Protein AF-A0AAV2AKK2-F1 (afdb_monomer_lite)

Sequence (607 aa):
MAMNVEEGISTLSHSGDSRTPRALSPSVVQQQQDMVNLLSGLNMRKLTSGSSSGSSEVTPLLNGSHEGPCYAYSSRNRDDEGELVNSLSTVQSNDDAIKEKSRFLGILKHVKLVLLSAVMLFCVVSLTLIKVHDDNWNSIAVTRGKPVYINVTADMEYKKEILHLRTKGPYLPGEYYGISRNLVTFRVTRISKNGTYEDVSSEWQLLLAPETRDFEVDTKILEHDFILKPEEMSDSNTYQLTVTTNKRRDYVSMFIDVSVRPELAVGQIIMAICVLIGLYILIIFEVVHRTLAAMIGATVAISCLALVGVRPSLMEVMSWMDVETLSLLFGMMVLVSILCETGFFDYVAVLTYKLAKGQVWALITGLCLVTAVLSAFLDNVTTILLMSAVAIRLCEAMNIDPKHMLIAMVIFSNLGGAMTPIGDPPNVIIISNKRIKKAGIGFGDFTLHMLPVVVLSVAATYVLLRFMYKDVSHLRFADPPEVVELKHEIEVWRKAFNSLSGYSRDEDTVRAILHRKITVLETLLRKKLYDAKISEDDYRASLKELTNSFKLKNTSLLLKSGIIISIVIIFFFLESIPDLNLSIGSVETEPGVVHREPDPGRHQQRR

Radius of gyration: 39.26 Å; chains: 1; bounding box: 62×75×128 Å

InterPro domains:
  IPR004680 Citrate transporter-like domain [PF03600] (280-581)
  IPR051475 Diverse Ion Transporter [PTHR43568] (103-586)

Organism: NCBI:txid280406

Foldseek 3Di:
DDDDDDDDDDDDDDDDDDDDDDDDDPVVVVVVVVVVVVVVVVVVVVVPPDDDDDDDDDDDDDDDDDDDDDDDDDDDDPCVVVVVVVVVVVVVVVVVVVVVVVVVVVVVVVVLVVVLVVLLVLLVVLLVVFDAPDQPWDKDKADAPDKDKAWPQVQDDDQWKKKKKKKWFQFDPPVPPPPAPKKKKKFKWKQDPVRDIDTFWDIDITTGDDPPPVDPDDGDIDIDITTGDGDDDDPDIIIIIIMHIPDHPGITIMIMGIHIGGPDPVVLVVQLVVLVVQLCCCVVVVVDPNVSSVVSSLSSNLSSCSVVNNRHDPVVSVVPDPVVLVVLVVVLVVLLVLLLVQLPLLVQLLVQLVVCLLPPLSSLLSLLQVLLQCLLLHALVSSLVSNLVNLVVVCVLNQFDSPLSSVSNSVSSVLSLQLFLRNYSVSVVVQSDPVCVVVLCARVNSNVVSVVVSVVVSVVSSVVSCVVPVDCVVGGPDPDPVLVVLVVVLVVLVVVLVVQPPPDPVSVVVNVVSVVVSVVSVVVSVVVVVVSSQDSVSSVVSSVVSCVVRDRPDPPSNVVSVVVSVVVVVLRVQVSPPVDPPPPPVPPDDPDDDDDDDDPPPPDPDD

Structure (mmCIF, N/CA/C/O backbone):
data_AF-A0AAV2AKK2-F1
#
_entry.id   AF-A0AAV2AKK2-F1
#
loop_
_atom_site.group_PDB
_atom_site.id
_atom_site.type_symbol
_atom_site.label_atom_id
_atom_site.label_alt_id
_atom_site.label_comp_id
_atom_site.label_asym_id
_atom_site.label_entity_id
_atom_site.label_seq_id
_atom_site.pdbx_PDB_ins_code
_atom_site.Cartn_x
_atom_site.Cartn_y
_atom_site.Cartn_z
_atom_site.occupancy
_atom_site.B_iso_or_equiv
_atom_site.auth_seq_id
_atom_site.auth_comp_id
_atom_site.auth_asym_id
_atom_site.auth_atom_id
_atom_site.pdbx_PDB_model_num
ATOM 1 N N . MET A 1 1 ? -2.286 -31.560 -10.822 1.00 33.09 1 MET A N 1
ATOM 2 C CA . MET A 1 1 ? -1.968 -32.895 -10.281 1.00 33.09 1 MET A CA 1
ATOM 3 C C . MET A 1 1 ? -2.423 -32.878 -8.834 1.00 33.09 1 MET A C 1
ATOM 5 O O . MET A 1 1 ? -1.819 -32.196 -8.019 1.00 33.09 1 MET A O 1
ATOM 9 N N . ALA A 1 2 ? -3.612 -33.423 -8.602 1.00 21.80 2 ALA A N 1
ATOM 10 C CA . ALA A 1 2 ? -4.277 -33.462 -7.308 1.00 21.80 2 ALA A CA 1
ATOM 11 C C . ALA A 1 2 ? -3.834 -34.698 -6.506 1.00 21.80 2 ALA A C 1
ATOM 13 O O . ALA A 1 2 ? -3.263 -35.619 -7.086 1.00 21.80 2 ALA A O 1
ATOM 14 N N . MET A 1 3 ? -4.251 -34.710 -5.237 1.00 21.83 3 MET A N 1
ATOM 15 C CA . MET A 1 3 ? -4.493 -35.863 -4.359 1.00 21.83 3 MET A CA 1
ATOM 16 C C . MET A 1 3 ? -3.395 -36.351 -3.395 1.00 21.83 3 MET A C 1
ATOM 18 O O . MET A 1 3 ? -2.353 -36.860 -3.789 1.00 21.83 3 MET A O 1
ATOM 22 N N . ASN A 1 4 ? -3.823 -36.307 -2.124 1.00 24.06 4 ASN A N 1
ATOM 23 C CA . ASN A 1 4 ? -3.764 -37.348 -1.093 1.00 24.06 4 ASN A CA 1
ATOM 24 C C . ASN A 1 4 ? -2.446 -37.583 -0.358 1.00 24.06 4 ASN A C 1
ATOM 26 O O . ASN A 1 4 ? -1.570 -38.245 -0.893 1.00 24.06 4 ASN A O 1
ATOM 30 N N . VAL A 1 5 ? -2.426 -37.204 0.929 1.00 24.89 5 VAL A N 1
ATOM 31 C CA . VAL A 1 5 ? -2.262 -38.162 2.043 1.00 24.89 5 VAL A CA 1
ATOM 32 C C . VAL A 1 5 ? -3.052 -37.647 3.263 1.00 24.89 5 VAL A C 1
ATOM 34 O O . VAL A 1 5 ? -2.531 -36.917 4.100 1.00 24.89 5 VAL A O 1
ATOM 37 N N . GLU A 1 6 ? -4.322 -38.035 3.351 1.00 23.36 6 GLU A N 1
ATOM 38 C CA . GLU A 1 6 ? -5.036 -38.275 4.610 1.00 23.36 6 GLU A CA 1
ATOM 39 C C . GLU A 1 6 ? -5.378 -39.769 4.587 1.00 23.36 6 GLU A C 1
ATOM 41 O O . GLU A 1 6 ? -6.038 -40.200 3.648 1.00 23.36 6 GLU A O 1
ATOM 46 N N . GLU A 1 7 ? -4.869 -40.555 5.542 1.00 24.56 7 GLU A N 1
ATOM 47 C CA . GLU A 1 7 ? -5.594 -41.641 6.226 1.00 24.56 7 GLU A CA 1
ATOM 48 C C . GLU A 1 7 ? -4.669 -42.463 7.138 1.00 24.56 7 GLU A C 1
ATOM 50 O O . GLU A 1 7 ? -3.531 -42.789 6.803 1.00 24.56 7 GLU A O 1
ATOM 55 N N . GLY A 1 8 ? -5.220 -42.823 8.297 1.00 21.80 8 GLY A N 1
ATOM 56 C CA . GLY A 1 8 ? -4.634 -43.695 9.309 1.00 21.80 8 GLY A CA 1
ATOM 57 C C . GLY A 1 8 ? -4.610 -42.988 10.669 1.00 21.80 8 GLY A C 1
ATOM 58 O O . GLY A 1 8 ? -3.766 -42.140 10.906 1.00 21.80 8 GLY A O 1
ATOM 59 N N . ILE A 1 9 ? -5.478 -43.260 11.641 1.00 23.20 9 ILE A N 1
ATOM 60 C CA . ILE A 1 9 ? -6.198 -44.491 11.963 1.00 23.20 9 ILE A CA 1
ATOM 61 C C . ILE A 1 9 ? -7.422 -44.100 12.808 1.00 23.20 9 ILE A C 1
ATOM 63 O O . ILE A 1 9 ? -7.290 -43.462 13.853 1.00 23.20 9 ILE A O 1
ATOM 67 N N . SER A 1 10 ? -8.604 -44.536 12.380 1.00 19.95 10 SER A N 1
ATOM 68 C CA . SER A 1 10 ? -9.829 -44.600 13.172 1.00 19.95 10 SER A CA 1
ATOM 69 C C . SER A 1 10 ? -10.257 -46.063 13.292 1.00 19.95 10 SER A C 1
ATOM 71 O O . SER A 1 10 ? -10.871 -46.598 12.386 1.00 19.95 10 SER A O 1
ATOM 73 N N . THR A 1 11 ? -9.968 -46.712 14.421 1.00 23.25 11 THR A N 1
ATOM 74 C CA . THR A 1 11 ? -10.762 -47.844 14.940 1.00 23.25 11 THR A CA 1
ATOM 75 C C . THR A 1 11 ? -10.367 -48.109 16.389 1.00 23.25 11 THR A C 1
ATOM 77 O O . THR A 1 11 ? -9.284 -48.632 16.632 1.00 23.25 11 THR A O 1
ATOM 80 N N . LEU A 1 12 ? -11.242 -47.771 17.339 1.00 22.38 12 LEU A N 1
ATOM 81 C CA . LEU A 1 12 ? -11.727 -48.696 18.375 1.00 22.38 12 LEU A CA 1
ATOM 82 C C . LEU A 1 12 ? -12.712 -47.976 19.303 1.00 22.38 12 LEU A C 1
ATOM 84 O O . LEU A 1 12 ? -12.381 -47.051 20.041 1.00 22.38 12 LEU A O 1
ATOM 88 N N . SER A 1 13 ? -13.958 -48.421 19.204 1.00 21.33 13 SER A N 1
ATOM 89 C CA . SER A 1 13 ? -15.086 -48.101 20.065 1.00 21.33 13 SER A CA 1
ATOM 90 C C . SER A 1 13 ? -14.989 -48.792 21.431 1.00 21.33 13 SER A C 1
ATOM 92 O O . SER A 1 13 ? -14.566 -49.940 21.504 1.00 21.33 13 SER A O 1
ATOM 94 N N . HIS A 1 14 ? -15.558 -48.123 22.440 1.00 22.95 14 HIS A N 1
ATOM 95 C CA . HIS A 1 14 ? -16.090 -48.642 23.710 1.00 22.95 14 HIS A CA 1
ATOM 96 C C . HIS A 1 14 ? -15.136 -49.225 24.770 1.00 22.95 14 HIS A C 1
ATOM 98 O O . HIS A 1 14 ? -14.824 -50.406 24.757 1.00 22.95 14 HIS A O 1
ATOM 104 N N . SER A 1 15 ? -14.899 -48.439 25.827 1.00 22.56 15 SER A N 1
ATOM 105 C CA . SER A 1 15 ? -15.249 -48.785 27.221 1.00 22.56 15 SER A CA 1
ATOM 106 C C . SER A 1 15 ? -15.022 -47.559 28.116 1.00 22.56 15 SER A C 1
ATOM 108 O O . SER A 1 15 ? -14.033 -46.851 27.939 1.00 22.56 15 SER A O 1
ATOM 110 N N . GLY A 1 16 ? -15.952 -47.261 29.025 1.00 25.06 16 GLY A N 1
ATOM 111 C CA . GLY A 1 16 ? -15.847 -46.114 29.931 1.00 25.06 16 GLY A CA 1
ATOM 112 C C . GLY A 1 16 ? -14.713 -46.251 30.948 1.00 25.06 16 GLY A C 1
ATOM 113 O O . GLY A 1 16 ? -14.410 -47.365 31.348 1.00 25.06 16 GLY A O 1
ATOM 114 N N . ASP A 1 17 ? -14.115 -45.128 31.359 1.00 23.53 17 ASP A N 1
ATOM 115 C CA . ASP A 1 17 ? -13.950 -44.792 32.779 1.00 23.53 17 ASP A CA 1
ATOM 116 C C . ASP A 1 17 ? -13.357 -43.387 33.024 1.00 23.53 17 ASP A C 1
ATOM 118 O O . ASP A 1 17 ? -12.718 -42.768 32.176 1.00 23.53 17 ASP A O 1
ATOM 122 N N . SER A 1 18 ? -13.651 -42.904 34.229 1.00 25.38 18 SER A N 1
ATOM 123 C CA . SER A 1 18 ? -13.219 -41.724 34.996 1.00 25.38 18 SER A CA 1
ATOM 124 C C . SER A 1 18 ? -11.980 -40.872 34.612 1.00 25.38 18 SER A C 1
ATOM 126 O O . SER A 1 18 ? -10.860 -41.351 34.478 1.00 25.38 18 SER A O 1
ATOM 128 N N . ARG A 1 19 ? -12.202 -39.545 34.648 1.00 30.05 19 ARG A N 1
ATOM 129 C CA . ARG A 1 19 ? -11.363 -38.419 35.151 1.00 30.05 19 ARG A CA 1
ATOM 130 C C . ARG A 1 19 ? -9.861 -38.653 35.454 1.00 30.05 19 ARG A C 1
ATOM 132 O O . ARG A 1 19 ? -9.535 -39.237 36.477 1.00 30.05 19 ARG A O 1
ATOM 139 N N . THR A 1 20 ? -8.985 -37.938 34.731 1.00 26.12 20 THR A N 1
ATOM 140 C CA . THR A 1 20 ? -7.744 -37.277 35.229 1.00 26.12 20 THR A CA 1
ATOM 141 C C . THR A 1 20 ? -7.386 -36.079 34.318 1.00 26.12 20 THR A C 1
ATOM 143 O O . THR A 1 20 ? -7.598 -36.170 33.107 1.00 26.12 20 THR A O 1
ATOM 146 N N . PRO A 1 21 ? -6.877 -34.934 34.826 1.00 29.19 21 PRO A N 1
ATOM 147 C CA . PRO A 1 21 ? -6.374 -33.861 33.968 1.00 29.19 21 PRO A CA 1
ATOM 148 C C . PRO A 1 21 ? -4.956 -34.196 33.470 1.00 29.19 21 PRO A C 1
ATOM 150 O O . PRO A 1 21 ? -4.056 -34.459 34.265 1.00 29.19 21 PRO A O 1
ATOM 153 N N . ARG A 1 22 ? -4.759 -34.190 32.145 1.00 29.75 22 ARG A N 1
ATOM 154 C CA . ARG A 1 22 ? -3.449 -34.377 31.493 1.00 29.75 22 ARG A CA 1
ATOM 155 C C . ARG A 1 22 ? -2.480 -33.254 31.891 1.00 29.75 22 ARG A C 1
ATOM 157 O O . ARG A 1 22 ? -2.812 -32.080 31.751 1.00 29.75 22 ARG A O 1
ATOM 164 N N . ALA A 1 23 ? -1.280 -33.624 32.339 1.00 36.31 23 ALA A N 1
ATOM 165 C CA . ALA A 1 23 ? -0.157 -32.710 32.535 1.00 36.31 23 ALA A CA 1
ATOM 166 C C . ALA A 1 23 ? 0.292 -32.094 31.193 1.00 36.31 23 ALA A C 1
ATOM 168 O O . ALA A 1 23 ? 0.326 -32.782 30.172 1.00 36.31 23 ALA A O 1
ATOM 169 N N . LEU A 1 24 ? 0.621 -30.797 31.200 1.00 35.75 24 LEU A N 1
ATOM 170 C CA . LEU A 1 24 ? 1.185 -30.085 30.048 1.00 35.75 24 LEU A CA 1
ATOM 171 C C . LEU A 1 24 ? 2.558 -30.658 29.665 1.00 35.75 24 LEU A C 1
ATOM 173 O O . LEU A 1 24 ? 3.340 -31.049 30.530 1.00 35.75 24 LEU A O 1
ATOM 177 N N . SER A 1 25 ? 2.859 -30.687 28.364 1.00 35.94 25 SER A N 1
ATOM 178 C CA . SER A 1 25 ? 4.151 -31.151 27.858 1.00 35.94 25 SER A CA 1
ATOM 179 C C . SER A 1 25 ? 5.299 -30.230 28.317 1.00 35.94 25 SER A C 1
ATOM 181 O O . SER A 1 25 ? 5.107 -29.011 28.386 1.00 35.94 25 SER A O 1
ATOM 183 N N . PRO A 1 26 ? 6.514 -30.763 28.564 1.00 36.62 26 PRO A N 1
ATOM 184 C CA . PRO A 1 26 ? 7.674 -29.984 29.026 1.00 36.62 26 PRO A CA 1
ATOM 185 C C . PRO A 1 26 ? 8.017 -28.775 28.137 1.00 36.62 26 PRO A C 1
ATOM 187 O O . PRO A 1 26 ? 8.512 -27.762 28.619 1.00 36.62 26 PRO A O 1
ATOM 190 N N . SER A 1 27 ? 7.686 -28.849 26.844 1.00 39.22 27 SER A N 1
ATOM 191 C CA . SER A 1 27 ? 7.865 -27.769 25.868 1.00 39.22 27 SER A CA 1
ATOM 192 C C . SER A 1 27 ? 7.017 -26.522 26.146 1.00 39.22 27 SER A C 1
ATOM 194 O O . SER A 1 27 ? 7.469 -25.409 25.892 1.00 39.22 27 SER A O 1
ATOM 196 N N . VAL A 1 28 ? 5.808 -26.685 26.694 1.00 40.09 28 VAL A N 1
ATOM 197 C CA . VAL A 1 28 ? 4.895 -25.564 26.979 1.00 40.09 28 VAL A CA 1
ATOM 198 C C . VAL A 1 28 ? 5.268 -24.882 28.296 1.00 40.09 28 VAL A C 1
ATOM 200 O O . VAL A 1 28 ? 5.170 -23.662 28.407 1.00 40.09 28 VAL A O 1
ATOM 203 N N . VAL A 1 29 ? 5.775 -25.649 29.266 1.00 41.25 29 VAL A N 1
ATOM 204 C CA . VAL A 1 29 ? 6.333 -25.108 30.516 1.00 41.25 29 VAL A CA 1
ATOM 205 C C . VAL A 1 29 ? 7.582 -24.270 30.224 1.00 41.25 29 VAL A C 1
ATOM 207 O O . VAL A 1 29 ? 7.714 -23.170 30.754 1.00 41.25 29 VAL A O 1
ATOM 210 N N . GLN A 1 30 ? 8.438 -24.723 29.301 1.00 37.19 30 GLN A N 1
ATOM 211 C CA . GLN A 1 30 ? 9.608 -23.961 28.857 1.00 37.19 30 GLN A CA 1
ATOM 212 C C . GLN A 1 30 ? 9.214 -22.655 28.142 1.00 37.19 30 GLN A C 1
ATOM 214 O O . GLN A 1 30 ? 9.757 -21.598 28.449 1.00 37.19 30 GLN A O 1
ATOM 219 N N . GLN A 1 31 ? 8.207 -22.694 27.260 1.00 37.16 31 GLN A N 1
ATOM 220 C CA . GLN A 1 31 ? 7.693 -21.497 26.578 1.00 37.16 31 GLN A CA 1
ATOM 221 C C . GLN A 1 31 ? 7.070 -20.472 27.537 1.00 37.16 31 GLN A C 1
ATOM 223 O O . GLN A 1 31 ? 7.225 -19.267 27.335 1.00 37.16 31 GLN A O 1
ATOM 228 N N . GLN A 1 32 ? 6.379 -20.925 28.587 1.00 33.81 32 GLN A N 1
ATOM 229 C CA . GLN A 1 32 ? 5.843 -20.023 29.607 1.00 33.81 32 GLN A CA 1
ATOM 230 C C . GLN A 1 32 ? 6.954 -19.407 30.464 1.00 33.81 32 GLN A C 1
ATOM 232 O O . GLN A 1 32 ? 6.895 -18.211 30.753 1.00 33.81 32 GLN A O 1
ATOM 237 N N . GLN A 1 33 ? 7.995 -20.174 30.796 1.00 34.03 33 GLN A N 1
ATOM 238 C CA . GLN A 1 33 ? 9.150 -19.669 31.536 1.00 34.03 33 GLN A CA 1
ATOM 239 C C . GLN A 1 33 ? 9.938 -18.625 30.724 1.00 34.03 33 GLN A C 1
ATOM 241 O O . GLN A 1 33 ? 10.313 -17.579 31.256 1.00 34.03 33 GLN A O 1
ATOM 246 N N . ASP A 1 34 ? 10.108 -18.850 29.419 1.00 44.94 34 ASP A N 1
ATOM 247 C CA . ASP A 1 34 ? 10.768 -17.903 28.514 1.00 44.94 34 ASP A CA 1
ATOM 248 C C . ASP A 1 34 ? 9.966 -16.603 28.351 1.00 44.94 34 ASP A C 1
ATOM 250 O O . ASP A 1 34 ? 10.546 -15.517 28.317 1.00 44.94 34 ASP A O 1
ATOM 254 N N . MET A 1 35 ? 8.631 -16.679 28.331 1.00 36.56 35 MET A N 1
ATOM 255 C CA . MET A 1 35 ? 7.762 -15.500 28.247 1.00 36.56 35 MET A CA 1
ATOM 256 C C . MET A 1 35 ? 7.769 -14.671 29.544 1.00 36.56 35 MET A C 1
ATOM 258 O O . MET A 1 35 ? 7.780 -13.440 29.490 1.00 36.56 35 MET A O 1
ATOM 262 N N . VAL A 1 36 ? 7.828 -15.324 30.712 1.00 37.81 36 VAL A N 1
ATOM 263 C CA . VAL A 1 36 ? 7.964 -14.656 32.021 1.00 37.81 36 VAL A CA 1
ATOM 264 C C . VAL A 1 36 ? 9.321 -13.951 32.143 1.00 37.81 36 VAL A C 1
ATOM 266 O O . VAL A 1 36 ? 9.376 -12.804 32.590 1.00 37.81 36 VAL A O 1
ATOM 269 N N . ASN A 1 37 ? 10.396 -14.573 31.651 1.00 37.53 37 ASN A N 1
ATOM 270 C CA . ASN A 1 37 ? 11.732 -13.969 31.594 1.00 37.53 37 ASN A CA 1
ATOM 271 C C . ASN A 1 37 ? 11.814 -12.780 30.614 1.00 37.53 37 ASN A C 1
ATOM 273 O O . ASN A 1 37 ? 12.579 -11.836 30.822 1.00 37.53 37 ASN A O 1
ATOM 277 N N . LEU A 1 38 ? 11.001 -12.787 29.555 1.00 38.25 38 LEU A N 1
ATOM 278 C CA . LEU A 1 38 ? 10.908 -11.679 28.599 1.00 38.25 38 LEU A CA 1
ATOM 279 C C . LEU A 1 38 ? 10.164 -10.468 29.188 1.00 38.25 38 LEU A C 1
ATOM 281 O O . LEU A 1 38 ? 10.531 -9.320 28.927 1.00 38.25 38 LEU A O 1
ATOM 285 N N . LEU A 1 39 ? 9.147 -10.719 30.017 1.00 34.62 39 LEU A N 1
ATOM 286 C CA . LEU A 1 39 ? 8.352 -9.688 30.689 1.00 34.62 39 LEU A CA 1
ATOM 287 C C . LEU A 1 39 ? 9.088 -9.053 31.880 1.00 34.62 39 LEU A C 1
ATOM 289 O O . LEU A 1 39 ? 8.998 -7.838 32.072 1.00 34.62 39 LEU A O 1
ATOM 293 N N . SER A 1 40 ? 9.881 -9.823 32.632 1.00 33.00 40 SER A N 1
ATOM 294 C CA . SER A 1 40 ? 10.722 -9.286 33.713 1.00 33.00 40 SER A CA 1
ATOM 295 C C . SER A 1 40 ? 11.840 -8.373 33.181 1.00 33.00 40 SER A C 1
ATOM 297 O O . SER A 1 40 ? 12.098 -7.310 33.751 1.00 33.00 40 SER A O 1
ATOM 299 N N . GLY A 1 41 ? 12.420 -8.698 32.018 1.00 35.75 41 GLY A N 1
ATOM 300 C CA . GLY A 1 41 ? 13.405 -7.852 31.330 1.00 35.75 41 GLY A CA 1
ATOM 301 C C . GLY A 1 41 ? 12.851 -6.529 30.775 1.00 35.75 41 GLY A C 1
ATOM 302 O O . GLY A 1 41 ? 13.602 -5.565 30.608 1.00 35.75 41 GLY A O 1
ATOM 303 N N . LEU A 1 42 ? 11.541 -6.443 30.515 1.00 36.81 42 LEU A N 1
ATOM 304 C CA . LEU A 1 42 ? 10.878 -5.220 30.041 1.00 36.81 42 LEU A CA 1
ATOM 305 C C . LEU A 1 42 ? 10.558 -4.235 31.177 1.00 36.81 42 LEU A C 1
ATOM 307 O O . LEU A 1 42 ? 10.646 -3.025 30.962 1.00 36.81 42 LEU A O 1
ATOM 311 N N . ASN A 1 43 ? 10.271 -4.719 32.391 1.00 29.72 43 ASN A N 1
ATOM 312 C CA . ASN A 1 43 ? 10.021 -3.853 33.553 1.00 29.72 43 ASN A CA 1
ATOM 313 C C . ASN A 1 43 ? 11.294 -3.145 34.058 1.00 29.72 43 ASN A C 1
ATOM 315 O O . ASN A 1 43 ? 11.232 -1.986 34.461 1.00 29.72 43 ASN A O 1
ATOM 319 N N . MET A 1 44 ? 12.466 -3.777 33.934 1.00 33.09 44 MET A N 1
ATOM 320 C CA . MET A 1 44 ? 13.765 -3.163 34.270 1.00 33.09 44 MET A CA 1
ATOM 321 C C . MET A 1 44 ? 14.172 -2.015 33.325 1.00 33.09 44 MET A C 1
ATOM 323 O O . MET A 1 44 ? 14.890 -1.098 33.726 1.00 33.09 44 MET A O 1
ATOM 327 N N . ARG A 1 45 ? 13.678 -1.998 32.076 1.00 33.91 45 ARG A N 1
ATOM 328 C CA . ARG A 1 45 ? 13.981 -0.926 31.105 1.00 33.91 45 ARG A CA 1
ATOM 329 C C . ARG A 1 45 ? 13.204 0.371 31.333 1.00 33.91 45 ARG A C 1
ATOM 331 O O . ARG A 1 45 ? 13.602 1.394 30.789 1.00 33.91 45 ARG A O 1
ATOM 338 N N . LYS A 1 46 ? 12.133 0.362 32.134 1.00 32.81 46 LYS A N 1
ATOM 339 C CA . LYS A 1 46 ? 11.365 1.577 32.470 1.00 32.81 46 LYS A CA 1
ATOM 340 C C . LYS A 1 46 ? 11.886 2.328 33.699 1.00 32.81 46 LYS A C 1
ATOM 342 O O . LYS A 1 46 ? 11.481 3.464 33.907 1.00 32.81 46 LYS A O 1
ATOM 347 N N . LEU A 1 47 ? 12.792 1.733 34.479 1.00 29.47 47 LEU A N 1
ATOM 348 C CA . LEU A 1 47 ?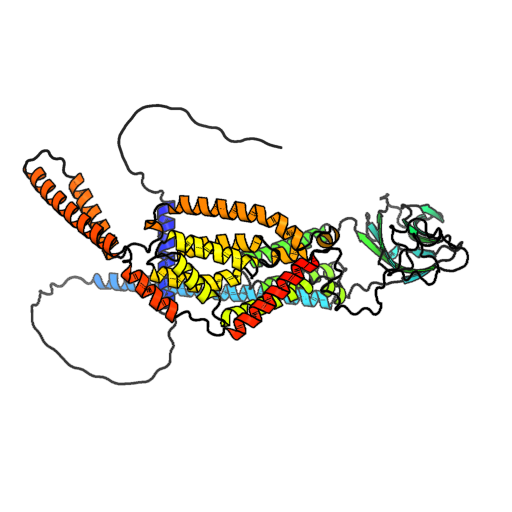 13.332 2.334 35.707 1.00 29.47 47 LEU A CA 1
ATOM 349 C C . LEU A 1 47 ? 14.715 2.987 35.531 1.00 29.47 47 LEU A C 1
ATOM 351 O O . LEU A 1 47 ? 15.181 3.660 36.441 1.00 29.47 47 LEU A O 1
ATOM 355 N N . THR A 1 48 ? 15.363 2.843 34.369 1.00 31.42 48 THR A N 1
ATOM 356 C CA . THR A 1 48 ? 16.739 3.336 34.135 1.00 31.42 48 THR A CA 1
ATOM 357 C C . THR A 1 48 ? 16.849 4.526 33.172 1.00 31.42 48 THR A C 1
ATOM 359 O O . THR A 1 48 ? 17.956 4.968 32.874 1.00 31.42 48 THR A O 1
ATOM 362 N N . SER A 1 49 ? 15.733 5.117 32.726 1.00 30.31 49 SER A N 1
ATOM 363 C CA . SER A 1 49 ? 15.731 6.353 31.924 1.00 30.31 49 SER A CA 1
ATOM 364 C C . SER A 1 49 ? 15.124 7.531 32.698 1.00 30.31 49 SER A C 1
ATOM 366 O O . SER A 1 49 ? 13.980 7.917 32.469 1.00 30.31 49 SER A O 1
ATOM 368 N N . GLY A 1 50 ? 15.903 8.091 33.625 1.00 26.72 50 GLY A N 1
ATOM 369 C CA . GLY A 1 50 ? 15.584 9.298 34.391 1.00 26.72 50 GLY A CA 1
ATOM 370 C C . GLY A 1 50 ? 16.866 10.021 34.809 1.00 26.72 50 GLY A C 1
ATOM 371 O O . GLY A 1 50 ? 17.440 9.717 35.843 1.00 26.72 50 GLY A O 1
ATOM 372 N N . SER A 1 51 ? 17.328 10.902 33.920 1.00 27.30 51 SER A N 1
ATOM 373 C CA . SER A 1 51 ? 18.312 11.994 34.047 1.00 27.30 51 SER A CA 1
ATOM 374 C C . SER A 1 51 ? 19.176 12.143 35.314 1.00 27.30 51 SER A C 1
ATOM 376 O O . SER A 1 51 ? 18.696 12.428 36.408 1.00 27.30 51 SER A O 1
ATOM 378 N N . SER A 1 52 ? 20.486 12.181 35.072 1.00 24.20 52 SER A N 1
ATOM 379 C CA . SER A 1 52 ? 21.514 12.852 35.867 1.00 24.20 52 SER A CA 1
ATOM 380 C C . SER A 1 52 ? 21.437 14.388 35.761 1.00 24.20 52 SER A C 1
ATOM 382 O O . SER A 1 52 ? 21.590 14.918 34.662 1.00 24.20 52 SER A O 1
ATOM 384 N N . SER A 1 53 ? 21.333 15.101 36.884 1.00 26.48 53 SER A N 1
ATOM 385 C CA . SER A 1 53 ? 21.976 16.414 37.111 1.00 26.48 53 SER A CA 1
ATOM 386 C C . SER A 1 53 ? 21.863 16.773 38.595 1.00 26.48 53 SER A C 1
ATOM 388 O O . SER A 1 53 ? 20.768 16.715 39.148 1.00 26.48 53 SER A O 1
ATOM 390 N N . GLY A 1 54 ? 22.991 17.058 39.247 1.00 23.66 54 GLY A N 1
ATOM 391 C CA . GLY A 1 54 ? 23.105 17.083 40.706 1.00 23.66 54 GLY A CA 1
ATOM 392 C C . GLY A 1 54 ? 22.919 18.438 41.381 1.00 23.66 54 GLY A C 1
ATOM 393 O O . GLY A 1 54 ? 22.941 19.471 40.729 1.00 23.66 54 GLY A O 1
ATOM 394 N N . SER A 1 55 ? 22.844 18.397 42.711 1.00 22.89 55 SER A N 1
ATOM 395 C CA . SER A 1 55 ? 23.413 19.384 43.636 1.00 22.89 55 SER A CA 1
ATOM 396 C C . SER A 1 55 ? 23.218 18.903 45.077 1.00 22.89 55 SER A C 1
ATOM 398 O O . SER A 1 55 ? 22.188 18.337 45.426 1.00 22.89 55 SER A O 1
ATOM 400 N N . SER A 1 56 ? 24.262 19.120 45.868 1.00 25.89 56 SER A N 1
ATOM 401 C CA . SER A 1 56 ? 24.399 19.003 47.321 1.00 25.89 56 SER A CA 1
ATOM 402 C C . SER A 1 56 ? 23.183 19.415 48.154 1.00 25.89 56 SER A C 1
ATOM 404 O O . SER A 1 56 ? 22.651 20.491 47.911 1.00 25.89 56 SER A O 1
ATOM 406 N N . GLU A 1 57 ? 22.889 18.673 49.228 1.00 23.53 57 GLU A N 1
ATOM 407 C CA . GLU A 1 57 ? 22.589 19.254 50.547 1.00 23.53 57 GLU A CA 1
ATOM 408 C C . GLU A 1 57 ? 22.606 18.201 51.672 1.00 23.53 57 GLU A C 1
ATOM 410 O O . GLU A 1 57 ? 22.553 16.995 51.445 1.00 23.53 57 GLU A O 1
ATOM 415 N N . VAL A 1 58 ? 22.807 18.711 52.882 1.00 25.73 58 VAL A N 1
ATOM 416 C CA . VAL A 1 58 ? 23.312 18.082 54.108 1.00 25.73 58 VAL A CA 1
ATOM 417 C C . VAL A 1 58 ? 22.153 17.620 55.024 1.00 25.73 58 VAL A C 1
ATOM 419 O O . VAL A 1 58 ? 21.087 18.219 55.009 1.00 25.73 58 VAL A O 1
ATOM 422 N N . THR A 1 59 ? 22.403 16.557 55.810 1.00 21.75 59 THR A N 1
ATOM 423 C CA . THR A 1 59 ? 21.802 16.047 57.090 1.00 21.75 59 THR A CA 1
ATOM 424 C C . THR A 1 59 ? 20.938 17.051 57.914 1.00 21.75 59 THR A C 1
ATOM 426 O O . THR A 1 59 ? 21.257 18.232 57.798 1.00 21.75 59 THR A O 1
ATOM 429 N N . PRO A 1 60 ? 20.010 16.693 58.872 1.00 34.72 60 PRO A N 1
ATOM 430 C CA . PRO A 1 60 ? 20.066 15.528 59.795 1.00 34.72 60 PRO A CA 1
ATOM 431 C C . PRO A 1 60 ? 18.761 14.961 60.475 1.00 34.72 60 PRO A C 1
ATOM 433 O O . PRO A 1 60 ? 17.671 15.503 60.373 1.00 34.72 60 PRO A O 1
ATOM 436 N N . LEU A 1 61 ? 18.945 13.841 61.208 1.00 25.03 61 LEU A N 1
ATOM 437 C CA . LEU A 1 61 ? 18.393 13.395 62.524 1.00 25.03 61 LEU A CA 1
ATOM 438 C C . LEU A 1 61 ? 16.997 13.835 63.048 1.00 25.03 61 LEU A C 1
ATOM 440 O O . LEU A 1 61 ? 16.753 15.024 63.203 1.00 25.03 61 LEU A O 1
ATOM 444 N N . LEU A 1 62 ? 16.213 12.855 63.552 1.00 25.39 62 LEU A N 1
ATOM 445 C CA . LEU A 1 62 ? 15.567 12.758 64.900 1.00 25.39 62 LEU A CA 1
ATOM 446 C C . LEU A 1 62 ? 14.506 11.624 64.882 1.00 25.39 62 LEU A C 1
ATOM 448 O O . LEU A 1 62 ? 13.573 11.665 64.094 1.00 25.39 62 LEU A O 1
ATOM 452 N N . ASN A 1 63 ? 14.735 10.473 65.522 1.00 24.17 63 ASN A N 1
ATOM 453 C CA . ASN A 1 63 ? 14.463 10.122 66.929 1.00 24.17 63 ASN A CA 1
ATOM 454 C C . ASN A 1 63 ? 12.960 10.026 67.280 1.00 24.17 63 ASN A C 1
ATOM 456 O O . ASN A 1 63 ? 12.246 11.023 67.272 1.00 24.17 63 ASN A O 1
ATOM 460 N N . GLY A 1 64 ? 12.505 8.817 67.626 1.00 25.81 64 GLY A N 1
ATOM 461 C CA . GLY A 1 64 ? 11.127 8.509 68.019 1.00 25.81 64 GLY A CA 1
ATOM 462 C C . GLY A 1 64 ? 11.007 7.077 68.543 1.00 25.81 64 GLY A C 1
ATOM 463 O O . GLY A 1 64 ? 10.803 6.137 67.784 1.00 25.81 64 GLY A O 1
ATOM 464 N N . SER A 1 65 ? 11.199 6.940 69.849 1.00 26.30 65 SER A N 1
ATOM 465 C CA . SER A 1 65 ? 11.077 5.748 70.693 1.00 26.30 65 SER A CA 1
ATOM 466 C C . SER A 1 65 ? 9.659 5.166 70.748 1.00 26.30 65 SER A C 1
ATOM 468 O O . SER A 1 65 ? 8.728 5.931 70.973 1.00 26.30 65 SER A O 1
ATOM 470 N N . HIS A 1 66 ? 9.511 3.835 70.683 1.00 27.03 66 HIS A N 1
ATOM 471 C CA . HIS A 1 66 ? 8.557 3.064 71.502 1.00 27.03 66 HIS A CA 1
ATOM 472 C C . HIS A 1 66 ? 8.938 1.569 71.556 1.00 27.03 66 HIS A C 1
ATOM 474 O O . HIS A 1 66 ? 9.546 1.025 70.639 1.00 27.03 66 HIS A O 1
ATOM 480 N N . GLU A 1 67 ? 8.635 0.960 72.700 1.00 28.19 67 GLU A N 1
ATOM 481 C CA . GLU A 1 67 ? 9.241 -0.232 73.300 1.00 28.19 67 GLU A CA 1
ATOM 482 C C . GLU A 1 67 ? 8.604 -1.582 72.893 1.00 28.19 67 GLU A C 1
ATOM 484 O O . GLU A 1 67 ? 7.383 -1.703 72.839 1.00 28.19 67 GLU A O 1
ATOM 489 N N . GLY A 1 68 ? 9.453 -2.621 72.782 1.00 25.11 68 GLY A N 1
ATOM 490 C CA . GLY A 1 68 ? 9.194 -4.004 73.242 1.00 25.11 68 GLY A CA 1
ATOM 491 C C . GLY A 1 68 ? 8.887 -5.101 72.191 1.00 25.11 68 GLY A C 1
ATOM 492 O O . GLY A 1 68 ? 8.234 -4.813 71.193 1.00 25.11 68 GLY A O 1
ATOM 493 N N . PRO A 1 69 ? 9.229 -6.395 72.432 1.00 29.00 69 PRO A N 1
ATOM 494 C CA . PRO A 1 69 ? 10.274 -6.962 73.289 1.00 29.00 69 PRO A CA 1
ATOM 495 C C . PRO A 1 69 ? 11.362 -7.735 72.505 1.00 29.00 69 PRO A C 1
ATOM 497 O O . PRO A 1 69 ? 11.146 -8.271 71.419 1.00 29.00 69 PRO A O 1
ATOM 500 N N . CYS A 1 70 ? 12.541 -7.829 73.122 1.00 24.67 70 CYS A N 1
ATOM 501 C CA . CYS A 1 70 ? 13.657 -8.675 72.711 1.00 24.67 70 CYS A CA 1
ATOM 502 C C . CYS A 1 70 ? 13.250 -10.152 72.590 1.00 24.67 70 CYS A C 1
ATOM 504 O O . CYS A 1 70 ? 12.853 -10.765 73.581 1.00 24.67 70 CYS A O 1
ATOM 506 N N . TYR A 1 71 ? 13.478 -10.745 71.417 1.00 26.47 71 TYR A N 1
ATOM 507 C CA . TYR A 1 71 ? 13.721 -12.180 71.300 1.00 26.47 71 TYR A CA 1
ATOM 508 C C . TYR A 1 71 ? 15.227 -12.427 71.225 1.00 26.47 71 TYR A C 1
ATOM 510 O O . TYR A 1 71 ? 15.971 -11.712 70.556 1.00 26.47 71 TYR A O 1
ATOM 518 N N . ALA A 1 72 ? 15.661 -13.414 71.999 1.00 25.61 72 ALA A N 1
ATOM 519 C CA . ALA A 1 72 ? 17.044 -13.775 72.238 1.00 25.61 72 ALA A CA 1
ATOM 520 C C . ALA A 1 72 ? 17.812 -14.089 70.943 1.00 25.61 72 ALA A C 1
ATOM 522 O O . ALA A 1 72 ? 17.415 -14.960 70.169 1.00 25.61 72 ALA A O 1
ATOM 523 N N . TYR A 1 73 ? 18.965 -13.441 70.761 1.00 24.02 73 TYR A N 1
ATOM 524 C CA . TYR A 1 73 ? 19.989 -13.894 69.824 1.00 24.02 73 TYR A CA 1
ATOM 525 C C . TYR A 1 73 ? 20.619 -15.184 70.367 1.00 24.02 73 TYR A C 1
ATOM 527 O O . TYR A 1 73 ? 21.504 -15.165 71.220 1.00 24.02 73 TYR A O 1
ATOM 535 N N . SER A 1 74 ? 20.145 -16.320 69.861 1.00 26.66 74 SER A N 1
ATOM 536 C CA . SER A 1 74 ? 20.934 -17.545 69.804 1.00 26.66 74 SER A CA 1
ATOM 537 C C . SER A 1 74 ? 21.922 -17.383 68.654 1.00 26.66 74 SER A C 1
ATOM 539 O O . SER A 1 74 ? 21.536 -17.134 67.515 1.00 26.66 74 SER A O 1
ATOM 541 N N . SER A 1 75 ? 23.208 -17.515 68.968 1.00 37.97 75 SER A N 1
ATOM 542 C CA . SER A 1 75 ? 24.290 -17.634 67.997 1.00 37.97 75 SER A CA 1
ATOM 543 C C . SER A 1 75 ? 23.951 -18.710 66.965 1.00 37.97 75 SER A C 1
ATOM 545 O O . SER A 1 75 ? 23.925 -19.898 67.303 1.00 37.97 75 SER A O 1
ATOM 547 N N . ARG A 1 76 ? 23.698 -18.304 65.721 1.00 30.22 76 ARG A N 1
ATOM 548 C CA . ARG A 1 76 ? 23.538 -19.220 64.597 1.00 30.22 76 ARG A CA 1
ATOM 549 C C . ARG A 1 76 ? 24.407 -18.747 63.435 1.00 30.22 76 ARG A C 1
ATOM 551 O O . ARG A 1 76 ? 24.153 -17.718 62.836 1.00 30.22 76 ARG A O 1
ATOM 558 N N . ASN A 1 77 ? 25.479 -19.516 63.277 1.00 32.22 77 ASN A N 1
ATOM 559 C CA . ASN A 1 77 ? 26.274 -19.855 62.104 1.00 32.22 77 ASN A CA 1
ATOM 560 C C . ASN A 1 77 ? 26.716 -18.802 61.076 1.00 32.22 77 ASN A C 1
ATOM 562 O O . ASN A 1 77 ? 25.945 -18.063 60.486 1.00 32.22 77 ASN A O 1
ATOM 566 N N . ARG A 1 78 ? 28.006 -18.932 60.742 1.00 34.94 78 ARG A N 1
ATOM 567 C CA . ARG A 1 78 ? 28.748 -18.380 59.595 1.00 34.94 78 ARG A CA 1
ATOM 568 C C . ARG A 1 78 ? 28.250 -18.867 58.216 1.00 34.94 78 ARG A C 1
ATOM 570 O O . ARG A 1 78 ? 29.007 -18.802 57.254 1.00 34.94 78 ARG A O 1
ATOM 577 N N . ASP A 1 79 ? 27.018 -19.357 58.114 1.00 39.91 79 ASP A N 1
ATOM 578 C CA . ASP A 1 79 ? 26.484 -19.958 56.884 1.00 39.91 79 ASP A CA 1
ATOM 579 C C . ASP A 1 79 ? 25.672 -18.940 56.046 1.00 39.91 79 ASP A C 1
ATOM 581 O O . ASP A 1 79 ? 25.561 -19.100 54.832 1.00 39.91 79 ASP A O 1
ATOM 585 N N . ASP A 1 80 ? 25.219 -17.828 56.645 1.00 38.03 80 ASP A N 1
ATOM 586 C CA . ASP A 1 80 ? 24.418 -16.791 55.963 1.00 38.03 80 ASP A CA 1
ATOM 587 C C . ASP A 1 80 ? 25.259 -15.806 55.119 1.00 38.03 80 ASP A C 1
ATOM 589 O O . ASP A 1 80 ? 24.752 -15.192 54.177 1.00 38.03 80 ASP A O 1
ATOM 593 N N . GLU A 1 81 ? 26.570 -15.681 55.376 1.00 37.78 81 GLU A N 1
ATOM 594 C CA . GLU A 1 81 ? 27.467 -14.917 54.487 1.00 37.78 81 GLU A CA 1
ATOM 595 C C . GLU A 1 81 ? 27.646 -15.619 53.131 1.00 37.78 81 GLU A C 1
ATOM 597 O O . GLU A 1 81 ? 27.812 -14.956 52.109 1.00 37.78 81 GLU A O 1
ATOM 602 N N . GLY A 1 82 ? 27.538 -16.952 53.086 1.00 40.81 82 GLY A N 1
ATOM 603 C CA . GLY A 1 82 ? 27.622 -17.730 51.848 1.00 40.81 82 GLY A CA 1
ATOM 604 C C . GLY A 1 82 ? 26.405 -17.550 50.936 1.00 40.81 82 GLY A C 1
ATOM 605 O O . GLY A 1 82 ? 26.565 -17.461 49.720 1.00 40.81 82 GLY A O 1
ATOM 606 N N . GLU A 1 83 ? 25.196 -17.434 51.495 1.00 39.53 83 GLU A N 1
ATOM 607 C CA . GLU A 1 83 ? 23.974 -17.163 50.721 1.00 39.53 83 GLU A CA 1
ATOM 608 C C . GLU A 1 83 ? 23.886 -15.704 50.254 1.00 39.53 83 GLU A C 1
ATOM 610 O O . GLU A 1 83 ? 23.459 -15.441 49.124 1.00 39.53 83 GLU A O 1
ATOM 615 N N . LEU A 1 84 ? 24.364 -14.745 51.054 1.00 33.88 84 LEU A N 1
ATOM 616 C CA . LEU A 1 84 ? 24.438 -13.346 50.631 1.00 33.88 84 LEU A CA 1
ATOM 617 C C . LEU A 1 84 ? 25.493 -13.140 49.528 1.00 33.88 84 LEU A C 1
ATOM 619 O O . LEU A 1 84 ? 25.245 -12.425 48.562 1.00 33.88 84 LEU A O 1
ATOM 623 N N . VAL A 1 85 ? 26.644 -13.816 49.617 1.00 47.53 85 VAL A N 1
ATOM 624 C CA . VAL A 1 85 ? 27.684 -13.798 48.573 1.00 47.53 85 VAL A CA 1
ATOM 625 C C . VAL A 1 85 ? 27.231 -14.552 47.319 1.00 47.53 85 VAL A C 1
ATOM 627 O O . VAL A 1 85 ? 27.457 -14.070 46.209 1.00 47.53 85 VAL A O 1
ATOM 630 N N . ASN A 1 86 ? 26.516 -15.674 47.453 1.00 41.84 86 ASN A N 1
ATOM 631 C CA . ASN A 1 86 ? 25.960 -16.390 46.302 1.00 41.84 86 ASN A CA 1
ATOM 632 C C . ASN A 1 86 ? 24.861 -15.586 45.599 1.00 41.84 86 ASN A C 1
ATOM 634 O O . ASN A 1 86 ? 24.861 -15.527 44.369 1.00 41.84 86 ASN A O 1
ATOM 638 N N . SER A 1 87 ? 23.980 -14.912 46.340 1.00 43.06 87 SER A N 1
ATOM 639 C CA . SER A 1 87 ? 22.956 -14.025 45.771 1.00 43.06 87 SER A CA 1
ATOM 640 C C . SER A 1 87 ? 23.558 -12.758 45.141 1.00 43.06 87 SER A C 1
ATOM 642 O O . SER A 1 87 ? 23.150 -12.379 44.045 1.00 43.06 87 SER A O 1
ATOM 644 N N . LEU A 1 88 ? 24.604 -12.159 45.732 1.00 44.00 88 LEU A N 1
ATOM 645 C CA . LEU A 1 88 ? 25.352 -11.061 45.100 1.00 44.00 88 LEU A CA 1
ATOM 646 C C . LEU A 1 88 ? 26.083 -11.512 43.828 1.00 44.00 88 LEU A C 1
ATOM 648 O O . LEU A 1 88 ? 26.065 -10.797 42.830 1.00 44.00 88 LEU A O 1
ATOM 652 N N . SER A 1 89 ? 26.700 -12.696 43.846 1.00 50.16 89 SER A N 1
ATOM 653 C CA . SER A 1 89 ? 27.430 -13.240 42.694 1.00 50.16 89 SER A CA 1
ATOM 654 C C . SER A 1 89 ? 26.499 -13.638 41.545 1.00 50.16 89 SER A C 1
ATOM 656 O O . SER A 1 89 ? 26.855 -13.448 40.386 1.00 50.16 89 SER A O 1
ATOM 658 N N . THR A 1 90 ? 25.278 -14.107 41.836 1.00 51.09 90 THR A N 1
ATOM 659 C CA . THR A 1 90 ? 24.247 -14.367 40.813 1.00 51.09 90 THR A CA 1
ATOM 660 C C . THR A 1 90 ? 23.653 -13.076 40.254 1.00 51.09 90 THR A C 1
ATOM 662 O O . THR A 1 90 ? 23.381 -13.008 39.056 1.00 51.09 90 THR A O 1
ATOM 665 N N . VAL A 1 91 ? 23.512 -12.023 41.066 1.00 53.59 91 VAL A N 1
ATOM 666 C CA . VAL A 1 91 ? 23.115 -10.686 40.587 1.00 53.59 91 VAL A CA 1
ATOM 667 C C . VAL A 1 91 ? 24.216 -10.055 39.722 1.00 53.59 91 VAL A C 1
ATOM 669 O O . VAL A 1 91 ? 23.918 -9.584 38.627 1.00 53.59 91 VAL A O 1
ATOM 672 N N . GLN A 1 92 ? 25.489 -10.128 40.131 1.00 51.22 92 GLN A N 1
ATOM 673 C CA . GLN A 1 92 ? 26.633 -9.665 39.326 1.00 51.22 92 GLN A CA 1
ATOM 674 C C . GLN A 1 92 ? 26.808 -10.474 38.034 1.00 51.22 92 GLN A C 1
ATOM 676 O O . GLN A 1 92 ? 27.015 -9.891 36.976 1.00 51.22 92 GLN A O 1
ATOM 681 N N . SER A 1 93 ? 26.648 -11.799 38.090 1.00 54.50 93 SER A N 1
ATOM 682 C CA . SER A 1 93 ? 26.665 -12.684 36.918 1.00 54.50 93 SER A CA 1
ATOM 683 C C . SER A 1 93 ? 25.576 -12.323 35.902 1.00 54.50 93 SER A C 1
ATOM 685 O O . SER A 1 93 ? 25.848 -12.289 34.699 1.00 54.50 93 SER A O 1
ATOM 687 N N . ASN A 1 94 ? 24.360 -12.015 36.364 1.00 59.38 94 ASN A N 1
ATOM 688 C CA . ASN A 1 94 ? 23.279 -11.564 35.489 1.00 59.38 94 ASN A CA 1
ATOM 689 C C . ASN A 1 94 ? 23.551 -10.168 34.909 1.00 59.38 94 ASN A C 1
ATOM 691 O O . ASN A 1 94 ? 23.292 -9.949 33.725 1.00 59.38 94 ASN A O 1
ATOM 695 N N . ASP A 1 95 ? 24.112 -9.241 35.687 1.00 63.28 95 ASP A N 1
ATOM 696 C CA . ASP A 1 95 ? 24.486 -7.906 35.204 1.00 63.28 95 ASP A CA 1
ATOM 697 C C . ASP A 1 95 ? 25.632 -7.944 34.182 1.00 63.28 95 ASP A C 1
ATOM 699 O O . ASP A 1 95 ? 25.609 -7.202 33.192 1.00 63.28 95 ASP A O 1
ATOM 703 N N . ASP A 1 96 ? 26.605 -8.835 34.368 1.00 67.69 96 ASP A N 1
ATOM 704 C CA . ASP A 1 96 ? 27.702 -9.048 33.427 1.00 67.69 96 ASP A CA 1
ATOM 705 C C . ASP A 1 96 ? 27.210 -9.717 32.138 1.00 67.69 96 ASP A C 1
ATOM 707 O O . ASP A 1 96 ? 27.558 -9.255 31.051 1.00 67.69 96 ASP A O 1
ATOM 711 N N . ALA A 1 97 ? 26.298 -10.692 32.223 1.00 67.19 97 ALA A N 1
ATOM 712 C CA . ALA A 1 97 ? 25.642 -11.280 31.053 1.00 67.19 97 ALA A CA 1
ATOM 713 C C . ALA A 1 97 ? 24.777 -10.256 30.287 1.00 67.19 97 ALA A C 1
ATOM 715 O O . ALA A 1 97 ? 24.752 -10.240 29.052 1.00 67.19 97 ALA A O 1
ATOM 716 N N . ILE A 1 98 ? 24.090 -9.348 30.992 1.00 70.00 98 ILE A N 1
ATOM 717 C CA . ILE A 1 98 ? 23.327 -8.249 30.382 1.00 70.00 98 ILE A CA 1
ATOM 718 C C . ILE A 1 98 ? 24.270 -7.234 29.717 1.00 70.00 98 ILE A C 1
ATOM 720 O O . ILE A 1 98 ? 23.992 -6.787 28.597 1.00 70.00 98 ILE A O 1
ATOM 724 N N . LYS A 1 99 ? 25.400 -6.887 30.349 1.00 69.88 99 LYS A N 1
ATOM 725 C CA . LYS A 1 99 ? 26.441 -6.023 29.764 1.00 69.88 99 LYS A CA 1
ATOM 726 C C . LYS A 1 99 ? 27.105 -6.660 28.550 1.00 69.88 99 LYS A C 1
ATOM 728 O O . LYS A 1 99 ? 27.332 -5.959 27.565 1.00 69.88 99 LYS A O 1
ATOM 733 N N . GLU A 1 100 ? 27.391 -7.954 28.588 1.00 73.19 100 GLU A N 1
ATOM 734 C CA . GLU A 1 100 ? 27.988 -8.697 27.480 1.00 73.19 100 GLU A CA 1
ATOM 735 C C . GLU A 1 100 ? 27.020 -8.780 26.297 1.00 73.19 100 GLU A C 1
ATOM 737 O O . GLU A 1 100 ? 27.383 -8.416 25.179 1.00 73.19 100 GLU A O 1
ATOM 742 N N . LYS A 1 101 ? 25.744 -9.102 26.549 1.00 71.88 101 LYS A N 1
ATOM 743 C CA . LYS A 1 101 ? 24.681 -9.054 25.535 1.00 71.88 101 LYS A CA 1
ATOM 744 C C . LYS A 1 101 ? 24.517 -7.642 24.963 1.00 71.88 101 LYS A C 1
ATOM 746 O O . LYS A 1 101 ? 24.402 -7.481 23.752 1.00 71.88 101 LYS A O 1
ATOM 751 N N . SER A 1 102 ? 24.562 -6.605 25.799 1.00 75.69 102 SER A N 1
ATOM 752 C CA . SER A 1 102 ? 24.503 -5.200 25.368 1.00 75.69 102 SER A CA 1
ATOM 753 C C . SER A 1 102 ? 25.697 -4.803 24.486 1.00 75.69 102 SER A C 1
ATOM 755 O O . SER A 1 102 ? 25.506 -4.213 23.419 1.00 75.69 102 SER A O 1
ATOM 757 N N . ARG A 1 103 ? 26.924 -5.192 24.866 1.00 77.06 103 ARG A N 1
ATOM 758 C CA . ARG A 1 103 ? 28.137 -4.990 24.055 1.00 77.06 103 ARG A CA 1
ATOM 759 C C . ARG A 1 103 ? 28.066 -5.751 22.736 1.00 77.06 103 ARG A C 1
ATOM 761 O O . ARG A 1 103 ? 28.362 -5.168 21.698 1.00 77.06 103 ARG A O 1
ATOM 768 N N . PHE A 1 104 ? 27.620 -7.005 22.756 1.00 77.56 104 PHE A N 1
ATOM 769 C CA . PHE A 1 104 ? 27.442 -7.826 21.561 1.00 77.56 104 PHE A CA 1
ATOM 770 C C . PHE A 1 104 ? 26.428 -7.204 20.590 1.00 77.56 104 PHE A C 1
ATOM 772 O O . PHE A 1 104 ? 26.717 -7.065 19.402 1.00 77.56 104 PHE A O 1
ATOM 779 N N . LEU A 1 105 ? 25.281 -6.725 21.089 1.00 77.06 105 LEU A N 1
ATOM 780 C CA . LEU A 1 105 ? 24.316 -5.974 20.277 1.00 77.06 105 LEU A CA 1
ATOM 781 C C . LEU A 1 105 ? 24.915 -4.669 19.723 1.00 77.06 105 LEU A C 1
ATOM 783 O O . LEU A 1 105 ? 24.599 -4.285 18.596 1.00 77.06 105 LEU A O 1
ATOM 787 N N . GLY A 1 106 ? 25.765 -3.983 20.491 1.00 76.81 106 GLY A N 1
ATOM 788 C CA . GLY A 1 106 ? 26.494 -2.796 20.036 1.00 76.81 106 GLY A CA 1
ATOM 789 C C . GLY A 1 106 ? 27.453 -3.103 18.883 1.00 76.81 106 GLY A C 1
ATOM 790 O O . GLY A 1 106 ? 27.412 -2.436 17.850 1.00 76.81 106 GLY A O 1
ATOM 791 N N . ILE A 1 107 ? 28.253 -4.161 19.012 1.00 80.75 107 ILE A N 1
ATOM 792 C CA . ILE A 1 107 ? 29.182 -4.624 17.971 1.00 80.75 107 ILE A CA 1
ATOM 793 C C . ILE A 1 107 ? 28.413 -5.022 16.708 1.00 80.75 107 ILE A C 1
ATOM 795 O O . ILE A 1 107 ? 28.764 -4.587 15.613 1.00 80.75 107 ILE A O 1
ATOM 799 N N . LEU A 1 108 ? 27.314 -5.768 16.851 1.00 82.31 108 LEU A N 1
ATOM 800 C CA . LEU A 1 108 ? 26.483 -6.192 15.725 1.00 82.31 108 LEU A CA 1
ATOM 801 C C . LEU A 1 108 ? 25.910 -4.996 14.945 1.00 82.31 108 LEU A C 1
ATOM 803 O O . LEU A 1 108 ? 25.861 -5.023 13.715 1.00 82.31 108 LEU A O 1
ATOM 807 N N . LYS A 1 109 ? 25.527 -3.912 15.638 1.00 81.25 109 LYS A N 1
ATOM 808 C CA . LYS A 1 109 ? 25.091 -2.662 14.993 1.00 81.25 109 LYS A CA 1
ATOM 809 C C . LYS A 1 109 ? 26.206 -2.023 14.166 1.00 81.25 109 LYS A C 1
ATOM 811 O O . LYS A 1 109 ? 25.939 -1.598 13.044 1.00 81.25 109 LYS A O 1
ATOM 816 N N . HIS A 1 110 ? 27.429 -1.968 14.692 1.00 82.00 110 HIS A N 1
ATOM 817 C CA . HIS A 1 110 ? 28.572 -1.412 13.964 1.00 82.00 110 HIS A CA 1
ATOM 818 C C . HIS A 1 110 ? 28.958 -2.273 12.759 1.00 82.00 110 HIS A C 1
ATOM 820 O O . HIS A 1 110 ? 29.131 -1.731 11.673 1.00 82.00 110 HIS A O 1
ATOM 826 N N . VAL A 1 111 ? 29.005 -3.600 12.911 1.00 85.62 111 VAL A N 1
ATOM 827 C CA . VAL A 1 111 ? 29.273 -4.535 11.803 1.00 85.62 111 VAL A CA 1
ATOM 828 C C . VAL A 1 111 ? 28.246 -4.365 10.688 1.00 85.62 111 VAL A C 1
ATOM 830 O O . VAL A 1 111 ? 28.606 -4.228 9.524 1.00 85.62 111 VAL A O 1
ATOM 833 N N . LYS A 1 112 ? 26.962 -4.297 11.044 1.00 84.88 112 LYS A N 1
ATOM 834 C CA . LYS A 1 112 ? 25.879 -4.044 10.093 1.00 84.88 112 LYS A CA 1
ATOM 835 C C . LYS A 1 112 ? 26.038 -2.704 9.372 1.00 84.88 112 LYS A C 1
ATOM 837 O O . LYS A 1 112 ? 25.853 -2.648 8.161 1.00 84.88 112 LYS A O 1
ATOM 842 N N . LEU A 1 113 ? 26.361 -1.633 10.098 1.00 85.06 113 LEU A N 1
ATOM 843 C CA . LEU A 1 113 ? 26.565 -0.312 9.502 1.00 85.06 113 LEU A CA 1
ATOM 844 C C . LEU A 1 113 ? 27.735 -0.324 8.510 1.00 85.06 113 LEU A C 1
ATOM 846 O O . LEU A 1 113 ? 27.597 0.216 7.418 1.00 85.06 113 LEU A O 1
ATOM 850 N N . VAL A 1 114 ? 28.844 -0.972 8.876 1.00 88.38 114 VAL A N 1
ATOM 851 C CA . VAL A 1 114 ? 30.033 -1.124 8.022 1.00 88.38 114 VAL A CA 1
ATOM 852 C C . VAL A 1 114 ? 29.723 -1.958 6.781 1.00 88.38 114 VAL A C 1
ATOM 854 O O . VAL A 1 114 ? 30.140 -1.600 5.686 1.00 88.38 114 VAL A O 1
ATOM 857 N N . LEU A 1 115 ? 28.959 -3.043 6.920 1.00 88.12 115 LEU A N 1
ATOM 858 C CA . LEU A 1 115 ? 28.555 -3.869 5.783 1.00 88.12 115 LEU A CA 1
ATOM 859 C C . LEU A 1 115 ? 27.692 -3.071 4.796 1.00 88.12 115 LEU A C 1
ATOM 861 O O . LEU A 1 115 ? 27.953 -3.078 3.596 1.00 88.12 115 LEU A O 1
ATOM 865 N N . LEU A 1 116 ? 26.683 -2.356 5.300 1.00 87.06 116 LEU A N 1
ATOM 866 C CA . LEU A 1 116 ? 25.786 -1.553 4.466 1.00 87.06 116 LEU A CA 1
ATOM 867 C C . LEU A 1 116 ? 26.524 -0.395 3.785 1.00 87.06 116 LEU A C 1
ATOM 869 O O . LEU A 1 116 ? 26.286 -0.130 2.608 1.00 87.06 116 LEU A O 1
ATOM 873 N N . SER A 1 117 ? 27.435 0.278 4.494 1.00 86.31 117 SER A N 1
ATOM 874 C CA . SER A 1 117 ? 28.236 1.350 3.904 1.00 86.31 117 SER A CA 1
ATOM 875 C C . SER A 1 117 ? 29.227 0.823 2.865 1.00 86.31 117 SER A C 1
ATOM 877 O O . SER A 1 117 ? 29.406 1.468 1.836 1.00 86.31 117 SER A O 1
ATOM 879 N N . ALA A 1 118 ? 29.811 -0.361 3.075 1.00 88.31 118 ALA A N 1
ATOM 880 C CA . ALA A 1 118 ? 30.687 -1.009 2.103 1.00 88.31 118 ALA A CA 1
ATOM 881 C C . ALA A 1 118 ? 29.943 -1.389 0.814 1.00 88.31 118 ALA A C 1
ATOM 883 O O . ALA A 1 118 ? 30.450 -1.129 -0.275 1.00 88.31 118 ALA A O 1
ATOM 884 N N . VAL A 1 119 ? 28.726 -1.938 0.922 1.00 89.62 119 VAL A N 1
ATOM 885 C CA . VAL A 1 119 ? 27.872 -2.230 -0.244 1.00 89.62 119 VAL A CA 1
ATOM 886 C C . VAL A 1 119 ? 27.552 -0.950 -1.014 1.00 89.62 119 VAL A C 1
ATOM 888 O O . VAL A 1 119 ? 27.713 -0.908 -2.230 1.00 89.62 119 VAL A O 1
ATOM 891 N N . MET A 1 120 ? 27.167 0.121 -0.317 1.00 89.62 120 MET A N 1
ATOM 892 C CA . MET A 1 120 ? 26.886 1.403 -0.967 1.00 89.62 120 MET A CA 1
ATOM 893 C C . MET A 1 120 ? 28.123 1.998 -1.639 1.00 89.62 120 MET A C 1
ATOM 895 O O . MET A 1 120 ? 28.030 2.482 -2.764 1.00 89.62 120 MET A O 1
ATOM 899 N N . LEU A 1 121 ? 29.286 1.930 -0.985 1.00 89.94 121 LEU A N 1
ATOM 900 C CA . LEU A 1 121 ? 30.545 2.392 -1.561 1.00 89.94 121 LEU A CA 1
ATOM 901 C C . LEU A 1 121 ? 30.884 1.609 -2.833 1.00 89.94 121 LEU A C 1
ATOM 903 O O . LEU A 1 121 ? 31.233 2.218 -3.841 1.00 89.94 121 LEU A O 1
ATOM 907 N N . PHE A 1 122 ? 30.731 0.282 -2.805 1.00 89.75 122 PHE A N 1
ATOM 908 C CA . PHE A 1 122 ? 30.922 -0.564 -3.979 1.00 89.75 122 PHE A CA 1
ATOM 909 C C . PHE A 1 122 ? 30.004 -0.135 -5.126 1.00 89.75 122 PHE A C 1
ATOM 911 O O . PHE A 1 122 ? 30.493 0.125 -6.221 1.00 89.75 122 PHE A O 1
ATOM 918 N N . CYS A 1 123 ? 28.704 0.036 -4.869 1.00 88.88 123 CYS A N 1
ATOM 919 C CA . CYS A 1 123 ? 27.762 0.460 -5.902 1.00 88.88 123 CYS A CA 1
ATOM 920 C C . CYS A 1 123 ? 28.112 1.829 -6.492 1.00 88.88 123 CYS A C 1
ATOM 922 O O . CYS A 1 123 ? 28.076 1.997 -7.708 1.00 88.88 123 CYS A O 1
ATOM 924 N N . VAL A 1 124 ? 28.489 2.801 -5.655 1.00 87.25 124 VAL A N 1
ATOM 925 C CA . VAL A 1 124 ? 28.906 4.132 -6.120 1.00 87.25 124 VAL A CA 1
ATOM 926 C C . VAL A 1 124 ? 30.148 4.034 -7.002 1.00 87.25 124 VAL A C 1
ATOM 928 O O . VAL A 1 124 ? 30.173 4.631 -8.074 1.00 87.25 124 VAL A O 1
ATOM 931 N N . VAL A 1 125 ? 31.150 3.250 -6.598 1.00 87.81 125 VAL A N 1
ATOM 932 C CA . VAL A 1 125 ? 32.368 3.033 -7.393 1.00 87.81 125 VAL A CA 1
ATOM 933 C C . VAL A 1 125 ? 32.047 2.341 -8.720 1.00 87.81 125 VAL A C 1
ATOM 935 O O . VAL A 1 125 ? 32.533 2.763 -9.765 1.00 87.81 125 VAL A O 1
ATOM 938 N N . SER A 1 126 ? 31.187 1.320 -8.728 1.00 84.06 126 SER A N 1
ATOM 939 C CA . SER A 1 126 ? 30.760 0.674 -9.974 1.00 84.06 126 SER A CA 1
ATOM 940 C C . SER A 1 126 ? 30.046 1.650 -10.914 1.00 84.06 126 SER A C 1
ATOM 942 O O . SER A 1 126 ? 30.290 1.637 -12.117 1.00 84.06 126 SER A O 1
ATOM 944 N N . LEU A 1 127 ? 29.197 2.531 -10.379 1.00 86.06 127 LEU A N 1
ATOM 945 C CA . LEU A 1 127 ? 28.452 3.510 -11.173 1.00 86.06 127 LEU A CA 1
ATOM 946 C C . LEU A 1 127 ? 29.326 4.638 -11.730 1.00 86.06 127 LEU A C 1
ATOM 948 O O . LEU A 1 127 ? 29.003 5.177 -12.787 1.00 86.06 127 LEU A O 1
ATOM 952 N N . THR A 1 128 ? 30.411 5.017 -11.049 1.00 83.50 128 THR A N 1
ATOM 953 C CA . THR A 1 128 ? 31.332 6.054 -11.545 1.00 83.50 128 THR A CA 1
ATOM 954 C C . THR A 1 128 ? 32.296 5.526 -12.600 1.00 83.50 128 THR A C 1
ATOM 956 O O . THR A 1 128 ? 32.648 6.266 -13.515 1.00 83.50 128 THR A O 1
ATOM 959 N N . LEU A 1 129 ? 32.709 4.260 -12.498 1.00 84.12 129 LEU A N 1
ATOM 960 C CA . LEU A 1 129 ? 33.649 3.648 -13.439 1.00 84.12 129 LEU A CA 1
ATOM 961 C C . LEU A 1 129 ? 33.006 3.284 -14.784 1.00 84.12 129 LEU A C 1
ATOM 963 O O . LEU A 1 129 ? 33.692 3.261 -15.805 1.00 84.12 129 LEU A O 1
ATOM 967 N N . ILE A 1 130 ? 31.701 3.007 -14.799 1.00 81.25 130 ILE A N 1
ATOM 968 C CA . ILE A 1 130 ? 30.991 2.524 -15.987 1.00 81.25 130 ILE A CA 1
ATOM 969 C C . ILE A 1 130 ? 30.280 3.690 -16.672 1.00 81.25 130 ILE A C 1
ATOM 971 O O . ILE A 1 130 ? 29.491 4.401 -16.048 1.00 81.25 130 ILE A O 1
ATOM 975 N N . LYS A 1 131 ? 30.545 3.898 -17.966 1.00 75.69 131 LYS A N 1
ATOM 976 C CA . LYS A 1 131 ? 29.873 4.939 -18.761 1.00 75.69 131 LYS A CA 1
ATOM 977 C C . LYS A 1 131 ? 28.377 4.643 -18.899 1.00 75.69 131 LYS A C 1
ATOM 979 O O . LYS A 1 131 ? 27.960 3.490 -18.854 1.00 75.69 131 LYS A O 1
ATOM 984 N N . VAL A 1 132 ? 27.575 5.700 -19.009 1.00 74.25 132 VAL A N 1
ATOM 985 C CA . VAL A 1 132 ? 26.138 5.582 -19.297 1.00 74.25 132 VAL A CA 1
ATOM 986 C C . VAL A 1 132 ? 25.972 4.913 -20.661 1.00 74.25 132 VAL A C 1
ATOM 988 O O . VAL A 1 132 ? 26.779 5.154 -21.558 1.00 74.25 132 VAL A O 1
ATOM 991 N N . HIS A 1 133 ? 24.968 4.047 -20.790 1.00 67.75 133 HIS A N 1
ATOM 992 C CA . HIS A 1 133 ? 24.565 3.525 -22.086 1.00 67.75 133 HIS A CA 1
ATOM 993 C C . HIS A 1 133 ? 23.939 4.683 -22.870 1.00 67.75 133 HIS A C 1
ATOM 995 O O . HIS A 1 133 ? 22.810 5.086 -22.592 1.00 67.75 133 HIS A O 1
ATOM 1001 N N . ASP A 1 134 ? 24.712 5.287 -23.771 1.00 60.97 134 ASP A N 1
ATOM 1002 C CA . ASP A 1 134 ? 24.191 6.305 -24.676 1.00 60.97 134 ASP A CA 1
ATOM 1003 C C . ASP A 1 134 ? 23.412 5.598 -25.787 1.00 60.97 134 ASP A C 1
ATOM 1005 O O . ASP A 1 134 ? 23.966 4.772 -26.516 1.00 60.97 134 ASP A O 1
ATOM 1009 N N . ASP A 1 135 ? 22.125 5.929 -25.914 1.00 64.19 135 ASP A N 1
ATOM 1010 C CA . ASP A 1 135 ? 21.320 5.554 -27.072 1.00 64.19 135 ASP A CA 1
ATOM 1011 C C . ASP A 1 135 ? 21.946 6.201 -28.322 1.00 64.19 135 ASP A C 1
ATOM 1013 O O . ASP A 1 135 ? 21.674 7.362 -28.649 1.00 64.19 135 ASP A O 1
ATOM 1017 N N . ASN A 1 136 ? 22.810 5.467 -29.023 1.00 64.81 136 ASN A N 1
ATOM 1018 C CA . ASN A 1 136 ? 23.453 5.928 -30.250 1.00 64.81 136 ASN A CA 1
ATOM 1019 C C . ASN A 1 136 ? 22.458 5.868 -31.414 1.00 64.81 136 ASN A C 1
ATOM 1021 O O . ASN A 1 136 ? 22.504 4.992 -32.277 1.00 64.81 136 ASN A O 1
ATOM 1025 N N . TRP A 1 137 ? 21.544 6.836 -31.445 1.00 77.50 137 TRP A N 1
ATOM 1026 C CA . TRP A 1 137 ? 20.616 7.016 -32.551 1.00 77.50 137 TRP A CA 1
ATOM 1027 C C . TRP A 1 137 ? 21.373 7.402 -33.822 1.00 77.50 137 TRP A C 1
ATOM 1029 O O . TRP A 1 137 ? 21.800 8.543 -34.001 1.00 77.50 137 TRP A O 1
ATOM 1039 N N . ASN A 1 138 ? 21.473 6.462 -34.753 1.00 82.38 138 ASN A N 1
ATOM 1040 C CA . ASN A 1 138 ? 21.997 6.715 -36.082 1.00 82.38 138 ASN A CA 1
ATOM 1041 C C . ASN A 1 138 ? 20.878 7.257 -36.969 1.00 82.38 138 ASN A C 1
ATOM 1043 O O . ASN A 1 138 ? 19.888 6.576 -37.242 1.00 82.38 138 ASN A O 1
ATOM 1047 N N . SER A 1 139 ? 21.029 8.490 -37.448 1.00 85.69 139 SER A N 1
ATOM 1048 C CA . SER A 1 139 ? 20.136 9.041 -38.466 1.00 85.69 139 SER A CA 1
ATOM 1049 C C . SER A 1 139 ? 20.488 8.454 -39.832 1.00 85.69 139 SER A C 1
ATOM 1051 O O . SER A 1 139 ? 21.612 8.627 -40.309 1.00 85.69 139 SER A O 1
ATOM 1053 N N . ILE A 1 140 ? 19.531 7.807 -40.489 1.00 88.44 140 ILE A N 1
ATOM 1054 C CA . ILE A 1 140 ? 19.696 7.279 -41.842 1.00 88.44 140 ILE A CA 1
ATOM 1055 C C . ILE A 1 140 ? 18.627 7.841 -42.778 1.00 88.44 140 ILE A C 1
ATOM 1057 O O . ILE A 1 140 ? 17.510 8.151 -42.363 1.00 88.44 140 ILE A O 1
ATOM 1061 N N . ALA A 1 141 ? 18.962 7.948 -44.062 1.00 88.50 141 ALA A N 1
ATOM 1062 C CA . ALA A 1 141 ? 18.031 8.342 -45.112 1.00 88.50 141 ALA A CA 1
ATOM 1063 C C . ALA A 1 141 ? 17.981 7.255 -46.189 1.00 88.50 141 ALA A C 1
ATOM 1065 O O . ALA A 1 141 ? 18.992 6.954 -46.823 1.00 88.50 141 ALA A O 1
ATOM 1066 N N . VAL A 1 142 ? 16.806 6.662 -46.406 1.00 89.50 142 VAL A N 1
ATOM 1067 C CA . VAL A 1 142 ? 16.624 5.548 -47.353 1.00 89.50 142 VAL A CA 1
ATOM 1068 C C . VAL A 1 142 ? 15.828 6.022 -48.563 1.00 89.50 142 VAL A C 1
ATOM 1070 O O . VAL A 1 142 ? 14.805 6.688 -48.420 1.00 89.50 142 VAL A O 1
ATOM 1073 N N . THR A 1 143 ? 16.290 5.675 -49.767 1.00 90.00 143 THR A N 1
ATOM 1074 C CA . THR A 1 143 ? 15.634 6.015 -51.042 1.00 90.00 143 THR A CA 1
ATOM 1075 C C . THR A 1 143 ? 15.320 4.742 -51.820 1.00 90.00 143 THR A C 1
ATOM 1077 O O . THR A 1 143 ? 16.068 3.764 -51.765 1.00 90.00 143 THR A O 1
ATOM 1080 N N . ARG A 1 144 ? 14.224 4.728 -52.584 1.00 88.38 144 ARG A N 1
ATOM 1081 C CA . ARG A 1 144 ? 13.854 3.563 -53.397 1.00 88.38 144 ARG A CA 1
ATOM 1082 C C . ARG A 1 144 ? 14.968 3.171 -54.370 1.00 88.38 144 ARG A C 1
ATOM 1084 O O . ARG A 1 144 ? 15.495 4.003 -55.102 1.00 88.38 144 ARG A O 1
ATOM 1091 N N . GLY A 1 145 ? 15.294 1.878 -54.384 1.00 84.75 145 GLY A N 1
ATOM 1092 C CA . GLY A 1 145 ? 16.359 1.304 -55.215 1.00 84.75 145 GLY A CA 1
ATOM 1093 C C . GLY A 1 145 ? 17.778 1.475 -54.658 1.00 84.75 145 GLY A C 1
ATOM 1094 O O . GLY A 1 145 ? 18.706 0.920 -55.234 1.00 84.75 145 GLY A O 1
ATOM 1095 N N . LYS A 1 146 ? 17.956 2.195 -53.540 1.00 88.56 146 LYS A N 1
ATOM 1096 C CA . LYS A 1 146 ? 19.233 2.340 -52.828 1.00 88.56 146 LYS A CA 1
ATOM 1097 C C . LYS A 1 146 ? 19.076 1.841 -51.380 1.00 88.56 146 LYS A C 1
ATOM 1099 O O . LYS A 1 146 ? 18.747 2.647 -50.509 1.00 88.56 146 LYS A O 1
ATOM 1104 N N . PRO A 1 147 ? 19.231 0.526 -51.128 1.00 86.38 147 PRO A N 1
ATOM 1105 C CA . PRO A 1 147 ? 19.214 -0.025 -49.772 1.00 86.38 147 PRO A CA 1
ATOM 1106 C C . PRO A 1 147 ? 20.330 0.575 -48.912 1.00 86.38 147 PRO A C 1
ATOM 1108 O O . PRO A 1 147 ? 21.429 0.829 -49.406 1.00 86.38 147 PRO A O 1
ATOM 1111 N N . VAL A 1 148 ? 20.047 0.765 -47.624 1.00 88.31 148 VAL A N 1
ATOM 1112 C CA . VAL A 1 148 ? 21.056 1.105 -46.612 1.00 88.31 148 VAL A CA 1
ATOM 1113 C C . VAL A 1 148 ? 21.441 -0.169 -45.871 1.00 88.31 148 VAL A C 1
ATOM 1115 O O . VAL A 1 148 ? 20.564 -0.932 -45.463 1.00 88.31 148 VAL A O 1
ATOM 1118 N N . TYR A 1 149 ? 22.744 -0.386 -45.711 1.00 87.38 149 TYR A N 1
ATOM 1119 C CA . TYR A 1 149 ? 23.315 -1.537 -45.018 1.00 87.38 149 TYR A CA 1
ATOM 1120 C C . TYR A 1 149 ? 24.033 -1.064 -43.756 1.00 87.38 149 TYR A C 1
ATOM 1122 O O . TYR A 1 149 ? 24.872 -0.165 -43.824 1.00 87.38 149 TYR A O 1
ATOM 1130 N N . ILE A 1 150 ? 23.700 -1.660 -42.615 1.00 85.31 150 ILE A N 1
ATOM 1131 C CA . ILE A 1 150 ? 24.325 -1.384 -41.320 1.00 85.31 150 ILE A CA 1
ATOM 1132 C C . ILE A 1 150 ? 24.981 -2.680 -40.853 1.00 85.31 150 ILE A C 1
ATOM 1134 O O . ILE A 1 150 ? 24.291 -3.671 -40.626 1.00 85.31 150 ILE A O 1
ATOM 1138 N N . ASN A 1 151 ? 26.307 -2.688 -40.735 1.00 83.50 151 ASN A N 1
ATOM 1139 C CA . ASN A 1 151 ? 27.043 -3.851 -40.243 1.00 83.50 151 ASN A CA 1
ATOM 1140 C C . ASN A 1 151 ? 26.811 -4.004 -38.739 1.00 83.50 151 ASN A C 1
ATOM 1142 O O . ASN A 1 151 ? 27.052 -3.058 -37.998 1.00 83.50 151 ASN A O 1
ATOM 1146 N N . VAL A 1 152 ? 26.402 -5.194 -38.295 1.00 76.12 152 VAL A N 1
ATOM 1147 C CA . VAL A 1 152 ? 26.121 -5.477 -36.873 1.00 76.12 152 VAL A CA 1
ATOM 1148 C C . VAL A 1 152 ? 27.064 -6.539 -36.295 1.00 76.12 152 VAL A C 1
ATOM 1150 O O . VAL A 1 152 ? 26.914 -6.996 -35.176 1.00 76.12 152 VAL A O 1
ATOM 1153 N N . THR A 1 153 ? 28.064 -6.974 -37.062 1.00 67.19 153 THR A N 1
ATOM 1154 C CA . THR A 1 153 ? 28.915 -8.122 -36.683 1.00 67.19 153 THR A CA 1
ATOM 1155 C C . THR A 1 153 ? 29.905 -7.802 -35.566 1.00 67.19 153 THR A C 1
ATOM 1157 O O . THR A 1 153 ? 30.314 -8.709 -34.855 1.00 67.19 153 THR A O 1
ATOM 1160 N N . ALA A 1 154 ? 30.300 -6.535 -35.411 1.00 56.38 154 ALA A N 1
ATOM 1161 C CA . ALA A 1 154 ? 31.264 -6.126 -34.388 1.00 56.38 154 ALA A CA 1
ATOM 1162 C C . ALA A 1 154 ? 30.706 -6.232 -32.957 1.00 56.38 154 ALA A C 1
ATOM 1164 O O . ALA A 1 154 ? 31.490 -6.352 -32.023 1.00 56.38 154 ALA A O 1
ATOM 1165 N N . ASP A 1 155 ? 29.379 -6.231 -32.812 1.00 55.06 155 ASP A N 1
ATOM 1166 C CA . ASP A 1 155 ? 28.684 -6.234 -31.521 1.00 55.06 155 ASP A CA 1
ATOM 1167 C C . ASP A 1 155 ? 28.156 -7.629 -31.127 1.00 55.06 155 ASP A C 1
ATOM 1169 O O . ASP A 1 155 ? 27.464 -7.765 -30.122 1.00 55.06 155 ASP A O 1
ATOM 1173 N N . MET A 1 156 ? 28.458 -8.660 -31.927 1.00 57.19 156 MET A N 1
ATOM 1174 C CA . MET A 1 156 ? 27.962 -10.029 -31.754 1.00 57.19 156 MET A CA 1
ATOM 1175 C C . MET A 1 156 ? 29.075 -10.909 -31.164 1.00 57.19 156 MET A C 1
ATOM 1177 O O . MET A 1 156 ? 29.994 -11.313 -31.881 1.00 57.19 156 MET A O 1
ATOM 1181 N N . GLU A 1 157 ? 29.025 -11.197 -29.862 1.00 54.97 157 GLU A N 1
ATOM 1182 C CA . GLU A 1 157 ? 30.039 -12.007 -29.158 1.00 54.97 157 GLU A CA 1
ATOM 1183 C C . GLU A 1 157 ? 29.571 -13.452 -28.886 1.00 54.97 157 GLU A C 1
ATOM 1185 O O . GLU A 1 157 ? 30.401 -14.329 -28.630 1.00 54.97 157 GLU A O 1
ATOM 1190 N N . TYR A 1 158 ? 28.264 -13.747 -28.957 1.00 50.16 158 TYR A N 1
ATOM 1191 C CA . TYR A 1 158 ? 27.685 -14.999 -28.455 1.00 50.16 158 TYR A CA 1
ATOM 1192 C C . TYR A 1 158 ? 26.737 -15.741 -29.413 1.00 50.16 158 TYR A C 1
ATOM 1194 O O . TYR A 1 158 ? 26.089 -15.212 -30.306 1.00 50.16 158 TYR A O 1
ATOM 1202 N N . LYS A 1 159 ? 26.625 -17.055 -29.163 1.00 53.16 159 LYS A N 1
ATOM 1203 C CA . LYS A 1 159 ? 25.993 -18.082 -30.018 1.00 53.16 159 LYS A CA 1
ATOM 1204 C C . LYS A 1 159 ? 24.459 -17.999 -30.168 1.00 53.16 159 LYS A C 1
ATOM 1206 O O . LYS A 1 159 ? 23.900 -18.837 -30.872 1.00 53.16 159 LYS A O 1
ATOM 1211 N N . LYS A 1 160 ? 23.786 -17.056 -29.497 1.00 54.09 160 LYS A N 1
ATOM 1212 C CA . LYS A 1 160 ? 22.321 -16.871 -29.469 1.00 54.09 160 LYS A CA 1
ATOM 1213 C C . LYS A 1 160 ? 21.981 -15.433 -29.082 1.00 54.09 160 LYS A C 1
ATOM 1215 O O . LYS A 1 160 ? 21.827 -15.100 -27.904 1.00 54.09 160 LYS A O 1
ATOM 1220 N N . GLU A 1 161 ? 21.916 -14.581 -30.088 1.00 65.62 161 GLU A N 1
ATOM 1221 C CA . GLU A 1 161 ? 21.713 -13.151 -29.917 1.00 65.62 161 GLU A CA 1
ATOM 1222 C C . GLU A 1 161 ? 20.452 -12.711 -30.656 1.00 65.62 161 GLU A C 1
ATOM 1224 O O . GLU A 1 161 ? 20.182 -13.114 -31.790 1.00 65.62 161 GLU A O 1
ATOM 1229 N N . ILE A 1 162 ? 19.661 -11.902 -29.961 1.00 72.25 162 ILE A N 1
ATOM 1230 C CA . ILE A 1 162 ? 18.523 -11.182 -30.504 1.00 72.25 162 ILE A CA 1
ATOM 1231 C C . ILE A 1 162 ? 19.048 -9.831 -30.965 1.00 72.25 162 ILE A C 1
ATOM 1233 O O . ILE A 1 162 ? 19.651 -9.084 -30.191 1.00 72.25 162 ILE A O 1
ATOM 1237 N N . LEU A 1 163 ? 18.788 -9.498 -32.223 1.00 78.62 163 LEU A N 1
ATOM 1238 C CA . LEU A 1 163 ? 19.029 -8.155 -32.718 1.00 78.62 163 LEU A CA 1
ATOM 1239 C C . LEU A 1 163 ? 17.824 -7.282 -32.360 1.00 78.62 163 LEU A C 1
ATOM 1241 O O . LEU A 1 163 ? 16.776 -7.390 -32.998 1.00 78.62 163 LEU A O 1
ATOM 1245 N N . HIS A 1 164 ? 17.975 -6.434 -31.349 1.00 81.56 164 HIS A N 1
ATOM 1246 C CA . HIS A 1 164 ? 16.947 -5.492 -30.929 1.00 81.56 164 HIS A CA 1
ATOM 1247 C C . HIS A 1 164 ? 17.094 -4.187 -31.713 1.00 81.56 164 HIS A C 1
ATOM 1249 O O . HIS A 1 164 ? 18.072 -3.449 -31.562 1.00 81.56 164 HIS A O 1
ATOM 1255 N N . LEU A 1 165 ? 16.114 -3.911 -32.566 1.00 86.00 165 LEU A N 1
ATOM 1256 C CA . LEU A 1 165 ? 16.037 -2.721 -33.398 1.00 86.00 165 LEU A CA 1
ATOM 1257 C C . LEU A 1 165 ? 15.032 -1.740 -32.798 1.00 86.00 165 LEU A C 1
ATOM 1259 O O . LEU A 1 165 ? 13.843 -2.044 -32.733 1.00 86.00 165 LEU A O 1
ATOM 1263 N N . ARG A 1 166 ? 15.485 -0.534 -32.451 1.00 86.12 166 ARG A N 1
ATOM 1264 C CA . ARG A 1 166 ? 14.615 0.601 -32.124 1.00 86.12 166 ARG A CA 1
ATOM 1265 C C . ARG A 1 166 ? 14.654 1.607 -33.260 1.00 86.12 166 ARG A C 1
ATOM 1267 O O . ARG A 1 166 ? 15.720 1.950 -33.766 1.00 86.12 166 ARG A O 1
ATOM 1274 N N . THR A 1 167 ? 13.500 2.114 -33.676 1.00 87.88 167 THR A N 1
ATOM 1275 C CA . THR A 1 167 ? 13.440 3.132 -34.724 1.00 87.88 167 THR A CA 1
ATOM 1276 C C . THR A 1 167 ? 12.430 4.233 -34.429 1.00 87.88 167 THR A C 1
ATOM 1278 O O . THR A 1 167 ? 11.350 3.985 -33.893 1.00 87.88 167 THR A O 1
ATOM 1281 N N . LYS A 1 168 ? 12.793 5.466 -34.801 1.00 86.06 168 LYS A N 1
ATOM 1282 C CA . LYS A 1 168 ? 11.913 6.638 -34.813 1.00 86.06 168 LYS A CA 1
ATOM 1283 C C . LYS A 1 168 ? 11.856 7.206 -36.220 1.00 86.06 168 LYS A C 1
ATOM 1285 O O . LYS A 1 168 ? 12.882 7.371 -36.876 1.00 86.06 168 LYS A O 1
ATOM 1290 N N . GLY A 1 169 ? 10.664 7.530 -36.684 1.00 84.06 169 GLY A N 1
ATOM 1291 C CA . GLY A 1 169 ? 10.456 8.026 -38.034 1.00 84.06 169 GLY A CA 1
ATOM 1292 C C . GLY A 1 169 ? 8.983 8.308 -38.292 1.00 84.06 169 GLY A C 1
ATOM 1293 O O . GLY A 1 169 ? 8.161 8.148 -37.389 1.00 84.06 169 GLY A O 1
ATOM 1294 N N . PRO A 1 170 ? 8.638 8.720 -39.519 1.00 82.12 170 PRO A N 1
ATOM 1295 C CA . PRO A 1 170 ? 7.266 9.035 -39.902 1.00 82.12 170 PRO A CA 1
ATOM 1296 C C . PRO A 1 170 ? 6.456 7.746 -40.134 1.00 82.12 170 PRO A C 1
ATOM 1298 O O . PRO A 1 170 ? 6.079 7.434 -41.264 1.00 82.12 170 PRO A O 1
ATOM 1301 N N . TYR A 1 171 ? 6.235 6.965 -39.073 1.00 84.12 171 TYR A N 1
ATOM 1302 C CA . TYR A 1 171 ? 5.560 5.667 -39.117 1.00 84.12 171 TYR A CA 1
ATOM 1303 C C . TYR A 1 171 ? 4.084 5.775 -38.759 1.00 84.12 171 TYR A C 1
ATOM 1305 O O . TYR A 1 171 ? 3.720 6.368 -37.753 1.00 84.12 171 TYR A O 1
ATOM 1313 N N . LEU A 1 172 ? 3.225 5.143 -39.549 1.00 77.44 172 LEU A N 1
ATOM 1314 C CA . LEU A 1 172 ? 1.790 5.122 -39.309 1.00 77.44 172 LEU A CA 1
ATOM 1315 C C . LEU A 1 172 ? 1.438 4.070 -38.232 1.00 77.44 172 LEU A C 1
ATOM 1317 O O . LEU A 1 172 ? 1.867 2.919 -38.360 1.00 77.44 172 LEU A O 1
ATOM 1321 N N . PRO A 1 173 ? 0.630 4.402 -37.205 1.00 69.88 173 PRO A N 1
ATOM 1322 C CA . PRO A 1 173 ? 0.110 3.409 -36.266 1.00 69.88 173 PRO A CA 1
ATOM 1323 C C . PRO A 1 173 ? -0.735 2.347 -36.984 1.00 69.88 173 PRO A C 1
ATOM 1325 O O . PRO A 1 173 ? -1.433 2.653 -37.953 1.00 69.88 173 PRO A O 1
ATOM 1328 N N . GLY A 1 174 ? -0.719 1.105 -36.485 1.00 62.97 174 GLY A N 1
ATOM 1329 C CA . GLY A 1 174 ? -1.398 -0.038 -37.119 1.00 62.97 174 GLY A CA 1
ATOM 1330 C C . GLY A 1 174 ? -2.913 0.125 -37.317 1.00 62.97 174 GLY A C 1
ATOM 1331 O O . GLY A 1 174 ? -3.492 -0.554 -38.159 1.00 62.97 174 GLY A O 1
ATOM 1332 N N . GLU A 1 175 ? -3.541 1.056 -36.597 1.00 63.28 175 GLU A N 1
ATOM 1333 C CA . GLU A 1 175 ? -4.969 1.395 -36.689 1.00 63.28 175 GLU A CA 1
ATOM 1334 C C . GLU A 1 175 ? -5.350 2.099 -38.004 1.00 63.28 175 GLU A C 1
ATOM 1336 O O . GLU A 1 175 ? -6.509 2.073 -38.404 1.00 63.28 175 GLU A O 1
ATOM 1341 N N . TYR A 1 176 ? -4.380 2.674 -38.721 1.00 63.50 176 TYR A N 1
ATOM 1342 C CA . TYR A 1 176 ? -4.598 3.442 -39.954 1.00 63.50 176 TYR A CA 1
ATOM 1343 C C . TYR A 1 176 ? -4.254 2.649 -41.227 1.00 63.50 176 TYR A C 1
ATOM 1345 O O . TYR A 1 176 ? -3.845 3.202 -42.257 1.00 63.50 176 TYR A O 1
ATOM 1353 N N . TYR A 1 177 ? -4.390 1.324 -41.161 1.00 60.00 177 TYR A N 1
ATOM 1354 C CA . TYR A 1 177 ? -4.084 0.429 -42.272 1.00 60.00 177 TYR A CA 1
ATOM 1355 C C . TYR A 1 177 ? -4.919 0.799 -43.514 1.00 60.00 177 TYR A C 1
ATOM 1357 O O . TYR A 1 177 ? -6.146 0.776 -43.482 1.00 60.00 177 TYR A O 1
ATOM 1365 N N . GLY A 1 178 ? -4.255 1.156 -44.620 1.00 65.88 178 GLY A N 1
ATOM 1366 C CA . GLY A 1 178 ? -4.904 1.500 -45.897 1.00 65.88 178 GLY A CA 1
ATOM 1367 C C . GLY A 1 178 ? -4.779 2.961 -46.348 1.00 65.88 178 GLY A C 1
ATOM 1368 O O . GLY A 1 178 ? -5.015 3.233 -47.525 1.00 65.88 178 GLY A O 1
ATOM 1369 N N . ILE A 1 179 ? -4.345 3.882 -45.478 1.00 71.56 179 ILE A N 1
ATOM 1370 C CA . ILE A 1 179 ? -4.154 5.305 -45.832 1.00 71.56 179 ILE A CA 1
ATOM 1371 C C . ILE A 1 179 ? -2.907 5.514 -46.706 1.00 71.56 179 ILE A C 1
ATOM 1373 O O . ILE A 1 179 ? -2.902 6.323 -47.633 1.00 71.56 179 ILE A O 1
ATOM 1377 N N . SER A 1 180 ? -1.845 4.752 -46.444 1.00 74.19 180 SER A N 1
ATOM 1378 C CA . SER A 1 180 ? -0.586 4.813 -47.187 1.00 74.19 180 SER A CA 1
ATOM 1379 C C . SER A 1 180 ? -0.186 3.429 -47.684 1.00 74.19 180 SER A C 1
ATOM 1381 O O . SER A 1 180 ? -0.409 2.420 -47.020 1.00 74.19 180 SER A O 1
ATOM 1383 N N . ARG A 1 181 ? 0.420 3.385 -48.875 1.00 80.94 181 ARG A N 1
ATOM 1384 C CA . ARG A 1 181 ? 1.051 2.180 -49.448 1.00 80.94 181 ARG A CA 1
ATOM 1385 C C . ARG A 1 181 ? 2.577 2.237 -49.380 1.00 80.94 181 ARG A C 1
ATOM 1387 O O . ARG A 1 181 ? 3.251 1.317 -49.846 1.00 80.94 181 ARG A O 1
ATOM 1394 N N . ASN A 1 182 ? 3.116 3.340 -48.862 1.00 86.56 182 ASN A N 1
ATOM 1395 C CA . ASN A 1 182 ? 4.547 3.507 -48.696 1.00 86.56 182 ASN A CA 1
ATOM 1396 C C . ASN A 1 182 ? 4.980 2.765 -47.430 1.00 86.56 182 ASN A C 1
ATOM 1398 O O . ASN A 1 182 ? 4.360 2.917 -46.381 1.00 86.56 182 ASN A O 1
ATOM 1402 N N . LEU A 1 183 ? 6.036 1.972 -47.539 1.00 88.31 183 LEU A N 1
ATOM 1403 C CA . LEU A 1 183 ? 6.550 1.123 -46.478 1.00 88.31 183 LEU A CA 1
ATOM 1404 C C . LEU A 1 183 ? 8.076 1.155 -46.441 1.00 88.31 183 LEU A C 1
ATOM 1406 O O . LEU A 1 183 ? 8.752 1.354 -47.460 1.00 88.31 183 LEU A O 1
ATOM 1410 N N . VAL A 1 184 ? 8.597 0.978 -45.234 1.00 89.00 184 VAL A N 1
ATOM 1411 C CA . VAL A 1 184 ? 10.001 0.688 -44.954 1.00 89.00 184 VAL A CA 1
ATOM 1412 C C . VAL A 1 184 ? 10.080 -0.761 -44.521 1.00 89.00 184 VAL A C 1
ATOM 1414 O O . VAL A 1 184 ? 9.278 -1.212 -43.710 1.00 89.00 184 VAL A O 1
ATOM 1417 N N . THR A 1 185 ? 11.014 -1.501 -45.100 1.00 89.62 185 THR A N 1
ATOM 1418 C CA . THR A 1 185 ? 11.247 -2.907 -44.779 1.00 89.62 185 THR A CA 1
ATOM 1419 C C . THR A 1 185 ? 12.631 -3.059 -44.178 1.00 89.62 185 THR A C 1
ATOM 1421 O 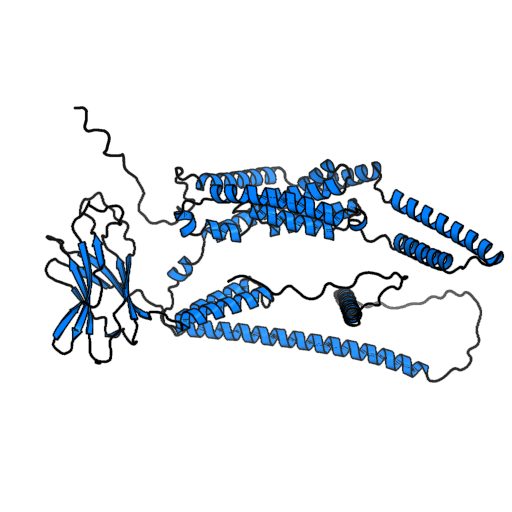O . THR A 1 185 ? 13.623 -2.642 -44.783 1.00 89.62 185 THR A O 1
ATOM 1424 N N . PHE A 1 186 ? 12.673 -3.666 -43.000 1.00 90.12 186 PHE A N 1
ATOM 1425 C CA . PHE A 1 186 ? 13.872 -4.040 -42.272 1.00 90.12 186 PHE A CA 1
ATOM 1426 C C . PHE A 1 186 ? 14.075 -5.544 -42.390 1.00 90.12 186 PHE A C 1
ATOM 1428 O O . PHE A 1 186 ? 13.136 -6.329 -42.242 1.00 90.12 186 PHE A O 1
ATOM 1435 N N . ARG A 1 187 ? 15.312 -5.941 -42.667 1.00 88.94 187 ARG A N 1
ATOM 1436 C CA . ARG A 1 187 ? 15.697 -7.336 -42.850 1.00 88.94 187 ARG A CA 1
ATOM 1437 C C . ARG A 1 187 ? 17.139 -7.520 -42.423 1.00 88.94 187 ARG A C 1
ATOM 1439 O O . ARG A 1 187 ? 17.996 -6.743 -42.827 1.00 88.94 187 ARG A O 1
ATOM 1446 N N . VAL A 1 188 ? 17.431 -8.585 -41.695 1.00 86.50 188 VAL A N 1
ATOM 1447 C CA . VAL A 1 188 ? 18.811 -8.995 -41.419 1.00 86.50 188 VAL A CA 1
ATOM 1448 C C . VAL A 1 188 ? 19.274 -9.972 -42.491 1.00 86.50 188 VAL A C 1
ATOM 1450 O O . VAL A 1 188 ? 18.640 -11.011 -42.707 1.00 86.50 188 VAL A O 1
ATOM 1453 N N . THR A 1 189 ? 20.374 -9.628 -43.158 1.00 83.75 189 THR A N 1
ATOM 1454 C CA . THR A 1 189 ? 21.035 -10.481 -44.146 1.00 83.75 189 THR A CA 1
ATOM 1455 C C . THR A 1 189 ? 22.413 -10.899 -43.650 1.00 83.75 189 THR A C 1
ATOM 1457 O O . THR A 1 189 ? 23.102 -10.168 -42.936 1.00 83.75 189 THR A O 1
ATOM 1460 N N . ARG A 1 190 ? 22.796 -12.120 -44.007 1.00 81.62 190 ARG A N 1
ATOM 1461 C CA . ARG A 1 190 ? 24.084 -12.732 -43.710 1.00 81.62 190 ARG A CA 1
ATOM 1462 C C . ARG A 1 190 ? 24.930 -12.715 -44.974 1.00 81.62 190 ARG A C 1
ATOM 1464 O O . ARG A 1 190 ? 24.469 -13.147 -46.028 1.00 81.62 190 ARG A O 1
ATOM 1471 N N . ILE A 1 191 ? 26.169 -12.256 -44.849 1.00 81.06 191 ILE A N 1
ATOM 1472 C CA . ILE A 1 191 ? 27.189 -12.331 -45.892 1.00 81.06 191 ILE A CA 1
ATOM 1473 C C . ILE A 1 191 ? 28.118 -13.492 -45.542 1.00 81.06 191 ILE A C 1
ATOM 1475 O O . ILE A 1 191 ? 28.815 -13.456 -44.525 1.00 81.06 191 ILE A O 1
ATOM 1479 N N . SER A 1 192 ? 28.113 -14.533 -46.374 1.00 75.69 192 SER A N 1
ATOM 1480 C CA . SER A 1 192 ? 29.076 -15.636 -46.264 1.00 75.69 192 SER A CA 1
ATOM 1481 C C . SER A 1 192 ? 30.444 -15.232 -46.831 1.00 75.69 192 SER A C 1
ATOM 1483 O O . SER A 1 192 ? 30.525 -14.333 -47.669 1.00 75.69 192 SER A O 1
ATOM 1485 N N . LYS A 1 193 ? 31.523 -15.949 -46.469 1.00 70.12 193 LYS A N 1
ATOM 1486 C CA . LYS A 1 193 ? 32.881 -15.775 -47.046 1.00 70.12 193 LYS A CA 1
ATOM 1487 C C . LYS A 1 193 ? 32.895 -15.771 -48.578 1.00 70.12 193 LYS A C 1
ATOM 1489 O O . LYS A 1 193 ? 33.732 -15.110 -49.182 1.00 70.12 193 LYS A O 1
ATOM 1494 N N . ASN A 1 194 ? 31.954 -16.483 -49.196 1.00 70.31 194 ASN A N 1
ATOM 1495 C CA . ASN A 1 194 ? 31.824 -16.589 -50.649 1.00 70.31 194 ASN A CA 1
ATOM 1496 C C . ASN A 1 194 ? 31.101 -15.386 -51.291 1.00 70.31 194 ASN A C 1
ATOM 1498 O O . ASN A 1 194 ? 30.816 -15.417 -52.485 1.00 70.31 194 ASN A O 1
ATOM 1502 N N . GLY A 1 195 ? 30.767 -14.346 -50.517 1.00 70.50 195 GLY A N 1
ATOM 1503 C CA . GLY A 1 195 ? 30.050 -13.158 -50.990 1.00 70.50 195 GLY A CA 1
ATOM 1504 C C . GLY A 1 195 ? 28.561 -13.389 -51.262 1.00 70.50 195 GLY A C 1
ATOM 1505 O O . GLY A 1 195 ? 27.906 -12.538 -51.859 1.00 70.50 195 GLY A O 1
ATOM 1506 N N . THR A 1 196 ? 28.011 -14.535 -50.851 1.00 75.56 196 THR A N 1
ATOM 1507 C CA . THR A 1 196 ? 26.584 -14.835 -50.995 1.00 75.56 196 THR A CA 1
ATOM 1508 C C . THR A 1 196 ? 25.786 -14.163 -49.883 1.00 75.56 196 THR A C 1
ATOM 1510 O O . THR A 1 196 ? 26.135 -14.279 -48.705 1.00 75.56 196 THR A O 1
ATOM 1513 N N . TYR A 1 197 ? 24.709 -13.482 -50.275 1.00 77.69 197 TYR A N 1
ATOM 1514 C CA . TYR A 1 197 ? 23.759 -12.837 -49.375 1.00 77.69 197 TYR A CA 1
ATOM 1515 C C . TYR A 1 197 ? 22.599 -13.789 -49.097 1.00 77.69 197 TYR A C 1
ATOM 1517 O O . TYR A 1 197 ? 21.954 -14.261 -50.032 1.00 77.69 197 TYR A O 1
ATOM 1525 N N . GLU A 1 198 ? 22.330 -14.057 -47.824 1.00 80.38 198 GLU A N 1
ATOM 1526 C CA . GLU A 1 198 ? 21.223 -14.910 -47.397 1.00 80.38 198 GLU A CA 1
ATOM 1527 C C . GLU A 1 198 ? 20.378 -14.214 -46.332 1.00 80.38 198 GLU A C 1
ATOM 1529 O O . GLU A 1 198 ? 20.901 -13.600 -45.401 1.00 80.38 198 GLU A O 1
ATOM 1534 N N . ASP A 1 199 ? 19.059 -14.319 -46.455 1.00 77.25 199 ASP A N 1
ATOM 1535 C C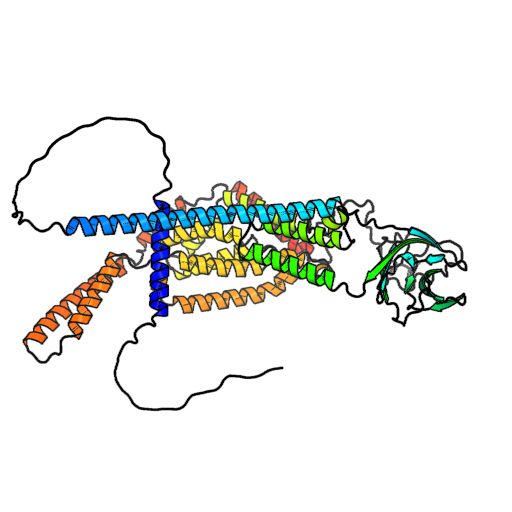A . ASP A 1 199 ? 18.129 -13.738 -45.495 1.00 77.25 199 ASP A CA 1
ATOM 1536 C C . ASP A 1 199 ? 17.995 -14.655 -44.277 1.00 77.25 199 ASP A C 1
ATOM 1538 O O . ASP A 1 199 ? 17.506 -15.781 -44.369 1.00 77.25 199 ASP A O 1
ATOM 1542 N N . VAL A 1 200 ? 18.414 -14.164 -43.112 1.00 75.38 200 VAL A N 1
ATOM 1543 C CA . VAL A 1 200 ? 18.441 -14.943 -41.860 1.00 75.38 200 VAL A CA 1
ATOM 1544 C C . VAL A 1 200 ? 17.286 -14.610 -40.914 1.00 75.38 200 VAL A C 1
ATOM 1546 O O . VAL A 1 200 ? 17.117 -15.283 -39.899 1.00 75.38 200 VAL A O 1
ATOM 1549 N N . SER A 1 201 ? 16.460 -13.618 -41.254 1.00 77.12 201 SER A N 1
ATOM 1550 C CA . SER A 1 201 ? 15.350 -13.129 -40.424 1.00 77.12 201 SER A CA 1
ATOM 1551 C C . SER A 1 201 ? 14.080 -12.869 -41.239 1.00 77.12 201 SER A C 1
ATOM 1553 O O . SER A 1 201 ? 14.133 -12.713 -42.461 1.00 77.12 201 SER A O 1
ATOM 1555 N N . SER A 1 202 ? 12.933 -12.818 -40.556 1.00 80.50 202 SER A N 1
ATOM 1556 C CA . SER A 1 202 ? 11.674 -12.349 -41.139 1.00 80.50 202 SER A CA 1
ATOM 1557 C C . SER A 1 202 ? 11.733 -10.855 -41.445 1.00 80.50 202 SER A C 1
ATOM 1559 O O . SER A 1 202 ? 12.338 -10.085 -40.704 1.00 80.50 202 SER A O 1
ATOM 1561 N N . GLU A 1 203 ? 11.058 -10.4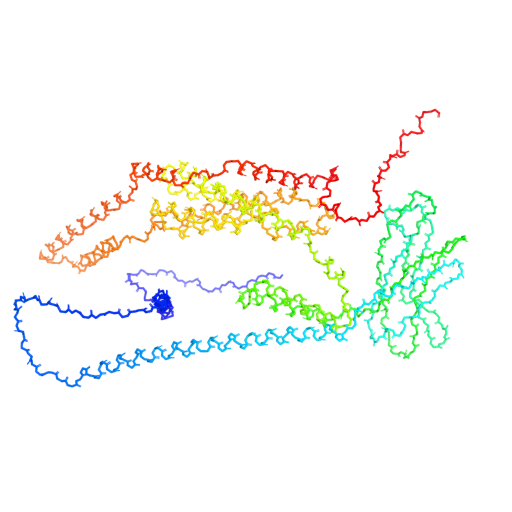35 -42.511 1.00 86.00 203 GLU A N 1
ATOM 1562 C CA . GLU A 1 203 ? 10.913 -9.016 -42.823 1.00 86.00 203 GLU A CA 1
ATOM 1563 C C . GLU A 1 203 ? 10.028 -8.313 -41.795 1.00 86.00 203 GLU A C 1
ATOM 1565 O O . GLU A 1 203 ? 8.906 -8.748 -41.528 1.00 86.00 203 GLU A O 1
ATOM 1570 N N . TRP A 1 204 ? 10.501 -7.180 -41.285 1.00 88.00 204 TRP A N 1
ATOM 1571 C CA . TRP A 1 204 ? 9.677 -6.262 -40.514 1.00 88.00 204 TRP A CA 1
ATOM 1572 C C . TRP A 1 204 ? 9.310 -5.062 -41.380 1.00 88.00 204 TRP A C 1
ATOM 1574 O O . TRP A 1 204 ? 10.182 -4.339 -41.863 1.00 88.00 204 TRP A O 1
ATOM 1584 N N . GLN A 1 205 ? 8.014 -4.871 -41.618 1.00 88.19 205 GLN A N 1
ATOM 1585 C CA . GLN A 1 205 ? 7.500 -3.833 -42.505 1.00 88.19 205 GLN A CA 1
ATOM 1586 C C . GLN A 1 205 ? 6.740 -2.780 -41.699 1.00 88.19 205 GLN A C 1
ATOM 1588 O O . GLN A 1 205 ? 5.788 -3.099 -40.988 1.00 88.19 205 GLN A O 1
ATOM 1593 N N . LEU A 1 206 ? 7.141 -1.519 -41.846 1.00 86.81 206 LEU A N 1
ATOM 1594 C CA . LEU A 1 206 ? 6.490 -0.367 -41.231 1.00 86.81 206 LEU A CA 1
ATOM 1595 C C . LEU A 1 206 ? 5.854 0.518 -42.299 1.00 86.81 206 LEU A C 1
ATOM 1597 O O . LEU A 1 206 ? 6.499 0.880 -43.284 1.00 86.81 206 LEU A O 1
ATOM 1601 N N . LEU A 1 207 ? 4.588 0.881 -42.093 1.00 86.62 207 LEU A N 1
ATOM 1602 C CA . LEU A 1 207 ? 3.867 1.813 -42.958 1.00 86.62 207 LEU A CA 1
ATOM 1603 C C . LEU A 1 207 ? 4.329 3.245 -42.693 1.00 86.62 207 LEU A C 1
ATOM 1605 O O . LEU A 1 207 ? 4.519 3.639 -41.547 1.00 86.62 207 LEU A O 1
ATOM 1609 N N . LEU A 1 208 ? 4.484 4.029 -43.756 1.00 84.44 208 LEU A N 1
ATOM 1610 C CA . LEU A 1 208 ? 4.892 5.428 -43.677 1.00 84.44 208 LEU A CA 1
ATOM 1611 C C . LEU A 1 208 ? 3.695 6.368 -43.728 1.00 84.44 208 LEU A C 1
ATOM 1613 O O . LEU A 1 208 ? 2.775 6.161 -44.524 1.00 84.44 208 LEU A O 1
ATOM 1617 N N . ALA A 1 209 ? 3.763 7.439 -42.944 1.00 78.62 209 ALA A N 1
ATOM 1618 C CA . ALA A 1 209 ? 2.795 8.522 -42.972 1.00 78.62 209 ALA A CA 1
ATOM 1619 C C . ALA A 1 209 ? 2.713 9.178 -44.368 1.00 78.62 209 ALA A C 1
ATOM 1621 O O . ALA A 1 209 ? 3.749 9.373 -45.018 1.00 78.62 209 ALA A O 1
ATOM 1622 N N . PRO A 1 210 ? 1.506 9.492 -44.872 1.00 74.12 210 PRO A N 1
ATOM 1623 C CA . PRO A 1 210 ? 1.353 10.306 -46.075 1.00 74.12 210 PRO A CA 1
ATOM 1624 C C . PRO A 1 210 ? 1.837 11.744 -45.819 1.00 74.12 210 PRO A C 1
ATOM 1626 O O . PRO A 1 210 ? 1.712 12.262 -44.718 1.00 74.12 210 PRO A O 1
ATOM 1629 N N . GLU A 1 211 ? 2.350 12.420 -46.850 1.00 67.12 211 GLU A N 1
ATOM 1630 C CA . GLU A 1 211 ? 2.882 13.799 -46.765 1.00 67.12 211 GLU A CA 1
ATOM 1631 C C . GLU A 1 211 ? 1.799 14.891 -46.677 1.00 67.12 211 GLU A C 1
ATOM 1633 O O . GLU A 1 211 ? 2.062 16.076 -46.886 1.00 67.12 211 GLU A O 1
ATOM 1638 N N . THR A 1 212 ? 0.550 14.511 -46.423 1.00 63.34 212 THR A N 1
ATOM 1639 C CA . THR A 1 212 ? -0.553 15.460 -46.270 1.00 63.34 212 THR A CA 1
ATOM 1640 C C . THR A 1 212 ? -0.347 16.287 -45.003 1.00 63.34 212 THR A C 1
ATOM 1642 O O . THR A 1 212 ? -0.099 15.721 -43.942 1.00 63.34 212 THR A O 1
ATOM 1645 N N . ARG A 1 213 ? -0.476 17.617 -45.116 1.00 53.28 213 ARG A N 1
ATOM 1646 C CA . ARG A 1 213 ? -0.194 18.602 -44.050 1.00 53.28 213 ARG A CA 1
ATOM 1647 C C . ARG A 1 213 ? -0.962 18.392 -42.737 1.00 53.28 213 ARG A C 1
ATOM 1649 O O . ARG A 1 213 ? -0.567 18.979 -41.741 1.00 53.28 213 ARG A O 1
ATOM 1656 N N . ASP A 1 214 ? -1.998 17.559 -42.738 1.00 55.56 214 ASP A N 1
ATOM 1657 C CA . ASP A 1 214 ? -2.878 17.335 -41.587 1.00 55.56 214 ASP A CA 1
ATOM 1658 C C . ASP A 1 214 ? -2.452 16.141 -40.706 1.00 55.56 214 ASP A C 1
ATOM 1660 O O . ASP A 1 214 ? -3.055 15.902 -39.666 1.00 55.56 214 ASP A O 1
ATOM 1664 N N . PHE A 1 215 ? -1.419 15.379 -41.097 1.00 57.53 215 PHE A N 1
ATOM 1665 C CA . PHE A 1 215 ? -0.920 14.234 -40.323 1.00 57.53 215 PHE A CA 1
ATOM 1666 C C . PHE A 1 215 ? 0.330 14.609 -39.518 1.00 57.53 215 PHE A C 1
ATOM 1668 O O . PHE A 1 215 ? 1.465 14.362 -39.929 1.00 57.53 215 PHE A O 1
ATOM 1675 N N . GLU A 1 216 ? 0.117 15.184 -38.338 1.00 54.41 216 GLU A N 1
ATOM 1676 C CA . GLU A 1 216 ? 1.153 15.291 -37.312 1.00 54.41 216 GLU A CA 1
ATOM 1677 C C . GLU A 1 216 ? 1.243 13.936 -36.594 1.00 54.41 216 GLU A C 1
ATOM 1679 O O . GLU A 1 216 ? 0.466 13.609 -35.698 1.00 54.41 216 GLU A O 1
ATOM 1684 N N . VAL A 1 217 ? 2.119 13.063 -37.095 1.00 57.38 217 VAL A N 1
ATOM 1685 C CA . VAL A 1 217 ? 2.302 11.731 -36.516 1.00 57.38 217 VAL A CA 1
ATOM 1686 C C . VAL A 1 217 ? 3.265 11.829 -35.349 1.00 57.38 217 VAL A C 1
ATOM 1688 O O . VAL A 1 217 ? 4.459 12.052 -35.538 1.00 57.38 217 VAL A O 1
ATOM 1691 N N . ASP A 1 218 ? 2.728 11.610 -34.154 1.00 54.88 218 ASP A N 1
ATOM 1692 C CA . ASP A 1 218 ? 3.502 11.438 -32.933 1.00 54.88 218 ASP A CA 1
ATOM 1693 C C . ASP A 1 218 ? 4.554 10.331 -33.136 1.00 54.88 218 ASP A C 1
ATOM 1695 O O . ASP A 1 218 ? 4.224 9.176 -33.441 1.00 54.88 218 ASP A O 1
ATOM 1699 N N . THR A 1 219 ? 5.839 10.689 -33.054 1.00 61.16 219 THR A N 1
ATOM 1700 C CA . THR A 1 219 ? 6.953 9.793 -33.389 1.00 61.16 219 THR A CA 1
ATOM 1701 C C . THR A 1 219 ? 7.184 8.790 -32.266 1.00 61.16 219 THR A C 1
ATOM 1703 O O . THR A 1 219 ? 8.140 8.892 -31.494 1.00 61.16 219 THR A O 1
ATOM 1706 N N . LYS A 1 220 ? 6.306 7.792 -32.166 1.00 69.94 220 LYS A N 1
ATOM 1707 C CA . LYS A 1 220 ? 6.490 6.680 -31.234 1.00 69.94 220 LYS A CA 1
ATOM 1708 C C . LYS A 1 220 ? 7.741 5.889 -31.598 1.00 69.94 220 LYS A C 1
ATOM 1710 O O . LYS A 1 220 ? 8.009 5.609 -32.766 1.00 69.94 220 LYS A O 1
ATOM 1715 N N . ILE A 1 221 ? 8.484 5.501 -30.567 1.00 80.75 221 ILE A N 1
ATOM 1716 C CA . ILE A 1 221 ? 9.586 4.552 -30.698 1.00 80.75 221 ILE A CA 1
ATOM 1717 C C . ILE A 1 221 ? 8.973 3.189 -31.001 1.00 80.75 221 ILE A C 1
ATOM 1719 O O . ILE A 1 221 ? 8.152 2.692 -30.229 1.00 80.75 221 ILE A O 1
ATOM 1723 N N . LEU A 1 222 ? 9.342 2.613 -32.139 1.00 82.69 222 LEU A N 1
ATOM 1724 C CA . LEU A 1 222 ? 8.953 1.260 -32.505 1.00 82.69 222 LEU A CA 1
ATOM 1725 C C . LEU A 1 222 ? 10.139 0.333 -32.284 1.00 82.69 222 LEU A C 1
ATOM 1727 O O . LEU A 1 222 ? 11.256 0.644 -32.697 1.00 82.69 222 LEU A O 1
ATOM 1731 N N . GLU A 1 223 ? 9.875 -0.797 -31.641 1.00 84.31 223 GLU A N 1
ATOM 1732 C CA . GLU A 1 223 ? 10.885 -1.786 -31.279 1.00 84.31 223 GLU A CA 1
ATOM 1733 C C . GLU A 1 223 ? 10.566 -3.123 -31.948 1.00 84.31 223 GLU A C 1
ATOM 1735 O O . GLU A 1 223 ? 9.399 -3.523 -32.033 1.00 84.31 223 GLU A O 1
ATOM 1740 N N . HIS A 1 224 ? 11.595 -3.811 -32.435 1.00 83.69 224 HIS A N 1
ATOM 1741 C CA . HIS A 1 224 ? 11.463 -5.136 -33.024 1.00 83.69 224 HIS A C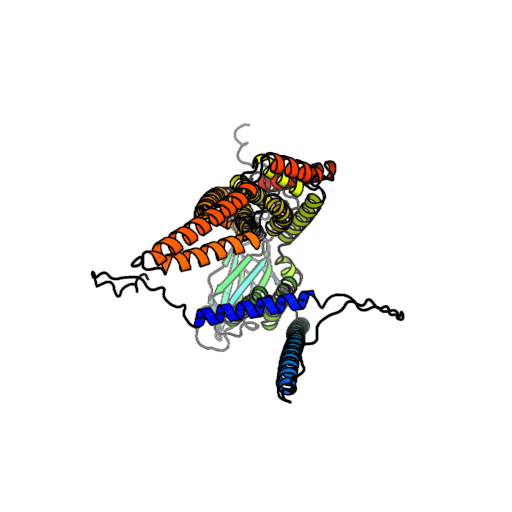A 1
ATOM 1742 C C . HIS A 1 224 ? 12.692 -5.998 -32.753 1.00 83.69 224 HIS A C 1
ATOM 1744 O O . HIS A 1 224 ? 13.824 -5.547 -32.916 1.00 83.69 224 HIS A O 1
ATOM 1750 N N . ASP A 1 225 ? 12.445 -7.255 -32.398 1.00 83.06 225 ASP A N 1
ATOM 1751 C CA . ASP A 1 225 ? 13.466 -8.246 -32.081 1.00 83.06 225 ASP A CA 1
ATOM 1752 C C . ASP A 1 225 ? 13.613 -9.237 -33.238 1.00 83.06 225 ASP A C 1
ATOM 1754 O O . ASP A 1 225 ? 12.702 -10.022 -33.514 1.00 83.06 225 ASP A O 1
ATOM 1758 N N . PHE A 1 226 ? 14.771 -9.245 -33.902 1.00 80.44 226 PHE A N 1
ATOM 1759 C CA . PHE A 1 226 ? 15.092 -10.286 -34.876 1.00 80.44 226 PHE A CA 1
ATOM 1760 C C . PHE A 1 226 ? 15.817 -11.438 -34.183 1.00 80.44 226 PHE A C 1
ATOM 1762 O O . PHE A 1 226 ? 16.956 -11.302 -33.734 1.00 80.44 226 PHE A O 1
ATOM 1769 N N . ILE A 1 227 ? 15.159 -12.595 -34.135 1.00 75.06 227 ILE A N 1
ATOM 1770 C CA . ILE A 1 227 ? 15.748 -13.838 -33.634 1.00 75.06 227 ILE A CA 1
ATOM 1771 C C . ILE A 1 227 ? 16.569 -14.460 -34.762 1.00 75.06 227 ILE A C 1
ATOM 1773 O O . ILE A 1 227 ? 16.026 -14.867 -35.794 1.00 75.06 227 ILE A O 1
ATOM 1777 N N . LEU A 1 228 ? 17.884 -14.524 -34.576 1.00 73.25 228 LEU A N 1
ATOM 1778 C CA . LEU A 1 228 ? 18.789 -15.115 -35.553 1.00 73.25 228 LEU A CA 1
ATOM 1779 C C . LEU A 1 228 ? 18.795 -16.637 -35.401 1.00 73.25 228 LEU A C 1
ATOM 1781 O O . LEU A 1 228 ? 18.903 -17.170 -34.296 1.00 73.25 228 LEU A O 1
ATOM 1785 N N . LYS A 1 229 ? 18.667 -17.357 -36.520 1.00 63.47 229 LYS A N 1
ATOM 1786 C CA . LYS A 1 229 ? 18.712 -18.825 -36.514 1.00 63.47 229 LYS A CA 1
ATOM 1787 C C . LYS A 1 229 ? 20.116 -19.298 -36.091 1.00 63.47 229 LYS A C 1
ATOM 1789 O O . LYS A 1 229 ? 21.088 -18.876 -36.717 1.00 63.47 229 LYS A O 1
ATOM 1794 N N . PRO A 1 230 ? 20.244 -20.166 -35.072 1.00 54.62 230 PRO A N 1
ATOM 1795 C CA . PRO A 1 230 ? 21.541 -20.674 -34.640 1.00 54.62 230 PRO A CA 1
ATOM 1796 C C . PRO A 1 230 ? 22.077 -21.693 -35.653 1.00 54.62 230 PRO A C 1
ATOM 1798 O O . PRO A 1 230 ? 21.377 -22.644 -35.993 1.00 54.62 230 PRO A O 1
ATOM 1801 N N . GLU A 1 231 ? 23.322 -21.531 -36.103 1.00 53.66 231 GLU A N 1
ATOM 1802 C CA . GLU A 1 231 ? 24.009 -22.532 -36.929 1.00 53.66 231 GLU A CA 1
ATOM 1803 C C . GLU A 1 231 ? 25.516 -22.585 -36.617 1.00 53.66 231 GLU A C 1
ATOM 1805 O O . GLU A 1 231 ? 26.089 -21.627 -36.092 1.00 53.66 231 GLU A O 1
ATOM 1810 N N . GLU A 1 232 ? 26.127 -23.749 -36.855 1.00 42.25 232 GLU A N 1
ATOM 1811 C CA . GLU A 1 232 ? 27.480 -24.115 -36.420 1.00 42.25 232 GLU A CA 1
ATOM 1812 C C . GLU A 1 232 ? 28.596 -23.259 -37.044 1.00 42.25 232 GLU A C 1
ATOM 1814 O O . GLU A 1 232 ? 28.473 -22.714 -38.139 1.00 42.25 232 GLU A O 1
ATOM 1819 N N . MET A 1 233 ? 29.698 -23.149 -36.293 1.00 44.38 233 MET A N 1
ATOM 1820 C CA . MET A 1 233 ? 30.887 -22.337 -36.568 1.00 44.38 233 MET A CA 1
ATOM 1821 C C . MET A 1 233 ? 31.306 -22.319 -38.045 1.00 44.38 233 MET A C 1
ATOM 1823 O O . MET A 1 233 ? 31.828 -23.294 -38.580 1.00 44.38 233 MET A O 1
ATOM 1827 N N . SER A 1 234 ? 31.224 -21.135 -38.646 1.00 43.97 234 SER A N 1
ATOM 1828 C CA . SER A 1 234 ? 32.227 -20.677 -39.601 1.00 43.97 234 SER A CA 1
ATOM 1829 C C . SER A 1 234 ? 32.539 -19.223 -39.259 1.00 43.97 234 SER A C 1
ATOM 1831 O O . SER A 1 234 ? 31.717 -18.333 -39.479 1.00 43.97 234 SER A O 1
ATOM 1833 N N . ASP A 1 235 ? 33.716 -19.017 -38.668 1.00 52.75 235 ASP A N 1
ATOM 1834 C CA . ASP A 1 235 ? 34.195 -17.818 -37.958 1.00 52.75 235 ASP A CA 1
ATOM 1835 C C . ASP A 1 235 ? 34.355 -16.534 -38.809 1.00 52.75 235 ASP A C 1
ATOM 1837 O O . ASP A 1 235 ? 35.300 -15.774 -38.620 1.00 52.75 235 ASP A O 1
ATOM 1841 N N . SER A 1 236 ? 33.486 -16.248 -39.785 1.00 58.12 236 SER A N 1
ATOM 1842 C CA . SER A 1 236 ? 33.502 -14.922 -40.433 1.00 58.12 236 SER A CA 1
ATOM 1843 C C . SER A 1 236 ? 32.205 -14.493 -41.130 1.00 58.12 236 SER A C 1
ATOM 1845 O O . SER A 1 236 ? 32.248 -13.708 -42.082 1.00 58.12 236 SER A O 1
ATOM 1847 N N . ASN A 1 237 ? 31.051 -15.023 -40.739 1.00 69.12 237 ASN A N 1
ATOM 1848 C CA . ASN A 1 237 ? 29.806 -14.540 -41.329 1.00 69.12 237 ASN A CA 1
ATOM 1849 C C . ASN A 1 237 ? 29.526 -13.115 -40.829 1.00 69.12 237 ASN A C 1
ATOM 1851 O O . ASN A 1 237 ? 29.456 -12.885 -39.624 1.00 69.12 237 ASN A O 1
ATOM 1855 N N . THR A 1 238 ? 29.375 -12.162 -41.751 1.00 74.44 238 THR A N 1
ATOM 1856 C CA . THR A 1 238 ? 29.014 -10.779 -41.416 1.00 74.44 238 THR A CA 1
ATOM 1857 C C . THR A 1 238 ? 27.497 -10.641 -41.455 1.00 74.44 238 THR A C 1
ATOM 1859 O O . THR A 1 238 ? 26.872 -10.892 -42.486 1.00 74.44 238 THR A O 1
ATOM 1862 N N . TYR A 1 239 ? 26.895 -10.255 -40.337 1.00 81.12 239 TYR A N 1
ATOM 1863 C CA . TYR A 1 239 ? 25.489 -9.873 -40.251 1.00 81.12 239 TYR A CA 1
ATOM 1864 C C . TYR A 1 239 ? 25.334 -8.381 -40.537 1.00 81.12 239 TYR A C 1
ATOM 1866 O O . TYR A 1 239 ? 26.027 -7.549 -39.940 1.00 81.12 239 TYR A O 1
ATOM 1874 N N . GLN A 1 240 ? 24.405 -8.048 -41.431 1.00 86.38 240 GLN A N 1
ATOM 1875 C CA . GLN A 1 240 ? 24.050 -6.674 -41.764 1.00 86.38 240 GLN A CA 1
ATOM 1876 C C . GLN A 1 240 ? 22.530 -6.471 -41.699 1.00 86.38 240 GLN A C 1
ATOM 1878 O O . GLN A 1 240 ? 21.742 -7.274 -42.209 1.00 86.38 240 GLN A O 1
ATOM 1883 N N . LEU A 1 241 ? 22.103 -5.362 -41.104 1.00 87.00 241 LEU A N 1
ATOM 1884 C CA . LEU A 1 241 ? 20.730 -4.890 -41.191 1.00 87.00 241 LEU A CA 1
ATOM 1885 C C . LEU A 1 241 ? 20.559 -4.141 -42.517 1.00 87.00 241 LEU A C 1
ATOM 1887 O O . LEU A 1 241 ? 21.256 -3.170 -42.800 1.00 87.00 241 LEU A O 1
ATOM 1891 N N . THR A 1 242 ? 19.633 -4.615 -43.339 1.00 88.50 242 THR A N 1
ATOM 1892 C CA . THR A 1 242 ? 19.275 -4.049 -44.639 1.00 88.50 242 THR A CA 1
ATOM 1893 C C . THR A 1 242 ? 17.951 -3.311 -44.516 1.00 88.50 242 THR A C 1
ATOM 1895 O O . THR A 1 242 ? 16.936 -3.900 -44.139 1.00 88.50 242 THR A O 1
ATOM 1898 N N . VAL A 1 243 ? 17.955 -2.024 -44.859 1.00 90.50 243 VAL A N 1
ATOM 1899 C CA . VAL A 1 243 ? 16.768 -1.164 -44.822 1.00 90.50 243 VAL A CA 1
ATOM 1900 C C . VAL A 1 243 ? 16.411 -0.726 -46.237 1.00 90.50 243 VAL A C 1
ATOM 1902 O O . VAL A 1 243 ? 17.235 -0.162 -46.960 1.00 90.50 243 VAL A O 1
ATOM 1905 N N . THR A 1 244 ? 15.170 -0.985 -46.648 1.00 90.50 244 THR A N 1
ATOM 1906 C CA . THR A 1 244 ? 14.653 -0.651 -47.985 1.00 90.50 244 THR A CA 1
ATOM 1907 C C . THR A 1 244 ? 13.334 0.106 -47.902 1.00 90.50 244 THR A C 1
ATOM 1909 O O . THR A 1 244 ? 12.599 -0.006 -46.926 1.00 90.50 244 THR A O 1
ATOM 1912 N N . THR A 1 245 ? 13.011 0.886 -48.936 1.00 90.88 245 THR A N 1
ATOM 1913 C CA . THR A 1 245 ? 11.708 1.554 -49.054 1.00 90.88 245 THR A CA 1
ATOM 1914 C C . THR A 1 245 ? 11.151 1.461 -50.468 1.00 90.88 245 THR A C 1
ATOM 1916 O O . THR A 1 245 ? 11.896 1.439 -51.454 1.00 90.88 245 THR A O 1
ATOM 1919 N N . ASN A 1 246 ? 9.823 1.447 -50.577 1.00 89.75 246 ASN A N 1
ATOM 1920 C CA . ASN A 1 246 ? 9.108 1.540 -51.848 1.00 89.75 246 ASN A CA 1
ATOM 1921 C C . ASN A 1 246 ? 8.664 2.983 -52.200 1.00 89.75 246 ASN A C 1
ATOM 1923 O O . ASN A 1 246 ? 8.060 3.176 -53.263 1.00 89.75 246 ASN A O 1
ATOM 1927 N N . LYS A 1 247 ? 8.983 3.990 -51.367 1.00 85.50 247 LYS A N 1
ATOM 1928 C CA . LYS A 1 247 ? 8.615 5.404 -51.582 1.00 85.50 247 LYS A CA 1
ATOM 1929 C C . LYS A 1 247 ? 9.268 5.965 -52.854 1.00 85.50 247 LYS A C 1
ATOM 1931 O O . LYS A 1 247 ? 10.479 5.902 -53.024 1.00 85.50 247 LYS A O 1
ATOM 1936 N N . ARG A 1 248 ? 8.467 6.488 -53.794 1.00 78.75 248 ARG A N 1
ATOM 1937 C CA . ARG A 1 248 ? 8.930 6.761 -55.174 1.00 78.75 248 ARG A CA 1
ATOM 1938 C C . ARG A 1 248 ? 9.691 8.070 -55.397 1.00 78.75 248 ARG A C 1
ATOM 1940 O O . ARG A 1 248 ? 10.495 8.088 -56.325 1.00 78.75 248 ARG A O 1
ATOM 1947 N N . ARG A 1 249 ? 9.380 9.151 -54.675 1.00 71.06 249 ARG A N 1
ATOM 1948 C CA . ARG A 1 249 ? 9.837 10.509 -55.037 1.00 71.06 249 ARG A CA 1
ATOM 1949 C C . ARG A 1 249 ? 10.738 11.194 -54.011 1.00 71.06 249 ARG A C 1
ATOM 1951 O O . ARG A 1 249 ? 11.431 12.121 -54.402 1.00 71.06 249 ARG A O 1
ATOM 1958 N N . ASP A 1 250 ? 10.842 10.659 -52.797 1.00 79.25 250 ASP A N 1
ATOM 1959 C CA . ASP A 1 250 ? 11.603 11.280 -51.711 1.00 79.25 250 ASP A CA 1
ATOM 1960 C C . ASP A 1 250 ? 12.345 10.235 -50.885 1.00 79.25 250 ASP A C 1
ATOM 1962 O O . ASP A 1 250 ? 12.001 9.046 -50.889 1.00 79.25 250 ASP A O 1
ATOM 1966 N N . TYR A 1 251 ? 13.353 10.700 -50.152 1.00 82.81 251 TYR A N 1
ATOM 1967 C CA . TYR A 1 251 ? 14.016 9.904 -49.134 1.00 82.81 251 TYR A CA 1
ATOM 1968 C C . TYR A 1 251 ? 13.163 9.845 -47.862 1.00 82.81 251 TYR A C 1
ATOM 1970 O O . TYR A 1 251 ? 12.325 10.706 -47.590 1.00 82.81 251 TYR A O 1
ATOM 1978 N N . VAL A 1 252 ? 13.371 8.792 -47.082 1.00 85.62 252 VAL A N 1
ATOM 1979 C CA . VAL A 1 252 ? 12.762 8.613 -45.766 1.00 85.62 252 VAL A CA 1
ATOM 1980 C C . VAL A 1 252 ? 13.873 8.740 -44.744 1.00 85.62 252 VAL A C 1
ATOM 1982 O O . VAL A 1 252 ? 14.744 7.873 -44.680 1.00 85.62 252 VAL A O 1
ATOM 1985 N N . SER A 1 253 ? 13.863 9.835 -43.989 1.00 85.94 253 SER A N 1
ATOM 1986 C CA . SER A 1 253 ? 14.745 10.016 -42.840 1.00 85.94 253 SER A CA 1
ATOM 1987 C C . SER A 1 253 ? 14.163 9.307 -41.622 1.00 85.94 253 SER A C 1
ATOM 1989 O O . SER A 1 253 ? 13.000 9.525 -41.277 1.00 85.94 253 SER A O 1
ATOM 1991 N N . MET A 1 254 ? 14.973 8.488 -40.964 1.00 87.31 254 MET A N 1
ATOM 1992 C CA . MET A 1 254 ? 14.620 7.805 -39.723 1.00 87.31 254 MET A CA 1
ATOM 1993 C C . MET A 1 254 ? 15.840 7.719 -38.812 1.00 87.31 254 MET A C 1
ATOM 1995 O O . MET A 1 254 ? 16.978 7.701 -39.280 1.00 87.31 254 MET A O 1
ATOM 1999 N N . PHE A 1 255 ? 15.595 7.644 -37.514 1.00 87.50 255 PHE A N 1
ATOM 2000 C CA . PHE A 1 255 ? 16.603 7.311 -36.522 1.00 87.50 255 PHE A CA 1
ATOM 2001 C C . PHE A 1 255 ? 16.505 5.827 -36.210 1.00 87.50 255 PHE A C 1
ATOM 2003 O O . PHE A 1 255 ? 15.405 5.286 -36.062 1.00 87.50 255 PHE A O 1
ATOM 2010 N N . ILE A 1 256 ? 17.652 5.171 -36.133 1.00 87.38 256 ILE A N 1
ATOM 2011 C CA . ILE A 1 256 ? 17.761 3.758 -35.815 1.00 87.38 256 ILE A CA 1
ATOM 2012 C C . ILE A 1 256 ? 18.799 3.583 -34.722 1.00 87.38 256 ILE A C 1
ATOM 2014 O O . ILE A 1 256 ? 19.895 4.127 -34.807 1.00 87.38 256 ILE A O 1
ATOM 2018 N N . ASP A 1 257 ? 18.451 2.770 -33.744 1.00 84.44 257 ASP A N 1
ATOM 2019 C CA . ASP A 1 257 ? 19.370 2.194 -32.784 1.00 84.44 257 ASP A CA 1
ATOM 2020 C C . ASP A 1 257 ? 19.302 0.668 -32.922 1.00 84.44 257 ASP A C 1
ATOM 2022 O O . ASP A 1 257 ? 18.217 0.080 -32.946 1.00 84.44 257 ASP A O 1
ATOM 2026 N N . VAL A 1 258 ? 20.461 0.036 -33.092 1.00 80.69 258 VAL A N 1
ATOM 2027 C CA . VAL A 1 258 ? 20.578 -1.417 -33.231 1.00 80.69 258 VAL A CA 1
ATOM 2028 C C . VAL A 1 258 ? 21.435 -1.902 -32.082 1.00 80.69 258 VAL A C 1
ATOM 2030 O O . VAL A 1 258 ? 22.608 -1.556 -32.003 1.00 80.69 258 VAL A O 1
ATOM 2033 N N . SER A 1 259 ? 20.847 -2.712 -31.209 1.00 75.62 259 SER A N 1
ATOM 2034 C CA . SER A 1 259 ? 21.543 -3.292 -30.065 1.00 75.62 259 SER A CA 1
ATOM 2035 C C . SER A 1 259 ? 21.471 -4.809 -30.128 1.00 75.62 259 SER A C 1
ATOM 2037 O O . SER A 1 259 ? 20.427 -5.395 -30.422 1.00 75.62 259 SER A O 1
ATOM 2039 N N . VAL A 1 260 ? 22.597 -5.458 -29.860 1.00 71.81 260 VAL A N 1
ATOM 2040 C CA . VAL A 1 260 ? 22.665 -6.911 -29.745 1.00 71.81 260 VAL A CA 1
ATOM 2041 C C . VAL A 1 260 ? 22.353 -7.276 -28.300 1.00 71.81 260 VAL A C 1
ATOM 2043 O O . VAL A 1 260 ? 23.024 -6.820 -27.373 1.00 71.81 260 VAL A O 1
ATOM 2046 N N . ARG A 1 261 ? 21.294 -8.062 -28.088 1.00 67.62 261 ARG A N 1
ATOM 2047 C CA . ARG A 1 261 ? 20.876 -8.518 -26.759 1.00 67.62 261 ARG A CA 1
ATOM 2048 C C . ARG A 1 261 ? 20.991 -10.039 -26.683 1.00 67.62 261 ARG A C 1
ATOM 2050 O O . ARG A 1 261 ? 20.485 -10.728 -27.567 1.00 67.62 261 ARG A O 1
ATOM 2057 N N . PRO A 1 262 ? 21.607 -10.608 -25.638 1.00 63.03 262 PRO A N 1
ATOM 2058 C CA . PRO A 1 262 ? 21.595 -12.056 -25.450 1.00 63.03 262 PRO A CA 1
ATOM 2059 C C . PRO A 1 262 ? 20.153 -12.561 -25.268 1.00 63.03 262 PRO A C 1
ATOM 2061 O O . PRO A 1 262 ? 19.391 -11.985 -24.492 1.00 63.03 262 PRO A O 1
ATOM 2064 N N . GLU A 1 263 ? 19.796 -13.659 -25.951 1.00 56.22 263 GLU A N 1
ATOM 2065 C CA . GLU A 1 263 ? 18.425 -14.213 -26.022 1.00 56.22 263 GLU A CA 1
ATOM 2066 C C . GLU A 1 263 ? 17.825 -14.537 -24.642 1.00 56.22 263 GLU A C 1
ATOM 2068 O O . GLU A 1 263 ? 16.611 -14.509 -24.448 1.00 56.22 263 GLU A O 1
ATOM 2073 N N . LEU A 1 264 ? 18.682 -14.798 -23.652 1.00 56.31 264 LEU A N 1
ATOM 2074 C CA . LEU A 1 264 ? 18.299 -14.912 -22.253 1.00 56.31 264 LEU A CA 1
ATOM 2075 C C . LEU A 1 264 ? 19.534 -14.649 -21.385 1.00 56.31 264 LEU A C 1
ATOM 2077 O O . LEU A 1 264 ? 20.346 -15.546 -21.153 1.00 56.31 264 LEU A O 1
ATOM 2081 N N . ALA A 1 265 ? 19.705 -13.428 -20.878 1.00 64.31 265 ALA A N 1
ATOM 2082 C CA . ALA A 1 265 ? 20.717 -13.173 -19.857 1.00 64.31 265 ALA A CA 1
ATOM 2083 C C . ALA A 1 265 ? 20.253 -13.778 -18.522 1.00 64.31 265 ALA A C 1
ATOM 2085 O O . ALA A 1 265 ? 19.829 -13.071 -17.611 1.00 64.31 265 ALA A O 1
ATOM 2086 N N . VAL A 1 266 ? 20.327 -15.107 -18.392 1.00 72.31 266 VAL A N 1
ATOM 2087 C CA . VAL A 1 266 ? 20.004 -15.849 -17.160 1.00 72.31 266 VAL A CA 1
ATOM 2088 C C . VAL A 1 266 ? 20.700 -15.215 -15.949 1.00 72.31 266 VAL A C 1
ATOM 2090 O O . VAL A 1 266 ? 20.105 -15.102 -14.881 1.00 72.31 266 VAL A O 1
ATOM 2093 N N . GLY A 1 267 ? 21.917 -14.692 -16.143 1.00 77.31 267 GLY A N 1
ATOM 2094 C CA . GLY A 1 267 ? 22.638 -13.911 -15.139 1.00 77.31 267 GLY A CA 1
ATOM 2095 C C . GLY A 1 267 ? 21.902 -12.645 -14.677 1.00 77.31 267 GLY A C 1
ATOM 2096 O O . GLY A 1 267 ? 21.803 -12.426 -13.475 1.00 77.31 267 GLY A O 1
ATOM 2097 N N . GLN A 1 268 ? 21.324 -11.844 -15.580 1.00 81.00 268 GLN A N 1
ATOM 2098 C CA . GLN A 1 268 ? 20.558 -10.640 -15.214 1.00 81.00 268 GLN A CA 1
ATOM 2099 C C . GLN A 1 268 ? 19.316 -10.994 -14.388 1.00 81.00 268 GLN A C 1
ATOM 2101 O O . GLN A 1 268 ? 19.035 -10.338 -13.386 1.00 81.00 268 GLN A O 1
ATOM 2106 N N . ILE A 1 269 ? 18.608 -12.063 -14.767 1.00 85.00 269 ILE A N 1
ATOM 2107 C CA . ILE A 1 269 ? 17.418 -12.534 -14.045 1.00 85.00 269 ILE A CA 1
ATOM 2108 C C . ILE A 1 269 ? 17.801 -12.998 -12.635 1.00 85.00 269 ILE A C 1
ATOM 2110 O O . ILE A 1 269 ? 17.155 -12.606 -11.665 1.00 85.00 269 ILE A O 1
ATOM 2114 N N . ILE A 1 270 ? 18.874 -13.785 -12.503 1.00 87.94 270 ILE A N 1
ATOM 2115 C CA . ILE A 1 270 ? 19.373 -14.239 -11.197 1.00 87.94 270 ILE A CA 1
ATOM 2116 C C . ILE A 1 270 ? 19.763 -13.040 -10.328 1.00 87.94 270 ILE A C 1
ATOM 2118 O O . ILE A 1 270 ? 19.368 -12.981 -9.166 1.00 87.94 270 ILE A O 1
ATOM 2122 N N . MET A 1 271 ? 20.478 -12.058 -10.885 1.00 88.38 271 MET A N 1
ATOM 2123 C CA . MET A 1 271 ? 20.851 -10.844 -10.154 1.00 88.38 271 MET A CA 1
ATOM 2124 C C . MET A 1 271 ? 19.616 -10.063 -9.692 1.00 88.38 271 MET A C 1
ATOM 2126 O O . MET A 1 271 ? 19.544 -9.689 -8.523 1.00 88.38 271 MET A O 1
ATOM 2130 N N . ALA A 1 272 ? 18.615 -9.878 -10.556 1.00 89.81 272 ALA A N 1
ATOM 2131 C CA . ALA A 1 272 ? 17.368 -9.205 -10.196 1.00 89.81 272 ALA A CA 1
ATOM 2132 C C . ALA A 1 272 ? 16.619 -9.934 -9.065 1.00 89.81 272 ALA A C 1
ATOM 2134 O O . ALA A 1 272 ? 16.181 -9.296 -8.107 1.00 89.81 272 ALA A O 1
ATOM 2135 N N . ILE A 1 273 ? 16.530 -11.268 -9.128 1.00 92.69 273 ILE A N 1
ATOM 2136 C CA . ILE A 1 273 ? 15.922 -12.092 -8.072 1.00 92.69 273 ILE A CA 1
ATOM 2137 C C . ILE A 1 273 ? 16.698 -11.947 -6.757 1.00 92.69 273 ILE A C 1
ATOM 2139 O O . ILE A 1 273 ? 16.087 -11.749 -5.709 1.00 92.69 273 ILE A O 1
ATOM 2143 N N . CYS A 1 274 ? 18.031 -11.995 -6.795 1.00 93.12 274 CYS A N 1
ATOM 2144 C CA . CYS A 1 274 ? 18.873 -11.814 -5.612 1.00 93.12 274 CYS A CA 1
ATOM 2145 C C . CYS A 1 274 ? 18.673 -10.436 -4.968 1.00 93.12 274 CYS A C 1
ATOM 2147 O O . CYS A 1 274 ? 18.533 -10.350 -3.747 1.00 93.12 274 CYS A O 1
ATOM 2149 N N . VAL A 1 275 ? 18.614 -9.367 -5.769 1.00 93.75 275 VAL A N 1
ATOM 2150 C CA . VAL A 1 275 ? 18.352 -8.007 -5.274 1.00 93.75 275 VAL A CA 1
ATOM 2151 C C . VAL A 1 275 ? 16.960 -7.914 -4.651 1.00 93.75 275 VAL A C 1
ATOM 2153 O O . VAL A 1 275 ? 16.820 -7.371 -3.556 1.00 93.75 275 VAL A O 1
ATOM 2156 N N . LEU A 1 276 ? 15.943 -8.492 -5.294 1.00 94.75 276 LEU A N 1
ATOM 2157 C CA . LEU A 1 276 ? 14.569 -8.489 -4.792 1.00 94.75 276 LEU A CA 1
ATOM 2158 C C . LEU A 1 276 ? 14.435 -9.259 -3.469 1.00 94.75 276 LEU A C 1
ATOM 2160 O O . LEU A 1 276 ? 13.849 -8.751 -2.514 1.00 94.75 276 LEU A O 1
ATOM 2164 N N . ILE A 1 277 ? 15.013 -10.461 -3.382 1.00 95.62 277 ILE A N 1
ATOM 2165 C CA . ILE A 1 277 ? 15.034 -11.258 -2.148 1.00 95.62 277 ILE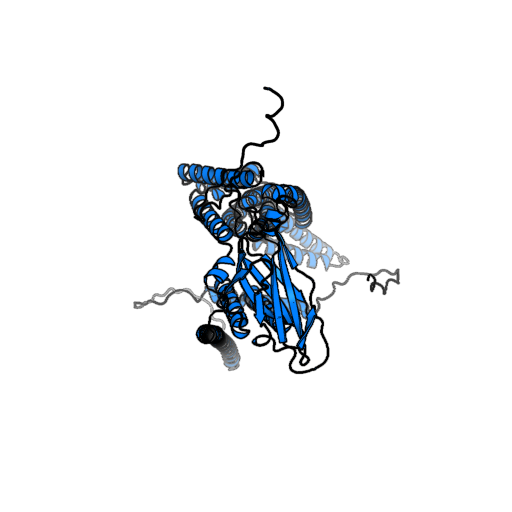 A CA 1
ATOM 2166 C C . ILE A 1 277 ? 15.790 -10.505 -1.048 1.00 95.62 277 ILE A C 1
ATOM 2168 O O . ILE A 1 277 ? 15.302 -10.416 0.077 1.00 95.62 277 ILE A O 1
ATOM 2172 N N . GLY A 1 278 ? 16.948 -9.922 -1.367 1.00 93.56 278 GLY A N 1
ATOM 2173 C CA . GLY A 1 278 ? 17.731 -9.124 -0.424 1.00 93.56 278 GLY A CA 1
ATOM 2174 C C . GLY A 1 278 ? 16.950 -7.927 0.123 1.00 93.56 278 GLY A C 1
ATOM 2175 O O . GLY A 1 278 ? 16.949 -7.697 1.333 1.00 93.56 278 GLY A O 1
ATOM 2176 N N . LEU A 1 279 ? 16.226 -7.211 -0.742 1.00 94.69 279 LEU A N 1
ATOM 2177 C CA . LEU A 1 279 ? 15.341 -6.113 -0.354 1.00 94.69 279 LEU A CA 1
ATOM 2178 C C . LEU A 1 279 ? 14.228 -6.595 0.585 1.00 94.69 279 LEU A C 1
ATOM 2180 O O . LEU A 1 279 ? 14.015 -5.992 1.638 1.00 94.69 279 LEU A O 1
ATOM 2184 N N . TYR A 1 280 ? 13.551 -7.697 0.248 1.00 93.31 280 TYR A N 1
ATOM 2185 C CA . TYR A 1 280 ? 12.503 -8.257 1.102 1.00 93.31 280 TYR A CA 1
ATOM 2186 C C . TYR A 1 280 ? 13.037 -8.714 2.458 1.00 93.31 280 TYR A C 1
ATOM 2188 O O . TYR A 1 280 ? 12.403 -8.432 3.468 1.00 93.31 280 TYR A O 1
ATOM 2196 N N . ILE A 1 281 ? 14.211 -9.347 2.516 1.00 93.31 281 ILE A N 1
ATOM 2197 C CA . ILE A 1 281 ? 14.867 -9.704 3.783 1.00 93.31 281 ILE A CA 1
ATOM 2198 C C . ILE A 1 281 ? 15.136 -8.438 4.611 1.00 93.31 281 ILE A C 1
ATOM 2200 O O . ILE A 1 281 ? 14.811 -8.402 5.797 1.00 93.31 281 ILE A O 1
ATOM 2204 N N . LEU A 1 282 ? 15.669 -7.374 3.999 1.00 91.56 282 LEU A N 1
ATOM 2205 C CA . LEU A 1 282 ? 15.926 -6.105 4.690 1.00 91.56 282 LEU A CA 1
ATOM 2206 C C . LEU A 1 282 ? 14.654 -5.485 5.284 1.00 91.56 282 LEU A C 1
ATOM 2208 O O . LEU A 1 282 ? 14.711 -4.946 6.390 1.00 91.56 282 LEU A O 1
ATOM 2212 N N . ILE A 1 283 ? 13.535 -5.560 4.557 1.00 92.50 283 ILE A N 1
ATOM 2213 C CA . ILE A 1 283 ? 12.244 -4.997 4.968 1.00 92.50 283 ILE A CA 1
ATOM 2214 C C . ILE A 1 283 ? 11.560 -5.876 6.023 1.00 92.50 283 ILE A C 1
ATOM 2216 O O . ILE A 1 283 ? 11.154 -5.358 7.057 1.00 92.50 283 ILE A O 1
ATOM 2220 N N . ILE A 1 284 ? 11.441 -7.187 5.791 1.00 93.31 284 ILE A N 1
ATOM 2221 C CA . ILE A 1 284 ? 10.698 -8.123 6.657 1.00 93.31 284 ILE A CA 1
ATOM 2222 C C . ILE A 1 284 ? 11.360 -8.251 8.026 1.00 93.31 284 ILE A C 1
ATOM 2224 O O . ILE A 1 284 ? 10.680 -8.204 9.047 1.00 93.31 284 ILE A O 1
ATOM 2228 N N . PHE A 1 285 ? 12.687 -8.389 8.060 1.00 91.81 285 PHE A N 1
ATOM 2229 C CA . PHE A 1 285 ? 13.431 -8.460 9.319 1.00 91.81 285 PHE A CA 1
ATOM 2230 C C . PHE A 1 285 ? 13.703 -7.075 9.926 1.00 91.81 285 PHE A C 1
ATOM 2232 O O . PHE A 1 285 ? 14.435 -6.987 10.911 1.00 91.81 285 PHE A O 1
ATOM 2239 N N . GLU A 1 286 ? 13.164 -6.004 9.321 1.00 88.81 286 GLU A N 1
ATOM 2240 C CA . GLU A 1 286 ? 13.395 -4.597 9.674 1.00 88.81 286 GLU A CA 1
ATOM 2241 C C . GLU A 1 286 ? 14.868 -4.321 10.012 1.00 88.81 286 GLU A C 1
ATOM 2243 O O . GLU A 1 286 ? 15.213 -3.625 10.972 1.00 88.81 286 GLU A O 1
ATOM 2248 N N . VAL A 1 287 ? 15.770 -4.897 9.202 1.00 86.50 287 VAL A N 1
ATOM 2249 C CA . VAL A 1 287 ? 17.211 -4.742 9.398 1.00 86.50 287 VAL A CA 1
ATOM 2250 C C . VAL A 1 287 ? 17.533 -3.263 9.293 1.00 86.50 287 VAL A C 1
ATOM 2252 O O . VAL A 1 287 ? 18.231 -2.737 10.140 1.00 86.50 287 VAL A O 1
ATOM 2255 N N . VAL A 1 288 ? 16.993 -2.539 8.322 1.00 88.62 288 VAL A N 1
ATOM 2256 C CA . VAL A 1 288 ? 17.112 -1.077 8.245 1.00 88.62 288 VAL A CA 1
ATOM 2257 C C . VAL A 1 288 ? 15.737 -0.445 8.099 1.00 88.62 288 VAL A C 1
ATOM 2259 O O . VAL A 1 288 ? 14.764 -1.124 7.781 1.00 88.62 288 VAL A O 1
ATOM 2262 N N . HIS A 1 289 ? 15.656 0.870 8.306 1.00 90.12 289 HIS A N 1
ATOM 2263 C CA . HIS A 1 289 ? 14.430 1.607 8.023 1.00 90.12 289 HIS A CA 1
ATOM 2264 C C . HIS A 1 289 ? 14.007 1.384 6.563 1.00 90.12 289 HIS A C 1
ATOM 2266 O O . HIS A 1 289 ? 14.852 1.400 5.666 1.00 90.12 289 HIS A O 1
ATOM 2272 N N . ARG A 1 290 ? 12.705 1.205 6.318 1.00 89.56 290 ARG A N 1
ATOM 2273 C CA . ARG A 1 290 ? 12.161 0.805 5.005 1.00 89.56 290 ARG A CA 1
ATOM 2274 C C . ARG A 1 290 ? 12.594 1.741 3.870 1.00 89.56 290 ARG A C 1
ATOM 2276 O O . ARG A 1 290 ? 12.888 1.278 2.775 1.00 89.56 290 ARG A O 1
ATOM 2283 N N . THR A 1 291 ? 12.723 3.040 4.153 1.00 91.00 291 THR A N 1
ATOM 2284 C CA . THR A 1 291 ? 13.233 4.033 3.188 1.00 91.00 291 THR A CA 1
ATOM 2285 C C . THR A 1 291 ? 14.692 3.784 2.802 1.00 91.00 291 THR A C 1
ATOM 2287 O O . THR A 1 291 ? 15.029 3.827 1.624 1.00 91.00 291 THR A O 1
ATOM 2290 N N . LEU A 1 292 ? 15.558 3.467 3.770 1.00 89.94 292 LEU A N 1
ATOM 2291 C CA . LEU A 1 292 ? 16.955 3.124 3.505 1.00 89.94 292 LEU A CA 1
ATOM 2292 C C . LEU A 1 292 ? 17.059 1.796 2.753 1.00 89.94 292 LEU A C 1
ATOM 2294 O O . LEU A 1 292 ? 17.864 1.694 1.835 1.00 89.94 292 LEU A O 1
ATOM 2298 N N . ALA A 1 293 ? 16.228 0.805 3.094 1.00 91.56 293 ALA A N 1
ATOM 2299 C CA . ALA A 1 293 ? 16.175 -0.458 2.358 1.00 91.56 293 ALA A CA 1
ATOM 2300 C C . ALA A 1 293 ? 15.831 -0.231 0.880 1.00 91.56 293 ALA A C 1
ATOM 2302 O O . ALA A 1 293 ? 16.538 -0.738 0.013 1.00 91.56 293 ALA A O 1
ATOM 2303 N N . ALA A 1 294 ? 14.804 0.578 0.596 1.00 91.38 294 ALA A N 1
ATOM 2304 C CA . ALA A 1 294 ? 14.406 0.921 -0.766 1.00 91.38 294 ALA A CA 1
ATOM 2305 C C . ALA A 1 294 ? 15.522 1.652 -1.533 1.00 91.38 294 ALA A C 1
ATOM 2307 O O . ALA A 1 294 ? 15.833 1.274 -2.660 1.00 91.38 294 ALA A O 1
ATOM 2308 N N . MET A 1 295 ? 16.183 2.636 -0.908 1.00 90.69 295 MET A N 1
ATOM 2309 C CA . MET A 1 295 ? 17.306 3.364 -1.517 1.00 90.69 295 MET A CA 1
ATOM 2310 C C . MET A 1 295 ? 18.494 2.448 -1.837 1.00 90.69 295 MET A C 1
ATOM 2312 O O . MET A 1 295 ? 19.070 2.540 -2.923 1.00 90.69 295 MET A O 1
ATOM 2316 N N . ILE A 1 296 ? 18.851 1.546 -0.918 1.00 91.62 296 ILE A N 1
ATOM 2317 C CA . ILE A 1 296 ? 19.927 0.568 -1.129 1.00 91.62 296 ILE A CA 1
ATOM 2318 C C . ILE A 1 296 ? 19.532 -0.397 -2.247 1.00 91.62 296 ILE A C 1
ATOM 2320 O O . ILE A 1 296 ? 20.316 -0.606 -3.165 1.00 91.62 296 ILE A O 1
ATOM 2324 N N . GLY A 1 297 ? 18.312 -0.939 -2.212 1.00 92.25 297 GLY A N 1
ATOM 2325 C CA . GLY A 1 297 ? 17.806 -1.855 -3.234 1.00 92.25 297 GLY A CA 1
ATOM 2326 C C . GLY A 1 297 ? 17.828 -1.240 -4.635 1.00 92.25 297 GLY A C 1
ATOM 2327 O O . GLY A 1 297 ? 18.343 -1.860 -5.562 1.00 92.25 297 GLY A O 1
ATOM 2328 N N . ALA A 1 298 ? 17.360 0.005 -4.776 1.00 91.38 298 ALA A N 1
ATOM 2329 C CA . ALA A 1 298 ? 17.413 0.747 -6.035 1.00 91.38 298 ALA A CA 1
ATOM 2330 C C . ALA A 1 298 ? 18.859 0.988 -6.504 1.00 91.38 298 ALA A C 1
ATOM 2332 O O . ALA A 1 298 ? 19.188 0.735 -7.661 1.00 91.38 298 ALA A O 1
ATOM 2333 N N . THR A 1 299 ? 19.749 1.412 -5.602 1.00 91.06 299 THR A N 1
ATOM 2334 C CA . THR A 1 299 ? 21.160 1.676 -5.935 1.00 91.06 299 THR A CA 1
ATOM 2335 C C . THR A 1 299 ? 21.888 0.401 -6.365 1.00 91.06 299 THR A C 1
ATOM 2337 O O . THR A 1 299 ? 22.628 0.413 -7.349 1.00 91.06 299 THR A O 1
ATOM 2340 N N . VAL A 1 300 ? 21.649 -0.716 -5.672 1.00 92.50 300 VAL A N 1
ATOM 2341 C CA . VAL A 1 300 ? 22.206 -2.027 -6.024 1.00 92.50 300 VAL A CA 1
ATOM 2342 C C . VAL A 1 300 ? 21.652 -2.494 -7.369 1.00 92.50 300 VAL A C 1
ATOM 2344 O O . VAL A 1 300 ? 22.432 -2.937 -8.204 1.00 92.50 300 VAL A O 1
ATOM 2347 N N . ALA A 1 301 ? 20.351 -2.335 -7.631 1.00 91.44 301 ALA A N 1
ATOM 2348 C CA . ALA A 1 301 ? 19.754 -2.698 -8.918 1.00 91.44 301 ALA A CA 1
ATOM 2349 C C . ALA A 1 301 ? 20.397 -1.937 -10.092 1.00 91.44 301 ALA A C 1
ATOM 2351 O O . ALA A 1 301 ? 20.822 -2.558 -11.067 1.00 91.44 301 ALA A O 1
ATOM 2352 N N . ILE A 1 302 ? 20.546 -0.611 -9.977 1.00 90.19 302 ILE A N 1
ATOM 2353 C CA . ILE A 1 302 ? 21.199 0.221 -11.005 1.00 90.19 302 ILE A CA 1
ATOM 2354 C C . ILE A 1 302 ? 22.683 -0.153 -11.135 1.00 90.19 302 ILE A C 1
ATOM 2356 O O . ILE A 1 302 ? 23.214 -0.216 -12.242 1.00 90.19 302 ILE A O 1
ATOM 2360 N N . SER A 1 303 ? 23.362 -0.449 -10.024 1.00 88.56 303 SER A N 1
ATOM 2361 C CA . SER A 1 303 ? 24.752 -0.912 -10.039 1.00 88.56 303 SER A CA 1
ATOM 2362 C C . SER A 1 303 ? 24.902 -2.264 -10.745 1.00 88.56 303 SER A C 1
ATOM 2364 O O . SER A 1 303 ? 25.824 -2.416 -11.542 1.00 88.56 303 SER A O 1
ATOM 2366 N N . CYS A 1 304 ? 23.991 -3.217 -10.533 1.00 88.19 304 CYS A N 1
ATOM 2367 C CA . CYS A 1 304 ? 23.978 -4.489 -11.253 1.00 88.19 304 CYS A CA 1
ATOM 2368 C C . CYS A 1 304 ? 23.755 -4.292 -12.757 1.00 88.19 304 CYS A C 1
ATOM 2370 O O . CYS A 1 304 ? 24.460 -4.905 -13.552 1.00 88.19 304 CYS A O 1
ATOM 2372 N N . LEU A 1 305 ? 22.831 -3.410 -13.150 1.00 85.25 305 LEU A N 1
ATOM 2373 C CA . LEU A 1 305 ? 22.614 -3.035 -14.553 1.00 85.25 305 LEU A CA 1
ATOM 2374 C C . LEU A 1 305 ? 23.876 -2.428 -15.179 1.00 85.25 305 LEU A C 1
ATOM 2376 O O . LEU A 1 305 ? 24.273 -2.811 -16.279 1.00 85.25 305 LEU A O 1
ATOM 2380 N N . ALA A 1 306 ? 24.558 -1.547 -14.442 1.00 84.19 306 ALA A N 1
ATOM 2381 C CA . ALA A 1 306 ? 25.818 -0.967 -14.883 1.00 84.19 306 ALA A CA 1
ATOM 2382 C C . ALA A 1 306 ? 26.905 -2.037 -15.065 1.00 84.19 306 ALA A C 1
ATOM 2384 O O . ALA A 1 306 ? 27.553 -2.055 -16.105 1.00 84.19 306 ALA A O 1
ATOM 2385 N N . LEU A 1 307 ? 27.064 -2.972 -14.120 1.00 82.38 307 LEU A N 1
ATOM 2386 C CA . LEU A 1 307 ? 28.041 -4.069 -14.216 1.00 82.38 307 LEU A CA 1
ATOM 2387 C C . LEU A 1 307 ? 27.824 -4.976 -15.439 1.00 82.38 307 LEU A C 1
ATOM 2389 O O . LEU A 1 307 ? 28.773 -5.602 -15.900 1.00 82.38 307 LEU A O 1
ATOM 2393 N N . VAL A 1 308 ? 26.600 -5.031 -15.970 1.00 78.06 308 VAL A N 1
ATOM 2394 C CA . VAL A 1 308 ? 26.251 -5.789 -17.183 1.00 78.06 308 VAL A CA 1
ATOM 2395 C C . VAL A 1 308 ? 26.378 -4.935 -18.461 1.00 78.06 308 VAL A C 1
ATOM 2397 O O . VAL A 1 308 ? 26.101 -5.407 -19.557 1.00 78.06 308 VAL A O 1
ATOM 2400 N N . GLY A 1 309 ? 26.825 -3.681 -18.353 1.00 72.88 309 GLY A N 1
ATOM 2401 C CA . GLY A 1 309 ? 27.038 -2.778 -19.490 1.00 72.88 309 GLY A CA 1
ATOM 2402 C C . GLY A 1 309 ? 25.782 -2.045 -19.972 1.00 72.88 309 GLY A C 1
ATOM 2403 O O . GLY A 1 309 ? 25.851 -1.285 -20.934 1.00 72.88 309 GLY A O 1
ATOM 2404 N N . VAL A 1 310 ? 24.648 -2.215 -19.284 1.00 76.44 310 VAL A N 1
ATOM 2405 C CA . VAL A 1 310 ? 23.360 -1.574 -19.609 1.00 76.44 310 VAL A CA 1
ATOM 2406 C C . VAL A 1 310 ? 23.050 -0.517 -18.551 1.00 76.44 310 VAL A C 1
ATOM 2408 O O . VAL A 1 310 ? 22.040 -0.575 -17.853 1.00 76.44 310 VAL A O 1
ATOM 2411 N N . ARG A 1 311 ? 23.979 0.424 -18.340 1.00 81.69 311 ARG A N 1
ATOM 2412 C CA . ARG A 1 311 ? 23.797 1.488 -17.346 1.00 81.69 311 ARG A CA 1
ATOM 2413 C C . ARG A 1 311 ? 22.714 2.466 -17.837 1.00 81.69 311 ARG A C 1
ATOM 2415 O O . ARG A 1 311 ? 22.996 3.186 -18.795 1.00 81.69 311 ARG A O 1
ATOM 2422 N N . PRO A 1 312 ? 21.550 2.567 -17.166 1.00 82.12 312 PRO A N 1
ATOM 2423 C CA . PRO A 1 312 ? 20.484 3.463 -17.599 1.00 82.12 312 PRO A CA 1
ATOM 2424 C C . PRO A 1 312 ? 20.884 4.932 -17.420 1.00 82.12 312 PRO A C 1
ATOM 2426 O O . PRO A 1 312 ? 21.685 5.283 -16.540 1.00 82.12 312 PRO A O 1
ATOM 2429 N N . SER A 1 313 ? 20.303 5.801 -18.245 1.00 82.94 313 SER A N 1
ATOM 2430 C CA . SER A 1 313 ? 20.467 7.251 -18.100 1.00 82.94 313 SER A CA 1
ATOM 2431 C C . SER A 1 313 ? 19.693 7.776 -16.883 1.00 82.94 313 SER A C 1
ATOM 2433 O O . SER A 1 313 ? 18.741 7.151 -16.415 1.00 82.94 313 SER A O 1
ATOM 2435 N N . LEU A 1 314 ? 20.060 8.955 -16.363 1.00 82.56 314 LEU A N 1
ATOM 2436 C CA . LEU A 1 314 ? 19.306 9.564 -15.258 1.00 82.56 314 LEU A CA 1
ATOM 2437 C C . LEU A 1 314 ? 17.841 9.809 -15.650 1.00 82.56 314 LEU A C 1
ATOM 2439 O O . LEU A 1 314 ? 16.953 9.567 -14.842 1.00 82.56 314 LEU A O 1
ATOM 2443 N N . MET A 1 315 ? 17.591 10.244 -16.889 1.00 79.25 315 MET A N 1
ATOM 2444 C CA . MET A 1 315 ? 16.234 10.483 -17.386 1.00 79.25 315 MET A CA 1
ATOM 2445 C C . MET A 1 315 ? 15.414 9.188 -17.423 1.00 79.25 315 MET A C 1
ATOM 2447 O O . MET A 1 315 ? 14.257 9.175 -17.014 1.00 79.25 315 MET A O 1
ATOM 2451 N N . GLU A 1 316 ? 16.030 8.084 -17.846 1.00 81.69 316 GLU A N 1
ATOM 2452 C CA . GLU A 1 316 ? 15.390 6.769 -17.859 1.00 81.69 316 GLU A CA 1
ATOM 2453 C C . GLU A 1 316 ? 15.049 6.294 -16.442 1.00 81.69 316 GLU A C 1
ATOM 2455 O O . GLU A 1 316 ? 13.914 5.897 -16.188 1.00 81.69 316 GLU A O 1
ATOM 2460 N N . VAL A 1 317 ? 15.976 6.423 -15.487 1.00 85.50 317 VAL A N 1
ATOM 2461 C CA . VAL A 1 317 ? 15.711 6.075 -14.080 1.00 85.50 317 VAL A CA 1
ATOM 2462 C C . VAL A 1 317 ? 14.579 6.927 -13.499 1.00 85.50 317 VAL A C 1
ATOM 2464 O O . VAL A 1 317 ? 13.707 6.399 -12.811 1.00 85.50 317 VAL A O 1
ATOM 2467 N N . MET A 1 318 ? 14.554 8.229 -13.800 1.00 83.81 318 MET A N 1
ATOM 2468 C CA . MET A 1 318 ? 13.467 9.117 -13.376 1.00 83.81 318 MET A CA 1
ATOM 2469 C C . MET A 1 318 ? 12.131 8.718 -14.018 1.00 83.81 318 MET A C 1
ATOM 2471 O O . MET A 1 318 ? 11.103 8.794 -13.355 1.00 83.81 318 MET A O 1
ATOM 2475 N N . SER A 1 319 ? 12.137 8.209 -15.255 1.00 82.19 319 SER A N 1
ATOM 2476 C CA . SER A 1 319 ? 10.925 7.720 -15.930 1.00 82.19 319 SER A CA 1
ATOM 2477 C C . SER A 1 319 ? 10.328 6.451 -15.302 1.00 82.19 319 SER A C 1
ATOM 2479 O O . SER A 1 319 ? 9.152 6.150 -15.512 1.00 82.19 319 SER A O 1
ATOM 2481 N N . TRP A 1 320 ? 11.118 5.696 -14.528 1.00 83.94 320 TRP A N 1
ATOM 2482 C CA . TRP A 1 320 ? 10.639 4.533 -13.773 1.00 83.94 320 TRP A CA 1
ATOM 2483 C C . TRP A 1 320 ? 9.946 4.923 -12.465 1.00 83.94 320 TRP A C 1
ATOM 2485 O O . TRP A 1 320 ? 9.263 4.093 -11.864 1.00 83.94 320 TRP A O 1
ATOM 2495 N N . MET A 1 321 ? 10.123 6.165 -12.006 1.00 83.88 321 MET A N 1
ATOM 2496 C CA . MET A 1 321 ? 9.449 6.672 -10.819 1.00 83.88 321 MET A CA 1
ATOM 2497 C C . MET A 1 321 ? 8.010 7.061 -11.148 1.00 83.88 321 MET A C 1
ATOM 2499 O O . MET A 1 321 ? 7.752 7.892 -12.014 1.00 83.88 321 MET A O 1
ATOM 2503 N N . ASP A 1 322 ? 7.065 6.508 -10.394 1.00 80.88 322 ASP A N 1
ATOM 2504 C CA . ASP A 1 322 ? 5.657 6.888 -10.478 1.00 80.88 322 ASP A CA 1
ATOM 2505 C C . ASP A 1 322 ? 5.402 8.176 -9.670 1.00 80.88 322 ASP A C 1
ATOM 2507 O O . ASP A 1 322 ? 5.007 8.152 -8.499 1.00 80.88 322 ASP A O 1
ATOM 2511 N N . VAL A 1 323 ? 5.716 9.319 -10.289 1.00 82.19 323 VAL A N 1
ATOM 2512 C CA . VAL A 1 323 ? 5.573 10.652 -9.677 1.00 82.19 323 VAL A CA 1
ATOM 2513 C C . VAL A 1 323 ? 4.107 10.983 -9.389 1.00 82.19 323 VAL A C 1
ATOM 2515 O O . VAL A 1 323 ? 3.829 11.647 -8.388 1.00 82.19 323 VAL A O 1
ATOM 2518 N N . GLU A 1 324 ? 3.176 10.492 -10.212 1.00 76.94 324 GLU A N 1
ATOM 2519 C CA . GLU A 1 324 ? 1.732 10.664 -10.014 1.00 76.94 324 GLU A CA 1
ATOM 2520 C C . GLU A 1 324 ? 1.302 10.026 -8.686 1.00 76.94 324 GLU A C 1
ATOM 2522 O O . GLU A 1 324 ? 0.754 10.708 -7.815 1.00 76.94 324 GLU A O 1
ATOM 2527 N N . THR A 1 325 ? 1.654 8.753 -8.472 1.00 80.44 325 THR A N 1
ATOM 2528 C CA . THR A 1 325 ? 1.349 8.033 -7.226 1.00 80.44 325 THR A CA 1
ATOM 2529 C C . THR A 1 325 ? 2.027 8.665 -6.011 1.00 80.44 325 THR A C 1
ATOM 2531 O O . THR A 1 325 ? 1.391 8.842 -4.971 1.00 80.44 325 THR A O 1
ATOM 2534 N N . LEU A 1 326 ? 3.306 9.048 -6.113 1.00 85.25 326 LEU A N 1
ATOM 2535 C CA . LEU A 1 326 ? 4.022 9.697 -5.006 1.00 85.25 326 LEU A CA 1
ATOM 2536 C C . LEU A 1 326 ? 3.390 11.041 -4.617 1.00 85.25 326 LEU A C 1
ATOM 2538 O O . LEU A 1 326 ? 3.215 11.317 -3.428 1.00 85.25 326 LEU A O 1
ATOM 2542 N N . SER A 1 327 ? 3.023 11.857 -5.607 1.00 84.06 327 SER A N 1
ATOM 2543 C CA . SER A 1 327 ? 2.381 13.158 -5.386 1.00 84.06 327 SER A CA 1
ATOM 2544 C C . SER A 1 327 ? 0.992 12.995 -4.774 1.00 84.06 327 SER A C 1
ATOM 2546 O O . SER A 1 327 ? 0.633 13.742 -3.861 1.00 84.06 327 SER A O 1
ATOM 2548 N N . LEU A 1 328 ? 0.240 11.982 -5.216 1.00 79.75 328 LEU A N 1
ATOM 2549 C CA . LEU A 1 328 ? -1.057 11.637 -4.647 1.00 79.75 328 LEU A CA 1
ATOM 2550 C C . LEU A 1 328 ? -0.939 11.236 -3.173 1.00 79.75 328 LEU A C 1
ATOM 2552 O O . LEU A 1 328 ? -1.615 11.814 -2.320 1.00 79.75 328 LEU A O 1
ATOM 2556 N N . LEU A 1 329 ? -0.054 10.288 -2.854 1.00 81.44 329 LEU A N 1
ATOM 2557 C CA . LEU A 1 329 ? 0.159 9.836 -1.478 1.00 81.44 329 LEU A CA 1
ATOM 2558 C C . LEU A 1 329 ? 0.611 10.988 -0.574 1.00 81.44 329 LEU A C 1
ATOM 2560 O O . LEU A 1 329 ? 0.099 11.137 0.535 1.00 81.44 329 LEU A O 1
ATOM 2564 N N . PHE A 1 330 ? 1.515 11.845 -1.055 1.00 86.75 330 PHE A N 1
ATOM 2565 C CA . PHE A 1 330 ? 1.941 13.034 -0.321 1.00 86.75 330 PHE A CA 1
ATOM 2566 C C . PHE A 1 330 ? 0.772 13.993 -0.046 1.00 86.75 330 PHE A C 1
ATOM 2568 O O . PHE A 1 330 ? 0.564 14.397 1.100 1.00 86.75 330 PHE A O 1
ATOM 2575 N N . GLY A 1 331 ? -0.021 14.321 -1.070 1.00 85.56 331 GLY A N 1
ATOM 2576 C CA . GLY A 1 331 ? -1.180 15.205 -0.941 1.00 85.56 331 GLY A CA 1
ATOM 2577 C C . GLY A 1 331 ? -2.219 14.671 0.047 1.00 85.56 331 GLY A C 1
ATOM 2578 O O . GLY A 1 331 ? -2.698 15.418 0.903 1.00 85.56 331 GLY A O 1
ATOM 2579 N N . MET A 1 332 ? -2.508 13.368 -0.009 1.00 80.62 332 MET A N 1
ATOM 2580 C CA . MET A 1 332 ? -3.431 12.716 0.923 1.00 80.62 332 MET A CA 1
ATOM 2581 C C . MET A 1 332 ? -2.907 12.737 2.363 1.00 80.62 332 MET A C 1
ATOM 2583 O O . MET A 1 332 ? -3.667 13.051 3.275 1.00 80.62 332 MET A O 1
ATOM 2587 N N . MET A 1 333 ? -1.614 12.489 2.588 1.00 85.38 333 MET A N 1
ATOM 2588 C CA . MET A 1 333 ? -1.017 12.540 3.931 1.00 85.38 333 MET A CA 1
ATOM 2589 C C . MET A 1 333 ? -1.069 13.948 4.538 1.00 85.38 333 MET A C 1
ATOM 2591 O O . MET A 1 333 ? -1.412 14.107 5.712 1.00 85.38 333 MET A O 1
ATOM 2595 N N . VAL A 1 334 ? -0.789 14.986 3.739 1.00 88.69 334 VAL A N 1
ATOM 2596 C CA . VAL A 1 334 ? -0.924 16.388 4.172 1.00 88.69 334 VAL A CA 1
ATOM 2597 C C . VAL A 1 334 ? -2.375 16.701 4.531 1.00 88.69 334 VAL A C 1
ATOM 2599 O O . VAL A 1 334 ? -2.649 17.277 5.585 1.00 88.69 334 VAL A O 1
ATOM 2602 N N . LEU A 1 335 ? -3.315 16.287 3.683 1.00 86.00 335 LEU A N 1
ATOM 2603 C CA . LEU A 1 335 ? -4.738 16.506 3.894 1.00 86.00 335 LEU A CA 1
ATOM 2604 C C . LEU A 1 335 ? -5.238 15.822 5.176 1.00 86.00 335 LEU A C 1
ATOM 2606 O O . LEU A 1 335 ? -5.980 16.435 5.947 1.00 86.00 335 LEU A O 1
ATOM 2610 N N . VAL A 1 336 ? -4.808 14.583 5.433 1.00 84.62 336 VAL A N 1
ATOM 2611 C CA . VAL A 1 336 ? -5.175 13.857 6.654 1.00 84.62 336 VAL A CA 1
ATOM 2612 C C . VAL A 1 336 ? -4.586 14.552 7.874 1.00 84.62 336 VAL A C 1
ATOM 2614 O O . VAL A 1 336 ? -5.312 14.771 8.837 1.00 84.62 336 VAL A O 1
ATOM 2617 N N . SER A 1 337 ? -3.323 14.985 7.817 1.00 86.12 337 SER A N 1
ATOM 2618 C CA . SER A 1 337 ? -2.683 15.744 8.899 1.00 86.12 337 SER A CA 1
ATOM 2619 C C . SER A 1 337 ? -3.487 16.996 9.281 1.00 86.12 337 SER A C 1
ATOM 2621 O O . SER A 1 337 ? -3.786 17.214 10.455 1.00 86.12 337 SER A O 1
ATOM 2623 N N . ILE A 1 338 ? -3.951 17.766 8.289 1.00 88.88 338 ILE A N 1
ATOM 2624 C CA . ILE A 1 338 ? -4.812 18.939 8.517 1.00 88.88 338 ILE A CA 1
ATOM 2625 C C . ILE A 1 338 ? -6.158 18.522 9.126 1.00 88.88 338 ILE A C 1
ATOM 2627 O O . ILE A 1 338 ? -6.658 19.179 10.040 1.00 88.88 338 ILE A O 1
ATOM 2631 N N . LEU A 1 339 ? -6.757 17.425 8.649 1.00 86.50 339 LEU A N 1
ATOM 2632 C CA . LEU A 1 339 ? -8.013 16.905 9.191 1.00 86.50 339 LEU A CA 1
ATOM 2633 C C . LEU A 1 339 ? -7.869 16.490 10.665 1.00 86.50 339 LEU A C 1
ATOM 2635 O O . LEU A 1 339 ? -8.783 16.742 11.452 1.00 86.50 339 LEU A O 1
ATOM 2639 N N . CYS A 1 340 ? -6.727 15.934 11.072 1.00 83.94 340 CYS A N 1
ATOM 2640 C CA . CYS A 1 340 ? -6.444 15.591 12.469 1.00 83.94 340 CYS A CA 1
ATOM 2641 C C . CYS A 1 340 ? -6.526 16.807 13.395 1.00 83.94 340 CYS A C 1
ATOM 2643 O O . CYS A 1 340 ? -7.137 16.732 14.462 1.00 83.94 340 CYS A O 1
ATOM 2645 N N . GLU A 1 341 ? -5.964 17.947 12.982 1.00 85.75 341 GLU A N 1
ATOM 2646 C CA . GLU A 1 341 ? -5.947 19.169 13.797 1.00 85.75 341 GLU A CA 1
ATOM 2647 C C . GLU A 1 341 ? -7.352 19.730 14.069 1.00 85.75 341 GLU A C 1
ATOM 2649 O O . GLU A 1 341 ? -7.577 20.413 15.072 1.00 85.75 341 GLU A O 1
ATOM 2654 N N . THR A 1 342 ? -8.329 19.410 13.214 1.00 86.81 342 THR A N 1
ATOM 2655 C CA . THR A 1 342 ? -9.718 19.870 13.373 1.00 86.81 342 THR A CA 1
ATOM 2656 C C . THR A 1 342 ? -10.448 19.220 14.554 1.00 86.81 342 THR A C 1
ATOM 2658 O O . THR A 1 342 ? -11.441 19.777 15.036 1.00 86.81 342 THR A O 1
ATOM 2661 N N . GLY A 1 343 ? -9.966 18.068 15.039 1.00 84.44 343 GLY A N 1
ATOM 2662 C CA . GLY A 1 343 ? -10.676 17.232 16.014 1.00 84.44 343 GLY A CA 1
ATOM 2663 C C . GLY A 1 343 ? -11.820 16.415 15.398 1.00 84.44 343 GLY A C 1
ATOM 2664 O O . GLY A 1 343 ? -12.751 16.029 16.102 1.00 84.44 343 GLY A O 1
ATOM 2665 N N . PHE A 1 344 ? -11.791 16.169 14.083 1.00 88.06 344 PHE A N 1
ATOM 2666 C CA . PHE A 1 344 ? -12.812 15.380 13.386 1.00 88.06 344 PHE A CA 1
ATOM 2667 C C . PHE A 1 344 ? -12.954 13.960 13.951 1.00 88.06 344 PHE A C 1
ATOM 2669 O O . PHE A 1 344 ? -14.059 13.533 14.278 1.00 88.06 344 PHE A O 1
ATOM 2676 N N . PHE A 1 345 ? -11.840 13.240 14.102 1.00 86.38 345 PHE A N 1
ATOM 2677 C CA . PHE A 1 345 ? -11.835 11.855 14.586 1.00 86.38 345 PHE A CA 1
ATOM 2678 C C . PHE A 1 345 ? -12.381 11.745 16.014 1.00 86.38 345 PHE A C 1
ATOM 2680 O O . PHE A 1 345 ? -13.220 10.889 16.295 1.00 86.38 345 PHE A O 1
ATOM 2687 N N . ASP A 1 346 ? -11.983 12.679 16.878 1.00 85.94 346 ASP A N 1
ATOM 2688 C CA . ASP A 1 346 ? -12.495 12.828 18.240 1.00 85.94 346 ASP A CA 1
ATOM 2689 C C . ASP A 1 346 ? -14.025 12.993 18.254 1.00 85.94 346 ASP A C 1
ATOM 2691 O O . ASP A 1 346 ? -14.745 12.294 18.972 1.00 85.94 346 ASP A O 1
ATOM 2695 N N . TYR A 1 347 ? -14.539 13.886 17.402 1.00 86.94 347 TYR A N 1
ATOM 2696 C CA . TYR A 1 347 ? -15.969 14.152 17.280 1.00 86.94 347 TYR A CA 1
ATOM 2697 C C . TYR A 1 347 ? -16.757 12.921 16.813 1.00 86.94 347 TYR A C 1
ATOM 2699 O O . TYR A 1 347 ? -17.788 12.578 17.400 1.00 86.94 347 TYR A O 1
ATOM 2707 N N . VAL A 1 348 ? -16.276 12.230 15.775 1.00 88.50 348 VAL A N 1
ATOM 2708 C CA . VAL A 1 348 ? -16.945 11.037 15.235 1.00 88.50 348 VAL A CA 1
ATOM 2709 C C . VAL A 1 348 ? -16.941 9.896 16.257 1.00 88.50 348 VAL A C 1
ATOM 2711 O O . VAL A 1 348 ? -17.938 9.182 16.399 1.00 88.50 348 VAL A O 1
ATOM 2714 N N . ALA A 1 349 ? -15.864 9.738 17.023 1.00 85.12 349 ALA A N 1
ATOM 2715 C CA . ALA A 1 349 ? -15.791 8.734 18.075 1.00 85.12 349 ALA A CA 1
ATOM 2716 C C . ALA A 1 349 ? -16.810 9.002 19.200 1.00 85.12 349 ALA A C 1
ATOM 2718 O O . ALA A 1 349 ? -17.523 8.084 19.613 1.00 85.12 349 ALA A O 1
ATOM 2719 N N . VAL A 1 350 ? -16.969 10.258 19.641 1.00 84.81 350 VAL A N 1
ATOM 2720 C CA . VAL A 1 350 ? -18.013 10.631 20.617 1.00 84.81 350 VAL A CA 1
ATOM 2721 C C . VAL A 1 350 ? -19.416 10.439 20.047 1.00 84.81 350 VAL A C 1
ATOM 2723 O O . VAL A 1 350 ? -20.305 9.949 20.749 1.00 84.81 350 VAL A O 1
ATOM 2726 N N . LEU A 1 351 ? -19.633 10.768 18.772 1.00 87.31 351 LEU A N 1
ATOM 2727 C CA . LEU A 1 351 ? -20.909 10.511 18.105 1.00 87.31 351 LEU A CA 1
ATOM 2728 C C . LEU A 1 351 ? -21.242 9.013 18.120 1.00 87.31 351 LEU A C 1
ATOM 2730 O O . LEU A 1 351 ? -22.358 8.625 18.468 1.00 87.31 351 LEU A O 1
ATOM 2734 N N . THR A 1 352 ? -20.255 8.173 17.827 1.00 87.19 352 THR A N 1
ATOM 2735 C CA . THR A 1 352 ? -20.380 6.713 17.866 1.00 87.19 352 THR A CA 1
ATOM 2736 C C . THR A 1 352 ? -20.690 6.214 19.277 1.00 87.19 352 THR A C 1
ATOM 2738 O O . THR A 1 352 ? -21.591 5.399 19.468 1.00 87.19 352 THR A O 1
ATOM 2741 N N . TYR A 1 353 ? -20.017 6.762 20.290 1.00 84.81 353 TYR A N 1
ATOM 2742 C CA . TYR A 1 353 ? -20.274 6.453 21.697 1.00 84.81 353 TYR A CA 1
ATOM 2743 C C . TYR A 1 353 ? -21.691 6.836 22.150 1.00 84.81 353 TYR A C 1
ATOM 2745 O O . TYR A 1 353 ? -22.355 6.087 22.875 1.00 84.81 353 TYR A O 1
ATOM 2753 N N . LYS A 1 354 ? -22.196 7.979 21.677 1.00 85.38 354 LYS A N 1
ATOM 2754 C CA . LYS A 1 354 ? -23.571 8.428 21.921 1.00 85.38 354 LYS A CA 1
ATOM 2755 C C . LYS A 1 354 ? -24.596 7.508 21.254 1.00 85.38 354 LYS A C 1
ATOM 2757 O O . LYS A 1 354 ? -25.630 7.207 21.850 1.00 85.38 354 LYS A O 1
ATOM 2762 N N . LEU A 1 355 ? -24.312 7.040 20.038 1.00 86.25 355 LEU A N 1
ATOM 2763 C CA . LEU A 1 355 ? -25.161 6.085 19.320 1.00 86.25 355 LEU A CA 1
ATOM 2764 C C . LEU A 1 355 ? -25.160 4.698 19.976 1.00 86.25 355 LEU A C 1
ATOM 2766 O O . LEU A 1 355 ? -26.186 4.021 19.961 1.00 86.25 355 LEU A O 1
ATOM 2770 N N . ALA A 1 356 ? -24.050 4.307 20.607 1.00 84.62 356 ALA A N 1
ATOM 2771 C CA . ALA A 1 356 ? -23.916 3.022 21.283 1.00 84.62 356 ALA A CA 1
ATOM 2772 C C . ALA A 1 356 ? -24.785 2.882 22.547 1.00 84.62 356 ALA A C 1
ATOM 2774 O O . ALA A 1 356 ? -25.038 1.757 22.974 1.00 84.62 356 ALA A O 1
ATOM 2775 N N . LYS A 1 357 ? -25.254 3.987 23.155 1.00 81.62 357 LYS A N 1
ATOM 2776 C CA . LYS A 1 357 ? -26.142 3.990 24.342 1.00 81.62 357 LYS A CA 1
ATOM 2777 C C . LYS A 1 357 ? -25.659 3.076 25.485 1.00 81.62 357 LYS A C 1
ATOM 2779 O O . LYS A 1 357 ? -26.452 2.378 26.110 1.00 81.62 357 LYS A O 1
ATOM 2784 N N . GLY A 1 358 ? -24.345 3.020 25.708 1.00 72.69 358 GLY A N 1
ATOM 2785 C CA . GLY A 1 358 ? -23.722 2.193 26.750 1.00 72.69 358 GLY A CA 1
ATOM 2786 C C . GLY A 1 358 ? -23.613 0.697 26.418 1.00 72.69 358 GLY A C 1
ATOM 2787 O O . GLY A 1 358 ? -23.117 -0.079 27.234 1.00 72.69 358 GLY A O 1
ATOM 2788 N N . GLN A 1 359 ? -24.025 0.260 25.224 1.00 79.88 359 GLN A N 1
ATOM 2789 C CA . GLN A 1 359 ? -23.876 -1.128 24.788 1.00 79.88 359 GLN A CA 1
ATOM 2790 C C . GLN A 1 359 ? -22.487 -1.372 24.184 1.00 79.88 359 GLN A C 1
ATOM 2792 O O . GLN A 1 359 ? -22.150 -0.835 23.130 1.00 79.88 359 GLN A O 1
ATOM 2797 N N . VAL A 1 360 ? -21.710 -2.262 24.810 1.00 81.06 360 VAL A N 1
ATOM 2798 C CA . VAL A 1 360 ? -20.342 -2.638 24.389 1.00 81.06 360 VAL A CA 1
ATOM 2799 C C . VAL A 1 360 ? -20.288 -3.063 22.918 1.00 81.06 360 VAL A C 1
ATOM 2801 O O . VAL A 1 360 ? -19.457 -2.584 22.155 1.00 81.06 360 VAL A O 1
ATOM 2804 N N . TRP A 1 361 ? -21.214 -3.925 22.491 1.00 83.25 361 TRP A N 1
ATOM 2805 C CA . TRP A 1 361 ? -21.257 -4.415 21.112 1.00 83.25 361 TRP A CA 1
ATOM 2806 C C . TRP A 1 361 ? -21.641 -3.341 20.100 1.00 83.25 361 TRP A C 1
ATOM 2808 O O . TRP A 1 361 ? -21.080 -3.318 19.006 1.00 83.25 361 TRP A O 1
ATOM 2818 N N . ALA A 1 362 ? -22.553 -2.436 20.459 1.00 85.81 362 ALA A N 1
ATOM 2819 C CA . ALA A 1 362 ? -22.902 -1.313 19.598 1.00 85.81 362 ALA A CA 1
ATOM 2820 C C . ALA A 1 362 ? -21.713 -0.354 19.445 1.00 85.81 362 ALA A C 1
ATOM 2822 O O . ALA A 1 362 ? -21.477 0.135 18.344 1.00 85.81 362 ALA A O 1
ATOM 2823 N N . LEU A 1 363 ? -20.920 -0.154 20.507 1.00 86.94 363 LEU A N 1
ATOM 2824 C CA . LEU A 1 363 ? -19.696 0.644 20.441 1.00 86.94 363 LEU A CA 1
ATOM 2825 C C . LEU A 1 363 ? -18.644 -0.004 19.535 1.00 86.94 363 LEU A C 1
ATOM 2827 O O . LEU A 1 363 ? -18.139 0.668 18.642 1.00 86.94 363 LEU A O 1
ATOM 2831 N N . ILE A 1 364 ? -18.336 -1.292 19.740 1.00 88.44 364 ILE A N 1
ATOM 2832 C CA . ILE A 1 364 ? -17.345 -2.017 18.925 1.00 88.44 364 ILE A CA 1
ATOM 2833 C C . ILE A 1 364 ? -17.747 -1.966 17.452 1.00 88.44 364 ILE A C 1
ATOM 2835 O O . ILE A 1 364 ? -16.956 -1.558 16.608 1.00 88.44 364 ILE A O 1
ATOM 2839 N N . THR A 1 365 ? -18.998 -2.320 17.151 1.00 89.38 365 THR A N 1
ATOM 2840 C CA . THR A 1 365 ? -19.508 -2.330 15.774 1.00 89.38 365 THR A CA 1
ATOM 2841 C C . THR A 1 365 ? -19.501 -0.928 15.174 1.00 89.38 365 THR A C 1
ATOM 2843 O O . THR A 1 365 ? -19.073 -0.753 14.039 1.00 89.38 365 THR A O 1
ATOM 2846 N N . GLY A 1 366 ? -19.939 0.076 15.938 1.00 91.12 366 GLY A N 1
ATOM 2847 C CA . GLY A 1 366 ? -19.980 1.462 15.492 1.00 91.12 366 GLY A CA 1
ATOM 2848 C C . GLY A 1 366 ? -18.592 2.003 15.163 1.00 91.12 366 GLY A C 1
ATOM 2849 O O . GLY A 1 366 ? -18.404 2.546 14.080 1.00 91.12 366 GLY A O 1
ATOM 2850 N N . LEU A 1 367 ? -17.612 1.805 16.052 1.00 91.69 367 LEU A N 1
ATOM 2851 C CA . LEU A 1 367 ? -16.240 2.266 15.829 1.00 91.69 367 LEU A CA 1
ATOM 2852 C C . LEU A 1 367 ? -15.601 1.528 14.656 1.00 91.69 367 LEU A C 1
ATOM 2854 O O . LEU A 1 367 ? -15.004 2.169 13.803 1.00 91.69 367 LEU A O 1
ATOM 2858 N N . CYS A 1 368 ? -15.791 0.211 14.557 1.00 93.25 368 CYS A N 1
ATOM 2859 C CA . CYS A 1 368 ? -15.278 -0.584 13.443 1.00 93.25 368 CYS A CA 1
ATOM 2860 C C . CYS A 1 368 ? -15.866 -0.144 12.092 1.00 93.25 368 CYS A C 1
ATOM 2862 O O . CYS A 1 368 ? -15.120 0.036 11.134 1.00 93.25 368 CYS A O 1
ATOM 2864 N N . LEU A 1 369 ? -17.184 0.075 12.003 1.00 93.62 369 LEU A N 1
ATOM 2865 C CA . LEU A 1 369 ? -17.830 0.534 10.768 1.00 93.62 369 LEU A CA 1
ATOM 2866 C C . LEU A 1 369 ? -17.398 1.948 10.388 1.00 93.62 369 LEU A C 1
ATOM 2868 O O . LEU A 1 369 ? -17.098 2.200 9.225 1.00 93.62 369 LEU A O 1
ATOM 2872 N N . VAL A 1 370 ? -17.325 2.858 11.360 1.00 93.19 370 VAL A N 1
ATOM 2873 C CA . VAL A 1 370 ? -16.794 4.205 11.136 1.00 93.19 370 VAL A CA 1
ATOM 2874 C C . VAL A 1 370 ? -15.358 4.132 10.629 1.00 93.19 370 VAL A C 1
ATOM 2876 O O . VAL A 1 370 ? -15.046 4.766 9.629 1.00 93.19 370 VAL A O 1
ATOM 2879 N N . THR A 1 371 ? -14.491 3.348 11.271 1.00 93.25 371 THR A N 1
ATOM 2880 C CA . THR A 1 371 ? -13.096 3.184 10.851 1.00 93.25 371 THR A CA 1
ATOM 2881 C C . THR A 1 371 ? -12.997 2.598 9.445 1.00 93.25 371 THR A C 1
ATOM 2883 O O . THR A 1 371 ? -12.219 3.114 8.653 1.00 93.25 371 THR A O 1
ATOM 2886 N N . ALA A 1 372 ? -13.814 1.601 9.094 1.00 93.25 372 ALA A N 1
ATOM 2887 C CA . ALA A 1 372 ? -13.849 1.047 7.741 1.00 93.25 372 ALA A CA 1
ATOM 2888 C C . ALA A 1 372 ? -14.266 2.099 6.698 1.00 93.25 372 ALA A C 1
ATOM 2890 O O . ALA A 1 372 ? -13.622 2.234 5.662 1.00 93.25 372 ALA A O 1
ATOM 2891 N N . VAL A 1 373 ? -15.310 2.884 6.981 1.00 92.31 373 VAL A N 1
ATOM 2892 C CA . VAL A 1 373 ? -15.772 3.945 6.072 1.00 92.31 373 VAL A CA 1
ATOM 2893 C C . VAL A 1 373 ? -14.733 5.058 5.945 1.00 92.31 373 VAL A C 1
ATOM 2895 O O . VAL A 1 373 ? -14.469 5.510 4.838 1.00 92.31 373 VAL A O 1
ATOM 2898 N N . LEU A 1 374 ? -14.115 5.491 7.046 1.00 90.94 374 LEU A N 1
ATOM 2899 C CA . LEU A 1 374 ? -13.064 6.509 7.010 1.00 90.94 374 LEU A CA 1
ATOM 2900 C C . LEU A 1 374 ? -11.826 6.011 6.257 1.00 90.94 374 LEU A C 1
ATOM 2902 O O . LEU A 1 374 ? -11.316 6.727 5.402 1.00 90.94 374 LEU A O 1
ATOM 2906 N N . SER A 1 375 ? -11.398 4.773 6.507 1.00 91.75 375 SER A N 1
ATOM 2907 C CA . SER A 1 375 ? -10.256 4.157 5.823 1.00 91.75 375 SER A CA 1
ATOM 2908 C C . SER A 1 375 ? -10.506 3.914 4.334 1.00 91.75 375 SER A C 1
ATOM 2910 O O . SER A 1 375 ? -9.560 3.712 3.586 1.00 91.75 375 SER A O 1
ATOM 2912 N N . ALA A 1 376 ? -11.756 3.938 3.876 1.00 89.88 376 ALA A N 1
ATOM 2913 C CA . ALA A 1 376 ? -12.066 3.867 2.454 1.00 89.88 376 ALA A CA 1
ATOM 2914 C C . ALA A 1 376 ? -11.743 5.160 1.700 1.00 89.88 376 ALA A C 1
ATOM 2916 O O . ALA A 1 376 ? -11.685 5.158 0.477 1.00 89.88 376 ALA A O 1
ATOM 2917 N N . PHE A 1 377 ? -11.574 6.279 2.399 1.00 85.88 377 PHE A N 1
ATOM 2918 C CA . PHE A 1 377 ? -11.273 7.573 1.782 1.00 85.88 377 PHE A CA 1
ATOM 2919 C C . PHE A 1 377 ? -9.963 8.177 2.284 1.00 85.88 377 PHE A C 1
ATOM 2921 O O . PHE A 1 377 ? -9.471 9.141 1.703 1.00 85.88 377 PHE A O 1
ATOM 2928 N N . LEU A 1 378 ? -9.411 7.627 3.361 1.00 86.44 378 LEU A N 1
ATOM 2929 C CA . LEU A 1 378 ? -8.193 8.072 4.017 1.00 86.44 378 LEU A CA 1
ATOM 2930 C C . LEU A 1 378 ? -7.212 6.906 4.118 1.00 86.44 378 LEU A C 1
ATOM 2932 O O . LEU A 1 378 ? -7.625 5.752 4.171 1.00 86.44 378 LEU A O 1
ATOM 2936 N N . ASP A 1 379 ? -5.922 7.217 4.230 1.00 84.31 379 ASP A N 1
ATOM 2937 C CA . ASP A 1 379 ? -4.894 6.200 4.440 1.00 84.31 379 ASP A CA 1
ATOM 2938 C C . ASP A 1 379 ? -5.183 5.359 5.697 1.00 84.31 379 ASP A C 1
ATOM 2940 O O . ASP A 1 379 ? -5.423 5.880 6.797 1.00 84.31 379 ASP A O 1
ATOM 2944 N N . ASN A 1 380 ? -5.157 4.043 5.517 1.00 88.38 380 ASN A N 1
ATOM 2945 C CA . ASN A 1 380 ? -5.487 3.056 6.533 1.00 88.38 380 ASN A CA 1
ATOM 2946 C C . ASN A 1 380 ? -4.613 3.175 7.795 1.00 88.38 380 ASN A C 1
ATOM 2948 O O . ASN A 1 380 ? -5.140 3.252 8.910 1.00 88.38 380 ASN A O 1
ATOM 2952 N N . VAL A 1 381 ? -3.285 3.261 7.636 1.00 85.69 381 VAL A N 1
ATOM 2953 C CA . VAL A 1 381 ? -2.344 3.354 8.769 1.00 85.69 381 VAL A CA 1
ATOM 2954 C C . VAL A 1 381 ? -2.607 4.618 9.580 1.00 85.69 381 VAL A C 1
ATOM 2956 O O . VAL A 1 381 ? -2.637 4.594 10.812 1.00 85.69 381 VAL A O 1
ATOM 2959 N N . THR A 1 382 ? -2.855 5.728 8.897 1.00 85.12 382 THR A N 1
ATOM 2960 C CA . THR A 1 382 ? -3.136 6.995 9.563 1.00 85.12 382 THR A CA 1
ATOM 2961 C C . THR A 1 382 ? -4.484 6.964 10.290 1.00 85.12 382 THR A C 1
ATOM 2963 O O . THR A 1 382 ? -4.577 7.370 11.451 1.00 85.12 382 THR A O 1
ATOM 2966 N N . THR A 1 383 ? -5.518 6.403 9.658 1.00 88.38 383 THR A N 1
ATOM 2967 C CA . THR A 1 383 ? -6.863 6.276 10.242 1.00 88.38 383 THR A CA 1
ATOM 2968 C C . THR A 1 383 ? -6.842 5.463 11.534 1.00 88.38 383 THR A C 1
ATOM 2970 O O . THR A 1 383 ? -7.421 5.890 12.538 1.00 88.38 383 THR A O 1
ATOM 2973 N N . ILE A 1 384 ? -6.142 4.323 11.554 1.00 90.00 384 ILE A N 1
ATOM 2974 C CA . ILE A 1 384 ? -6.075 3.484 12.754 1.00 90.00 384 ILE A CA 1
ATOM 2975 C C . ILE A 1 384 ? -5.268 4.137 13.877 1.00 90.00 384 ILE A C 1
ATOM 2977 O O . ILE A 1 384 ? -5.676 4.052 15.033 1.00 90.00 384 ILE A O 1
ATOM 2981 N N . LEU A 1 385 ? -4.168 4.837 13.579 1.00 88.75 385 LEU A N 1
ATOM 2982 C CA . LEU A 1 385 ? -3.375 5.524 14.605 1.00 88.75 385 LEU A CA 1
ATOM 2983 C C . LEU A 1 385 ? -4.202 6.591 15.331 1.00 88.75 385 LEU A C 1
ATOM 2985 O O . LEU A 1 385 ? -4.181 6.659 16.558 1.00 88.75 385 LEU A O 1
ATOM 2989 N N . LEU A 1 386 ? -4.997 7.359 14.592 1.00 87.88 386 LEU A N 1
ATOM 2990 C CA . LEU A 1 386 ? -5.846 8.406 15.159 1.00 87.88 386 LEU A CA 1
ATOM 2991 C C . LEU A 1 386 ? -7.032 7.820 15.920 1.00 87.88 386 LEU A C 1
ATOM 2993 O O . LEU A 1 386 ? -7.266 8.161 17.079 1.00 87.88 386 LEU A O 1
ATOM 2997 N N . MET A 1 387 ? -7.752 6.888 15.292 1.00 90.25 387 MET A N 1
ATOM 2998 C CA . MET A 1 387 ? -8.920 6.266 15.907 1.00 90.25 387 MET A CA 1
ATOM 2999 C C . MET A 1 387 ? -8.543 5.410 17.121 1.00 90.25 387 MET A C 1
ATOM 3001 O O . MET A 1 387 ? -9.321 5.344 18.067 1.00 90.25 387 MET A O 1
ATOM 3005 N N . SER A 1 388 ? -7.356 4.793 17.145 1.00 90.12 388 SER A N 1
ATOM 3006 C CA . SER A 1 388 ? -6.888 3.978 18.275 1.00 90.12 388 SER A CA 1
ATOM 3007 C C . SER A 1 388 ? -6.717 4.792 19.555 1.00 90.12 388 SER A C 1
ATOM 3009 O O . SER A 1 388 ? -7.164 4.348 20.611 1.00 90.12 388 SER A O 1
ATOM 3011 N N . ALA A 1 389 ? -6.144 5.997 19.474 1.00 87.12 389 ALA A N 1
ATOM 3012 C CA . ALA A 1 389 ? -5.966 6.865 20.635 1.00 87.12 389 ALA A CA 1
ATOM 3013 C C . ALA A 1 389 ? -7.314 7.200 21.291 1.00 87.12 389 ALA A C 1
ATOM 3015 O O . ALA A 1 389 ? -7.452 7.124 22.514 1.00 87.12 389 ALA A O 1
ATOM 3016 N N . VAL A 1 390 ? -8.329 7.498 20.476 1.00 85.88 390 VAL A N 1
ATOM 3017 C CA . VAL A 1 390 ? -9.676 7.806 20.967 1.00 85.88 390 VAL A CA 1
ATOM 3018 C C . VAL A 1 390 ? -10.404 6.548 21.438 1.00 85.88 390 VAL A C 1
ATOM 3020 O O . VAL A 1 390 ? -11.041 6.557 22.492 1.00 85.88 390 VAL A O 1
ATOM 3023 N N . ALA A 1 391 ? -10.267 5.437 20.714 1.00 88.44 391 ALA A N 1
ATOM 3024 C CA . ALA A 1 391 ? -10.855 4.159 21.091 1.00 88.44 391 ALA A CA 1
ATOM 3025 C C . ALA A 1 391 ? -10.328 3.663 22.442 1.00 88.44 391 ALA A C 1
ATOM 3027 O O . ALA A 1 391 ? -11.124 3.175 23.238 1.00 88.44 391 ALA A O 1
ATOM 3028 N N . ILE A 1 392 ? -9.035 3.839 22.743 1.00 87.25 392 ILE A N 1
ATOM 3029 C CA . ILE A 1 392 ? -8.459 3.505 24.055 1.00 87.25 392 ILE A CA 1
ATOM 3030 C C . ILE A 1 392 ? -9.159 4.299 25.162 1.00 87.25 392 ILE A C 1
ATOM 3032 O O . ILE A 1 392 ? -9.588 3.706 26.147 1.00 87.25 392 ILE A O 1
ATOM 3036 N N . ARG A 1 393 ? -9.362 5.610 24.981 1.00 81.44 393 ARG A N 1
ATOM 3037 C CA . ARG A 1 393 ? -10.050 6.459 25.972 1.00 81.44 393 ARG A CA 1
ATOM 3038 C C . ARG A 1 393 ? -11.513 6.071 26.167 1.00 81.44 393 ARG A C 1
ATOM 3040 O O . ARG A 1 393 ? -12.003 6.053 27.292 1.00 81.44 393 ARG A O 1
ATOM 3047 N N . LEU A 1 394 ? -12.205 5.708 25.089 1.00 82.06 394 LEU A N 1
ATOM 3048 C CA . LEU A 1 394 ? -13.574 5.192 25.167 1.00 82.06 394 LEU A CA 1
ATOM 3049 C C . LEU A 1 394 ? -13.636 3.816 25.845 1.00 82.06 394 LEU A C 1
ATOM 3051 O O . LEU A 1 394 ? -14.572 3.544 26.595 1.00 82.06 394 LEU A O 1
ATOM 3055 N N . CYS A 1 395 ? -12.641 2.959 25.609 1.00 80.81 395 CYS A N 1
ATOM 3056 C CA . CYS A 1 395 ? -12.522 1.662 26.268 1.00 80.81 395 CYS A CA 1
ATOM 3057 C C . CYS A 1 395 ? -12.266 1.820 27.771 1.00 80.81 395 CYS A C 1
ATOM 3059 O O . CYS A 1 395 ? -12.926 1.146 28.558 1.00 80.81 395 CYS A O 1
ATOM 3061 N N . GLU A 1 396 ? -11.399 2.754 28.177 1.00 76.88 396 GLU A N 1
ATOM 3062 C CA . GLU A 1 396 ? -11.182 3.120 29.584 1.00 76.88 396 GLU A CA 1
ATOM 3063 C C . GLU A 1 396 ? -12.490 3.592 30.241 1.00 76.88 396 GLU A C 1
ATOM 3065 O O . GLU A 1 396 ? -12.872 3.069 31.286 1.00 76.88 396 GLU A O 1
ATOM 3070 N N . ALA A 1 397 ? -13.240 4.487 29.585 1.00 74.12 397 ALA A N 1
ATOM 3071 C CA . ALA A 1 397 ? -14.529 4.979 30.085 1.00 74.12 397 ALA A CA 1
ATOM 3072 C C . ALA A 1 397 ? -15.612 3.885 30.195 1.00 74.12 397 ALA A C 1
ATOM 3074 O O . ALA A 1 397 ? -16.545 4.009 30.983 1.00 74.12 397 ALA A O 1
ATOM 3075 N N . MET A 1 398 ? -15.511 2.809 29.408 1.00 72.12 398 MET A N 1
ATOM 3076 C CA . MET A 1 398 ? -16.444 1.674 29.436 1.00 72.12 398 MET A CA 1
ATOM 3077 C C . MET A 1 398 ? -15.917 0.435 30.162 1.00 72.12 398 MET A C 1
ATOM 3079 O O . MET A 1 398 ? -16.601 -0.594 30.177 1.00 72.12 398 MET A O 1
ATOM 3083 N N . ASN A 1 399 ? -14.725 0.506 30.757 1.00 72.38 399 ASN A N 1
ATOM 3084 C CA . ASN A 1 399 ? -14.070 -0.634 31.396 1.00 72.38 399 ASN A CA 1
ATOM 3085 C C . ASN A 1 399 ? -13.925 -1.855 30.443 1.00 72.38 399 ASN A C 1
ATOM 3087 O O . ASN A 1 399 ? -14.175 -3.005 30.817 1.00 72.38 399 ASN A O 1
ATOM 3091 N N . ILE A 1 400 ? -13.560 -1.594 29.181 1.00 77.00 400 ILE A N 1
ATOM 3092 C CA . ILE A 1 400 ? -13.312 -2.576 28.106 1.00 77.00 400 ILE A CA 1
ATOM 3093 C C . ILE A 1 400 ? -11.796 -2.711 27.903 1.00 77.00 400 ILE A C 1
ATOM 3095 O O . ILE A 1 400 ? -11.101 -1.699 27.874 1.00 77.00 400 ILE A O 1
ATOM 3099 N N . ASP A 1 401 ? -11.277 -3.928 27.704 1.00 78.12 401 ASP A N 1
ATOM 3100 C CA . ASP A 1 401 ? -9.874 -4.117 27.313 1.00 78.12 401 ASP A CA 1
ATOM 3101 C C . ASP A 1 401 ? -9.664 -3.576 25.883 1.00 78.12 401 ASP A C 1
ATOM 3103 O O . ASP A 1 401 ? -10.232 -4.127 24.926 1.00 78.12 401 ASP A O 1
ATOM 3107 N N . PRO A 1 402 ? -8.842 -2.525 25.694 1.00 83.12 402 PRO A N 1
ATOM 3108 C CA . PRO A 1 402 ? -8.635 -1.924 24.384 1.00 83.12 402 PRO A CA 1
ATOM 3109 C C . PRO A 1 402 ? -8.018 -2.895 23.373 1.00 83.12 402 PRO A C 1
ATOM 3111 O O . PRO A 1 402 ? -8.223 -2.711 22.179 1.00 83.12 402 PRO A O 1
ATOM 3114 N N . LYS A 1 403 ? -7.305 -3.950 23.792 1.00 85.75 403 LYS A N 1
ATOM 3115 C CA . LYS A 1 403 ? -6.623 -4.872 22.862 1.00 85.75 403 LYS A CA 1
ATOM 3116 C C . LYS A 1 403 ? -7.575 -5.473 21.829 1.00 85.75 403 LYS A C 1
ATOM 3118 O O . LYS A 1 403 ? -7.304 -5.420 20.632 1.00 85.75 403 LYS A O 1
ATOM 3123 N N . HIS A 1 404 ? -8.700 -6.016 22.284 1.00 84.69 404 HIS A N 1
ATOM 3124 C CA . HIS A 1 404 ? -9.667 -6.684 21.412 1.00 84.69 404 HIS A CA 1
ATOM 3125 C C . HIS A 1 404 ? -10.387 -5.689 20.496 1.00 84.69 404 HIS A C 1
ATOM 3127 O O . HIS A 1 404 ? -10.602 -5.981 19.320 1.00 84.69 404 HIS A O 1
ATOM 3133 N N . MET A 1 405 ? -10.700 -4.496 21.019 1.00 87.19 405 MET A N 1
ATOM 3134 C CA . MET A 1 405 ? -11.258 -3.394 20.233 1.00 87.19 405 MET A CA 1
ATOM 3135 C C . MET A 1 405 ? -10.291 -2.979 19.120 1.00 87.19 405 MET A C 1
ATOM 3137 O O . MET A 1 405 ? -10.687 -2.899 17.963 1.00 87.19 405 MET A O 1
ATOM 3141 N N . LEU A 1 406 ? -9.017 -2.766 19.452 1.00 91.81 406 LEU A N 1
ATOM 3142 C CA . LEU A 1 406 ? -8.000 -2.341 18.495 1.00 91.81 406 LEU A CA 1
ATOM 3143 C C . LEU A 1 406 ? -7.765 -3.394 17.409 1.00 91.81 406 LEU A C 1
ATOM 3145 O O . LEU A 1 406 ? -7.688 -3.032 16.241 1.00 91.81 406 LEU A O 1
ATOM 3149 N N . ILE A 1 407 ? -7.722 -4.685 17.758 1.00 91.19 407 ILE A N 1
ATOM 3150 C CA . ILE A 1 407 ? -7.616 -5.768 16.766 1.00 91.19 407 ILE A CA 1
ATOM 3151 C C . ILE A 1 407 ? -8.813 -5.741 15.808 1.00 91.19 407 ILE A C 1
ATOM 3153 O O . ILE A 1 407 ? -8.625 -5.800 14.594 1.00 91.19 407 ILE A O 1
ATOM 3157 N N . ALA A 1 408 ? -10.038 -5.613 16.330 1.00 91.12 408 ALA A N 1
ATOM 3158 C CA . ALA A 1 408 ? -11.233 -5.523 15.495 1.00 91.12 408 ALA A CA 1
ATOM 3159 C C . ALA A 1 408 ? -11.190 -4.289 14.578 1.00 91.12 408 ALA A C 1
ATOM 3161 O O . ALA A 1 408 ? -11.438 -4.406 13.379 1.00 91.12 408 ALA A O 1
ATOM 3162 N N . MET A 1 409 ? -10.798 -3.132 15.114 1.00 93.00 409 MET A N 1
ATOM 3163 C CA . MET A 1 409 ? -10.661 -1.899 14.340 1.00 93.00 409 MET A CA 1
ATOM 3164 C C . MET A 1 409 ? -9.603 -2.015 13.244 1.00 93.00 409 MET A C 1
ATOM 3166 O O . MET A 1 409 ? -9.875 -1.583 12.133 1.00 93.00 409 MET A O 1
ATOM 3170 N N . VAL A 1 410 ? -8.440 -2.624 13.508 1.00 93.44 410 VAL A N 1
ATOM 3171 C CA . VAL A 1 410 ? -7.394 -2.856 12.493 1.00 93.44 410 VAL A CA 1
ATOM 3172 C C . VAL A 1 410 ? -7.934 -3.712 11.347 1.00 93.44 410 VAL A C 1
ATOM 3174 O O . VAL A 1 410 ? -7.736 -3.372 10.184 1.00 93.44 410 VAL A O 1
ATOM 3177 N N . ILE A 1 411 ? -8.655 -4.798 11.653 1.00 93.56 411 ILE A N 1
ATOM 3178 C CA . ILE A 1 411 ? -9.232 -5.670 10.619 1.00 93.56 411 ILE A CA 1
ATOM 3179 C C . ILE A 1 411 ? -10.241 -4.892 9.765 1.00 93.56 411 ILE A C 1
ATOM 3181 O O . ILE A 1 411 ? -10.183 -4.950 8.539 1.00 93.56 411 ILE A O 1
ATOM 3185 N N . PHE A 1 412 ? -11.142 -4.136 10.394 1.00 94.06 412 PHE A N 1
ATOM 3186 C CA . PHE A 1 412 ? -12.130 -3.327 9.677 1.00 94.06 412 PHE A CA 1
ATOM 3187 C C . PHE A 1 412 ? -11.500 -2.177 8.887 1.00 94.06 412 PHE A C 1
ATOM 3189 O O . PHE A 1 412 ? -11.969 -1.877 7.794 1.00 94.06 412 PHE A O 1
ATOM 3196 N N . SER A 1 413 ? -10.432 -1.569 9.405 1.00 94.06 413 SER A N 1
ATOM 3197 C CA . SER A 1 413 ? -9.656 -0.538 8.713 1.00 94.06 413 SER A CA 1
ATOM 3198 C C . SER A 1 413 ? -9.036 -1.102 7.434 1.00 94.06 413 SER A C 1
ATOM 3200 O O . SER A 1 413 ? -9.264 -0.561 6.360 1.00 94.06 413 SER A O 1
ATOM 3202 N N . ASN A 1 414 ? -8.384 -2.269 7.508 1.00 93.88 414 ASN A N 1
ATOM 3203 C CA . ASN A 1 414 ? -7.826 -2.944 6.331 1.00 93.88 414 ASN A CA 1
ATOM 3204 C C . ASN A 1 414 ? -8.905 -3.302 5.293 1.00 93.88 414 ASN A C 1
ATOM 3206 O O . ASN A 1 414 ? -8.696 -3.115 4.097 1.00 93.88 414 ASN A O 1
ATOM 3210 N N . LEU A 1 415 ? -10.064 -3.804 5.736 1.00 93.69 415 LEU A N 1
ATOM 3211 C CA . LEU A 1 415 ? -11.186 -4.104 4.839 1.00 93.69 415 LEU A CA 1
ATOM 3212 C C . LEU A 1 415 ? -11.728 -2.833 4.172 1.00 93.69 415 LEU A C 1
ATOM 3214 O O . LEU A 1 415 ? -11.982 -2.835 2.972 1.00 93.69 415 LEU A O 1
ATOM 3218 N N . GLY A 1 416 ? -11.870 -1.749 4.936 1.00 92.44 416 GLY A N 1
ATOM 3219 C CA . GLY A 1 416 ? -12.284 -0.444 4.430 1.00 92.44 416 GLY A CA 1
ATOM 3220 C C . GLY A 1 416 ? -11.304 0.136 3.412 1.00 92.44 416 GLY A C 1
ATOM 3221 O O . GLY A 1 416 ? -11.722 0.543 2.332 1.00 92.44 416 GLY A O 1
ATOM 3222 N N . GLY A 1 417 ? -10.003 0.102 3.711 1.00 91.50 417 GLY A N 1
ATOM 3223 C CA . GLY A 1 417 ? -8.940 0.558 2.812 1.00 91.50 417 GLY A CA 1
ATOM 3224 C C . GLY A 1 417 ? -8.859 -0.230 1.505 1.00 91.50 417 GLY A C 1
ATOM 3225 O O . GLY A 1 417 ? -8.589 0.346 0.457 1.00 91.50 417 GLY A O 1
ATOM 3226 N N . ALA A 1 418 ? -9.192 -1.524 1.530 1.00 92.00 418 ALA A N 1
ATOM 3227 C CA . ALA A 1 418 ? -9.279 -2.353 0.329 1.00 92.00 418 ALA A CA 1
ATOM 3228 C C . ALA A 1 418 ? -10.466 -2.000 -0.590 1.00 92.00 418 ALA A C 1
ATOM 3230 O O . ALA A 1 418 ? -10.504 -2.444 -1.737 1.00 92.00 418 ALA A O 1
ATOM 3231 N N . MET A 1 419 ? -11.446 -1.227 -0.109 1.00 91.31 419 MET A N 1
ATOM 3232 C CA . MET A 1 419 ? -12.653 -0.891 -0.870 1.00 91.31 419 MET A CA 1
ATOM 3233 C C . MET A 1 419 ? -12.382 0.079 -2.019 1.00 91.31 419 MET A C 1
ATOM 3235 O O . MET A 1 419 ? -13.072 0.016 -3.035 1.00 91.31 419 MET A O 1
ATOM 3239 N N . THR A 1 420 ? -11.406 0.975 -1.863 1.00 89.56 420 THR A N 1
ATOM 3240 C CA . THR A 1 420 ? -11.097 2.007 -2.857 1.00 89.56 420 THR A CA 1
ATOM 3241 C C . THR A 1 420 ? -9.604 2.036 -3.187 1.00 89.56 420 THR A C 1
ATOM 3243 O O . THR A 1 420 ? -8.770 1.616 -2.380 1.00 89.56 420 THR A O 1
ATOM 3246 N N . PRO A 1 421 ? -9.234 2.597 -4.349 1.00 85.31 421 PRO A N 1
ATOM 3247 C CA . PRO A 1 421 ? -7.836 2.843 -4.672 1.00 85.31 421 PRO A CA 1
ATOM 3248 C C . PRO A 1 421 ? -7.125 3.803 -3.712 1.00 85.31 421 PRO A C 1
ATOM 3250 O O . PRO A 1 421 ? -5.934 3.642 -3.502 1.00 85.31 421 PRO A O 1
ATOM 3253 N N . ILE A 1 422 ? -7.829 4.771 -3.111 1.00 83.06 422 ILE A N 1
ATOM 3254 C CA . ILE A 1 422 ? -7.228 5.783 -2.217 1.00 83.06 422 ILE A CA 1
ATOM 3255 C C . ILE A 1 422 ? -6.863 5.207 -0.843 1.00 83.06 422 ILE A C 1
ATOM 3257 O O . ILE A 1 422 ? -5.909 5.676 -0.225 1.00 83.06 422 ILE A O 1
ATOM 3261 N N . GLY A 1 423 ? -7.631 4.235 -0.343 1.00 82.12 423 GLY A N 1
ATOM 3262 C CA . GLY A 1 423 ? -7.535 3.781 1.048 1.00 82.12 423 GLY A CA 1
ATOM 3263 C C . GLY A 1 423 ? -6.214 3.099 1.430 1.00 82.12 423 GLY A C 1
ATOM 3264 O O . GLY A 1 423 ? -5.880 3.048 2.616 1.00 82.12 423 GLY A O 1
ATOM 3265 N N . ASP A 1 424 ? -5.456 2.590 0.453 1.00 85.94 424 ASP A N 1
ATOM 3266 C CA . ASP A 1 424 ? -4.191 1.883 0.683 1.00 85.94 424 ASP A CA 1
ATOM 3267 C C . ASP A 1 424 ? -3.197 2.127 -0.478 1.00 85.94 424 ASP A C 1
ATOM 3269 O O . ASP A 1 424 ? -3.576 1.957 -1.645 1.00 85.94 424 ASP A O 1
ATOM 3273 N N . PRO A 1 425 ? -1.917 2.478 -0.217 1.00 82.12 425 PRO A N 1
ATOM 3274 C CA . PRO A 1 425 ? -0.916 2.691 -1.267 1.00 82.12 425 PRO A CA 1
ATOM 3275 C C . PRO A 1 425 ? -0.776 1.579 -2.327 1.00 82.12 425 PRO A C 1
ATOM 3277 O O . PRO A 1 425 ? -0.601 1.917 -3.499 1.00 82.12 425 PRO A O 1
ATOM 3280 N N . PRO A 1 426 ? -0.873 0.271 -2.004 1.00 85.06 426 PRO A N 1
ATOM 3281 C CA . PRO A 1 426 ? -0.847 -0.792 -3.007 1.00 85.06 426 PRO A CA 1
ATOM 3282 C C . PRO A 1 426 ? -1.974 -0.681 -4.040 1.00 85.06 426 PRO A C 1
ATOM 3284 O O . PRO A 1 426 ? -1.751 -0.991 -5.208 1.00 85.06 426 PRO A O 1
ATOM 3287 N N . ASN A 1 427 ? -3.163 -0.211 -3.647 1.00 88.50 427 ASN A N 1
ATOM 3288 C CA . ASN A 1 427 ? -4.293 -0.086 -4.567 1.00 88.50 427 ASN A CA 1
ATOM 3289 C C . ASN A 1 427 ? -4.072 1.064 -5.560 1.00 88.50 427 ASN A C 1
ATOM 3291 O O . ASN A 1 427 ? -4.383 0.918 -6.744 1.00 88.50 427 ASN A O 1
ATOM 3295 N N . VAL A 1 428 ? -3.468 2.170 -5.105 1.00 82.56 428 VAL A N 1
ATOM 3296 C CA . VAL A 1 428 ? -3.040 3.269 -5.985 1.00 82.56 428 VAL A CA 1
ATOM 3297 C C . VAL A 1 428 ? -2.033 2.770 -7.026 1.00 82.56 428 VAL A C 1
ATOM 3299 O O . VAL A 1 428 ? -2.189 3.047 -8.210 1.00 82.56 428 VAL A O 1
ATOM 3302 N N . ILE A 1 429 ? -1.043 1.972 -6.614 1.00 83.62 429 ILE A N 1
ATOM 3303 C CA . ILE A 1 429 ? -0.017 1.429 -7.525 1.00 83.62 429 ILE A CA 1
ATOM 3304 C C . ILE A 1 429 ? -0.633 0.503 -8.592 1.00 83.62 429 ILE A C 1
ATOM 3306 O O . ILE A 1 429 ? -0.151 0.423 -9.723 1.00 83.62 429 ILE A O 1
ATOM 3310 N N . ILE A 1 430 ? -1.705 -0.220 -8.251 1.00 85.56 430 ILE A N 1
ATOM 3311 C CA . ILE A 1 430 ? -2.435 -1.052 -9.215 1.00 85.56 430 ILE A CA 1
ATOM 3312 C C . ILE A 1 430 ? -3.152 -0.161 -10.239 1.00 85.56 430 ILE A C 1
ATOM 3314 O O . ILE A 1 430 ? -3.026 -0.402 -11.439 1.00 85.56 430 ILE A O 1
ATOM 3318 N N . ILE A 1 431 ? -3.874 0.875 -9.800 1.00 80.88 431 ILE A N 1
ATOM 3319 C CA . ILE A 1 431 ? -4.655 1.720 -10.716 1.00 80.88 431 ILE A CA 1
ATOM 3320 C C . ILE A 1 431 ? -3.782 2.654 -11.570 1.00 80.88 431 ILE A C 1
ATOM 3322 O O . ILE A 1 431 ? -4.127 2.927 -12.719 1.00 80.88 431 ILE A O 1
ATOM 3326 N N . SER A 1 432 ? -2.624 3.089 -11.061 1.00 77.56 432 SER A N 1
ATOM 3327 C CA . SER A 1 432 ? -1.664 3.910 -11.814 1.00 77.56 432 SER A CA 1
ATOM 3328 C C . SER A 1 432 ? -0.939 3.122 -12.911 1.00 77.56 432 SER A C 1
ATOM 3330 O O . SER A 1 432 ? -0.289 3.691 -13.794 1.00 77.56 432 SER A O 1
ATOM 3332 N N . ASN A 1 433 ? -1.061 1.791 -12.917 1.00 82.75 433 ASN A N 1
ATOM 3333 C CA . ASN A 1 433 ? -0.385 0.963 -13.896 1.00 82.75 433 ASN A CA 1
ATOM 3334 C C . ASN A 1 433 ? -0.893 1.240 -15.322 1.00 82.75 433 ASN A C 1
ATOM 3336 O O . ASN A 1 433 ? -2.055 0.999 -15.660 1.00 82.75 433 ASN A O 1
ATOM 3340 N N . LYS A 1 434 ? 0.027 1.630 -16.216 1.00 75.50 434 LYS A N 1
ATOM 3341 C CA . LYS A 1 434 ? -0.260 1.944 -17.628 1.00 75.50 434 LYS A CA 1
ATOM 3342 C C . LYS A 1 434 ? -1.017 0.831 -18.366 1.00 75.50 434 LYS A C 1
ATOM 3344 O O . LYS A 1 434 ? -1.784 1.130 -19.277 1.00 75.50 434 LYS A O 1
ATOM 3349 N N . ARG A 1 435 ? -0.812 -0.448 -18.022 1.00 79.44 435 ARG A N 1
ATOM 3350 C CA . ARG A 1 435 ? -1.538 -1.570 -18.652 1.00 79.44 435 ARG A CA 1
ATOM 3351 C C . ARG A 1 435 ? -3.001 -1.621 -18.220 1.00 79.44 435 ARG A C 1
ATOM 3353 O O . ARG A 1 435 ? -3.857 -1.889 -19.054 1.00 79.44 435 ARG A O 1
ATOM 3360 N N . ILE A 1 436 ? -3.271 -1.341 -16.948 1.00 81.25 436 ILE A N 1
ATOM 3361 C CA . ILE A 1 436 ? -4.617 -1.346 -16.365 1.00 81.25 436 ILE A CA 1
ATOM 3362 C C . ILE A 1 436 ? -5.405 -0.138 -16.881 1.00 81.25 436 ILE A C 1
ATOM 3364 O O . ILE A 1 436 ? -6.517 -0.306 -17.377 1.00 81.25 436 ILE A O 1
ATOM 3368 N N . LYS A 1 437 ? -4.770 1.041 -16.930 1.00 74.94 437 LYS A N 1
ATOM 3369 C CA . LYS A 1 437 ? -5.356 2.250 -17.531 1.00 74.94 437 LYS A CA 1
ATOM 3370 C C . LYS A 1 437 ? -5.699 2.049 -19.016 1.00 74.94 437 LYS A C 1
ATOM 3372 O O . LYS A 1 437 ? -6.778 2.426 -19.459 1.00 74.94 437 LYS A O 1
ATOM 3377 N N . LYS A 1 438 ? -4.833 1.368 -19.783 1.00 73.88 438 LYS A N 1
ATOM 3378 C CA . LYS A 1 438 ? -5.108 0.988 -21.188 1.00 73.88 438 LYS A CA 1
ATOM 3379 C C . LYS A 1 438 ? -6.236 -0.032 -21.348 1.00 73.88 438 LYS A C 1
ATOM 3381 O O . LYS A 1 438 ? -6.880 -0.040 -22.390 1.00 73.88 438 LYS A O 1
ATOM 3386 N N . ALA A 1 439 ? -6.467 -0.885 -20.352 1.00 80.44 439 ALA A N 1
ATOM 3387 C CA . ALA A 1 439 ? -7.588 -1.823 -20.345 1.00 80.44 439 ALA A CA 1
ATOM 3388 C C . ALA A 1 439 ? -8.932 -1.145 -20.015 1.00 80.44 439 ALA A C 1
ATOM 3390 O O . ALA A 1 439 ? -9.955 -1.822 -19.993 1.00 80.44 439 ALA A O 1
ATOM 3391 N N . GLY A 1 440 ? -8.934 0.171 -19.763 1.00 75.44 440 GLY A N 1
ATOM 3392 C CA . GLY A 1 440 ? -10.132 0.934 -19.424 1.00 75.44 440 GLY A CA 1
ATOM 3393 C C . GLY A 1 440 ? -10.625 0.696 -17.999 1.00 75.44 440 GLY A C 1
ATOM 3394 O O . GLY A 1 440 ? -11.779 0.984 -17.724 1.00 75.44 440 GLY A O 1
ATOM 3395 N N . ILE A 1 441 ? -9.783 0.158 -17.109 1.00 79.50 441 ILE A N 1
ATOM 3396 C CA . ILE A 1 441 ? -10.135 -0.052 -15.701 1.00 79.50 441 ILE A CA 1
ATOM 3397 C C . ILE A 1 441 ? -9.749 1.210 -14.932 1.00 79.50 441 ILE A C 1
ATOM 3399 O O . ILE A 1 441 ? -8.565 1.464 -14.700 1.00 79.50 441 ILE A O 1
ATOM 3403 N N . GLY A 1 442 ? -10.754 2.004 -14.569 1.00 80.56 442 GLY A N 1
ATOM 3404 C CA . GLY A 1 442 ? -10.598 3.230 -13.793 1.00 80.56 442 GLY A CA 1
ATOM 3405 C C . GLY A 1 442 ? -10.811 3.042 -12.289 1.00 80.56 442 GLY A C 1
ATOM 3406 O O . GLY A 1 442 ? -11.081 1.949 -11.782 1.00 80.56 442 GLY A O 1
ATOM 3407 N N . PHE A 1 443 ? -10.720 4.151 -11.556 1.00 82.12 443 PHE A N 1
ATOM 3408 C CA . PHE A 1 443 ? -10.990 4.207 -10.117 1.00 82.12 443 PHE A CA 1
ATOM 3409 C C . PHE A 1 443 ? -12.408 3.709 -9.773 1.00 82.12 443 PHE A C 1
ATOM 3411 O O . PHE A 1 443 ? -12.603 2.962 -8.807 1.00 82.12 443 PHE A O 1
ATOM 3418 N N . GLY A 1 444 ? -13.395 4.089 -10.590 1.00 85.00 444 GLY A N 1
ATOM 3419 C CA . GLY A 1 444 ? -14.786 3.659 -10.479 1.00 85.00 444 GLY A CA 1
ATOM 3420 C C . GLY A 1 444 ? -14.949 2.154 -10.677 1.00 85.00 444 GLY A C 1
ATOM 3421 O O . GLY A 1 444 ? -15.584 1.507 -9.846 1.00 85.00 444 GLY A O 1
ATOM 3422 N N . ASP A 1 445 ? -14.322 1.580 -11.707 1.00 87.12 445 ASP A N 1
ATOM 3423 C CA . ASP A 1 445 ? -14.395 0.141 -11.983 1.00 87.12 445 ASP A CA 1
ATOM 3424 C C . ASP A 1 445 ? -13.770 -0.677 -10.859 1.00 87.12 445 ASP A C 1
ATOM 3426 O O . ASP A 1 445 ? -14.385 -1.631 -10.382 1.00 87.12 445 ASP A O 1
ATOM 3430 N N . PHE A 1 446 ? -12.587 -0.281 -10.380 1.00 88.38 446 PHE A N 1
ATOM 3431 C CA . PHE A 1 446 ? -11.942 -0.941 -9.244 1.00 88.38 446 PHE A CA 1
ATOM 3432 C C . PHE A 1 446 ? -12.856 -0.935 -8.015 1.00 88.38 446 PHE A C 1
ATOM 3434 O O . PHE A 1 446 ? -13.097 -1.980 -7.409 1.00 88.38 446 PHE A O 1
ATOM 3441 N N . THR A 1 447 ? -13.418 0.230 -7.681 1.00 90.50 447 THR A N 1
ATOM 3442 C CA . THR A 1 447 ? -14.304 0.384 -6.520 1.00 90.50 447 THR A CA 1
ATOM 3443 C C . THR A 1 447 ? -15.578 -0.446 -6.681 1.00 90.50 447 THR A C 1
ATOM 3445 O O . THR A 1 447 ? -15.997 -1.111 -5.739 1.00 90.50 447 THR A O 1
ATOM 3448 N N . LEU A 1 448 ? -16.180 -0.478 -7.875 1.00 91.06 448 LEU A N 1
ATOM 3449 C CA . LEU A 1 448 ? -17.383 -1.269 -8.154 1.00 91.06 448 LEU A CA 1
ATOM 3450 C C . LEU A 1 448 ? -17.147 -2.779 -8.027 1.00 91.06 448 LEU A C 1
ATOM 3452 O O . LEU A 1 448 ? -18.044 -3.491 -7.577 1.00 91.06 448 LEU A O 1
ATOM 3456 N N . HIS A 1 449 ? -15.958 -3.269 -8.383 1.00 91.06 449 HIS A N 1
ATOM 3457 C CA . HIS A 1 449 ? -15.610 -4.685 -8.243 1.00 91.06 449 HIS A CA 1
ATOM 3458 C C . HIS A 1 449 ? -15.229 -5.055 -6.802 1.00 91.06 449 HIS A C 1
ATOM 3460 O O . HIS A 1 449 ? -15.588 -6.135 -6.330 1.00 91.06 449 HIS A O 1
ATOM 3466 N N . MET A 1 450 ? -14.537 -4.165 -6.085 1.00 92.56 450 MET A N 1
ATOM 3467 C CA . MET A 1 450 ? -14.088 -4.416 -4.711 1.00 92.56 450 MET A CA 1
ATOM 3468 C C . MET A 1 450 ? -15.201 -4.231 -3.676 1.00 92.56 450 MET A C 1
ATOM 3470 O O . MET A 1 450 ? -15.273 -5.001 -2.717 1.00 92.56 450 MET A O 1
ATOM 3474 N N . LEU A 1 451 ? -16.105 -3.267 -3.872 1.00 92.75 451 LEU A N 1
ATOM 3475 C CA . LEU A 1 451 ? -17.174 -2.928 -2.928 1.00 92.75 451 LEU A CA 1
ATOM 3476 C C . LEU A 1 451 ? -18.028 -4.147 -2.509 1.00 92.75 451 LEU A C 1
ATOM 3478 O O . LEU A 1 451 ? -18.164 -4.364 -1.303 1.00 92.75 451 LEU A O 1
ATOM 3482 N N . PRO A 1 452 ? -18.559 -4.995 -3.416 1.00 94.31 452 PRO A N 1
ATOM 3483 C CA . PRO A 1 452 ? -19.353 -6.162 -3.022 1.00 94.31 452 PRO A CA 1
ATOM 3484 C C . PRO A 1 452 ? -18.555 -7.179 -2.197 1.00 94.31 452 PRO A C 1
ATOM 3486 O O . PRO A 1 452 ? -19.066 -7.726 -1.218 1.00 94.31 452 PRO A O 1
ATOM 3489 N N . VAL A 1 453 ? -17.291 -7.413 -2.569 1.00 95.00 453 VAL A N 1
ATOM 3490 C CA . VAL A 1 453 ? -16.398 -8.368 -1.894 1.00 95.00 453 VAL A CA 1
ATOM 3491 C C . VAL A 1 453 ? -16.036 -7.871 -0.497 1.00 95.00 453 VAL A C 1
ATOM 3493 O O . VAL A 1 453 ? -16.067 -8.642 0.465 1.00 95.00 453 VAL A O 1
ATOM 3496 N N . VAL A 1 454 ? -15.749 -6.577 -0.357 1.00 94.62 454 VAL A N 1
ATOM 3497 C CA . VAL A 1 454 ? -15.456 -5.947 0.932 1.00 94.62 454 VAL A CA 1
ATOM 3498 C C . VAL A 1 454 ? -16.686 -5.949 1.830 1.00 94.62 454 VAL A C 1
ATOM 3500 O O . VAL A 1 454 ? -16.569 -6.330 2.989 1.00 94.62 454 VAL A O 1
ATOM 3503 N N . VAL A 1 455 ? -17.872 -5.606 1.321 1.00 94.56 455 VAL A N 1
ATOM 3504 C CA . VAL A 1 455 ? -19.115 -5.638 2.113 1.00 94.56 455 VAL A CA 1
ATOM 3505 C C . VAL A 1 455 ? -19.407 -7.051 2.626 1.00 94.56 455 VAL A C 1
ATOM 3507 O O . VAL A 1 455 ? -19.725 -7.224 3.805 1.00 94.56 455 VAL A O 1
ATOM 3510 N N . LEU A 1 456 ? -19.234 -8.074 1.780 1.00 95.56 456 LEU A N 1
ATOM 3511 C CA . LEU A 1 456 ? -19.370 -9.474 2.189 1.00 95.56 456 LEU A CA 1
ATOM 3512 C C . LEU A 1 456 ? -18.328 -9.853 3.252 1.00 95.56 456 LEU A C 1
ATOM 3514 O O . LEU A 1 456 ? -18.660 -10.512 4.236 1.00 95.56 456 LEU A O 1
ATOM 3518 N N . SER A 1 457 ? -17.084 -9.403 3.081 1.00 95.06 457 SER A N 1
ATOM 3519 C CA . SER A 1 457 ? -15.987 -9.657 4.019 1.00 95.06 457 SER A CA 1
ATOM 3520 C C . SER A 1 457 ? -16.220 -8.973 5.365 1.00 95.06 457 SER A C 1
ATOM 3522 O O . SER A 1 457 ? -16.072 -9.611 6.398 1.00 95.06 457 SER A O 1
ATOM 3524 N N . VAL A 1 458 ? -16.685 -7.720 5.377 1.00 93.81 458 VAL A N 1
ATOM 3525 C CA . VAL A 1 458 ? -17.080 -6.985 6.588 1.00 93.81 458 VAL A CA 1
ATOM 3526 C C . VAL A 1 458 ? -18.194 -7.725 7.326 1.00 93.81 458 VAL A C 1
ATOM 3528 O O . VAL A 1 458 ? -18.112 -7.896 8.543 1.00 93.81 458 VAL A O 1
ATOM 3531 N N . ALA A 1 459 ? -19.207 -8.220 6.609 1.00 93.88 459 ALA A N 1
ATOM 3532 C CA . ALA A 1 459 ? -20.277 -9.014 7.206 1.00 93.88 459 ALA A CA 1
ATOM 3533 C C . ALA A 1 459 ? -19.754 -10.341 7.786 1.00 93.88 459 ALA A C 1
ATOM 3535 O O . ALA A 1 459 ? -20.072 -10.685 8.926 1.00 93.88 459 ALA A O 1
ATOM 3536 N N . ALA A 1 460 ? -18.910 -11.065 7.047 1.00 93.88 460 ALA A N 1
ATOM 3537 C CA . ALA A 1 460 ? -18.311 -12.318 7.502 1.00 93.88 460 ALA A CA 1
ATOM 3538 C C . ALA A 1 460 ? -17.403 -12.112 8.727 1.00 93.88 460 ALA A C 1
ATOM 3540 O O . ALA A 1 460 ? -17.513 -12.842 9.712 1.00 93.88 460 ALA A O 1
ATOM 3541 N N . THR A 1 461 ? -16.557 -11.080 8.714 1.00 92.12 461 THR A N 1
ATOM 3542 C CA . THR A 1 461 ? -15.699 -10.699 9.839 1.00 92.12 461 THR A CA 1
ATOM 3543 C C . THR A 1 461 ? -16.522 -10.270 11.046 1.00 92.12 461 THR A C 1
ATOM 3545 O O . THR A 1 461 ? -16.201 -10.664 12.165 1.00 92.12 461 THR A O 1
ATOM 3548 N N . TYR A 1 462 ? -17.604 -9.514 10.852 1.00 90.06 462 TYR A N 1
ATOM 3549 C CA . TYR A 1 462 ? -18.515 -9.155 11.935 1.00 90.06 462 TYR A CA 1
ATOM 3550 C C . TYR A 1 462 ? -19.109 -10.398 12.608 1.00 90.06 462 TYR A C 1
ATOM 3552 O O . TYR A 1 462 ? -19.085 -10.521 13.834 1.00 90.06 462 TYR A O 1
ATOM 3560 N N . VAL A 1 463 ? -19.590 -11.351 11.805 1.00 90.12 463 VAL A N 1
ATOM 3561 C CA . VAL A 1 463 ? -20.120 -12.629 12.291 1.00 90.12 463 VAL A CA 1
ATOM 3562 C C . VAL A 1 463 ? -19.039 -13.415 13.035 1.00 90.12 463 VAL A C 1
ATOM 3564 O O . VAL A 1 463 ? -19.284 -13.882 14.147 1.00 90.12 463 VAL A O 1
ATOM 3567 N N . LEU A 1 464 ? -17.828 -13.506 12.483 1.00 89.19 464 LEU A N 1
ATOM 3568 C CA . LEU A 1 464 ? -16.698 -14.182 13.119 1.00 89.19 464 LEU A CA 1
ATOM 3569 C C . LEU A 1 464 ? -16.341 -13.550 14.471 1.00 89.19 464 LEU A C 1
ATOM 3571 O O . LEU A 1 464 ? -16.226 -14.265 15.464 1.00 89.19 464 LEU A O 1
ATOM 3575 N N . LEU A 1 465 ? -16.225 -12.220 14.540 1.00 86.00 465 LEU A N 1
ATOM 3576 C CA . LEU A 1 465 ? -15.974 -11.501 15.792 1.00 86.00 465 LEU A CA 1
ATOM 3577 C C . LEU A 1 465 ? -17.082 -11.768 16.810 1.00 86.00 465 LEU A C 1
ATOM 3579 O O . LEU A 1 465 ? -16.798 -11.989 17.987 1.00 86.00 465 LEU A O 1
ATOM 3583 N N . ARG A 1 466 ? -18.341 -11.795 16.362 1.00 84.00 466 ARG A N 1
ATOM 3584 C CA . ARG A 1 466 ? -19.494 -12.089 17.216 1.00 84.00 466 ARG A CA 1
ATOM 3585 C C . ARG A 1 466 ? -19.461 -13.509 17.778 1.00 84.00 466 ARG A C 1
ATOM 3587 O O . ARG A 1 466 ? -19.842 -13.700 18.932 1.00 84.00 466 ARG A O 1
ATOM 3594 N N . PHE A 1 467 ? -19.006 -14.484 16.993 1.00 84.69 467 PHE A N 1
ATOM 3595 C CA . PHE A 1 467 ? -18.817 -15.860 17.451 1.00 84.69 467 PHE A CA 1
ATOM 3596 C C . PHE A 1 467 ? -17.616 -16.004 18.389 1.00 84.69 467 PHE A C 1
ATOM 3598 O O . PHE A 1 467 ? -17.729 -16.677 19.410 1.00 84.69 467 PHE A O 1
ATOM 3605 N N . MET A 1 468 ? -16.495 -15.355 18.075 1.00 79.38 468 MET A N 1
ATOM 3606 C CA . MET A 1 468 ? -15.249 -15.468 18.836 1.00 79.38 468 MET A CA 1
ATOM 3607 C C . MET A 1 468 ? -15.335 -14.782 20.206 1.00 79.38 468 MET A C 1
ATOM 3609 O O . MET A 1 468 ? -14.841 -15.318 21.192 1.00 79.38 468 MET A O 1
ATOM 3613 N N . TYR A 1 469 ? -16.025 -13.641 20.294 1.00 74.81 469 TYR A N 1
ATOM 3614 C CA . TYR A 1 469 ? -16.205 -12.882 21.538 1.00 74.81 469 TYR A CA 1
ATOM 3615 C C . TYR A 1 469 ? -17.614 -13.017 22.127 1.00 74.81 469 TYR A C 1
ATOM 3617 O O . TYR A 1 469 ? -18.145 -12.079 22.725 1.00 74.81 469 TYR A O 1
ATOM 3625 N N . LYS A 1 470 ? -18.251 -14.181 21.953 1.00 66.75 470 LYS A N 1
ATOM 3626 C CA . LYS A 1 470 ? -19.641 -14.424 22.378 1.00 66.75 470 LYS A CA 1
ATOM 3627 C C . LYS A 1 470 ? -19.889 -14.044 23.846 1.00 66.75 470 LYS A C 1
ATOM 3629 O O . LYS A 1 470 ? -20.932 -13.463 24.152 1.00 66.75 470 LYS A O 1
ATOM 3634 N N . ASP A 1 471 ? -18.907 -14.294 24.710 1.00 65.25 471 ASP A N 1
ATOM 3635 C CA . ASP A 1 471 ? -18.907 -13.876 26.109 1.00 65.25 471 ASP A CA 1
ATOM 3636 C C . ASP A 1 471 ? -18.238 -12.506 26.297 1.00 65.25 471 ASP A C 1
ATOM 3638 O O . ASP A 1 471 ? -17.022 -12.342 26.193 1.00 65.25 471 ASP A O 1
ATOM 3642 N N . VAL A 1 472 ? -19.060 -11.508 26.646 1.00 63.75 472 VAL A N 1
ATOM 3643 C CA . VAL A 1 472 ? -18.647 -10.109 26.889 1.00 63.75 472 VAL A CA 1
ATOM 3644 C C . VAL A 1 472 ? -17.623 -9.993 28.027 1.00 63.75 472 VAL A C 1
ATOM 3646 O O . VAL A 1 472 ? -16.895 -9.007 28.103 1.00 63.75 472 VAL A O 1
ATOM 3649 N N . SER A 1 473 ? -17.527 -11.002 28.896 1.00 57.78 473 SER A N 1
ATOM 3650 C CA . SER A 1 473 ? -16.524 -11.074 29.960 1.00 57.78 473 SER A CA 1
ATOM 3651 C C . SER A 1 473 ? -15.089 -11.120 29.437 1.00 57.78 473 SER A C 1
ATOM 3653 O O . SER A 1 473 ? -14.212 -10.592 30.105 1.00 57.78 473 SER A O 1
ATOM 3655 N N . HIS A 1 474 ? -14.843 -11.673 28.244 1.00 60.28 474 HIS A N 1
ATOM 3656 C CA . HIS A 1 474 ? -13.506 -11.676 27.633 1.00 60.28 474 HIS A CA 1
ATOM 3657 C C . HIS A 1 474 ? -13.110 -10.323 27.022 1.00 60.28 474 HIS A C 1
ATOM 3659 O O . HIS A 1 474 ? -11.936 -10.097 26.748 1.00 60.28 474 HIS A O 1
ATOM 3665 N N . LEU A 1 475 ? -14.079 -9.425 26.801 1.00 60.81 475 LEU A N 1
ATOM 3666 C CA . LEU A 1 475 ? -13.854 -8.087 26.244 1.00 60.81 475 LEU A CA 1
ATOM 3667 C C . LEU A 1 475 ? -13.581 -7.033 27.325 1.00 60.81 475 LEU A C 1
ATOM 3669 O O . LEU A 1 475 ? -13.178 -5.921 27.002 1.00 60.81 475 LEU A O 1
ATOM 3673 N N . ARG A 1 476 ? -13.841 -7.342 28.596 1.00 63.72 476 ARG A N 1
ATOM 3674 C CA . ARG A 1 476 ? -13.565 -6.442 29.723 1.00 63.72 476 ARG A CA 1
ATOM 3675 C C . ARG A 1 476 ? -12.118 -6.607 30.178 1.00 63.72 476 ARG A C 1
ATOM 3677 O O . ARG A 1 476 ? -11.493 -7.619 29.868 1.00 63.72 476 ARG A O 1
ATOM 3684 N N . PHE A 1 477 ? -11.585 -5.611 30.889 1.00 59.91 477 PHE A N 1
ATOM 3685 C CA . PHE A 1 477 ? -10.277 -5.750 31.536 1.00 59.91 477 PHE A CA 1
ATOM 3686 C C . PHE A 1 477 ? -10.220 -7.064 32.325 1.00 59.91 477 PHE A C 1
ATOM 3688 O O . PHE A 1 477 ? -11.241 -7.503 32.865 1.00 59.91 477 PHE A O 1
ATOM 3695 N N . ALA A 1 478 ? -9.031 -7.678 32.394 1.00 55.94 478 ALA A N 1
ATOM 3696 C CA . ALA A 1 478 ? -8.781 -8.755 33.345 1.00 55.94 478 ALA A CA 1
ATOM 3697 C C . ALA A 1 478 ? -9.342 -8.318 34.702 1.00 55.94 478 ALA A C 1
ATOM 3699 O O . ALA A 1 478 ? -9.113 -7.174 35.106 1.00 55.94 478 ALA A O 1
ATOM 3700 N N . ASP A 1 479 ? -10.150 -9.184 35.318 1.00 61.22 479 ASP A N 1
ATOM 3701 C CA . ASP A 1 479 ? -10.885 -8.858 36.536 1.00 61.22 479 ASP A CA 1
ATOM 3702 C C . ASP A 1 479 ? -9.963 -8.113 37.531 1.00 61.22 479 ASP A C 1
ATOM 3704 O O . ASP A 1 479 ? -8.785 -8.474 37.634 1.00 61.22 479 ASP A O 1
ATOM 3708 N N . PRO A 1 480 ? -10.447 -7.080 38.255 1.00 62.50 480 PRO A N 1
ATOM 3709 C CA . PRO A 1 480 ? -9.651 -6.404 39.279 1.00 62.50 480 PRO A CA 1
ATOM 3710 C C . PRO A 1 480 ? -8.952 -7.429 40.183 1.00 62.50 480 PRO A C 1
ATOM 3712 O O . PRO A 1 480 ? -9.547 -8.483 40.426 1.00 62.50 480 PRO A O 1
ATOM 3715 N N . PRO A 1 481 ? -7.750 -7.152 40.724 1.00 58.94 481 PRO A N 1
ATOM 3716 C CA . PRO A 1 481 ? -7.036 -8.111 41.572 1.00 58.94 481 PRO A CA 1
ATOM 3717 C C . PRO A 1 481 ? -7.930 -8.643 42.700 1.00 58.94 481 PRO A C 1
ATOM 3719 O O . PRO A 1 481 ? -7.964 -9.844 42.914 1.00 58.94 481 PRO A O 1
ATOM 3722 N N . GLU A 1 482 ? -8.789 -7.801 43.283 1.00 64.69 482 GLU A N 1
ATOM 3723 C CA . GLU A 1 482 ? -9.797 -8.207 44.276 1.00 64.69 482 GLU A CA 1
ATOM 3724 C C . GLU A 1 482 ? -10.819 -9.239 43.760 1.00 64.69 482 GLU A C 1
ATOM 3726 O O . GLU A 1 482 ? -11.267 -10.111 44.496 1.00 64.69 482 GLU A O 1
ATOM 3731 N N . VAL A 1 483 ? -11.235 -9.144 42.495 1.00 72.38 483 VAL A N 1
ATOM 3732 C CA . VAL A 1 483 ? -12.194 -10.066 41.866 1.00 72.38 483 VAL A CA 1
ATOM 3733 C C . VAL A 1 483 ? -11.497 -11.368 41.462 1.00 72.38 483 VAL A C 1
ATOM 3735 O O . VAL A 1 483 ? -12.096 -12.437 41.583 1.00 72.38 483 VAL A O 1
ATOM 3738 N N . VAL A 1 484 ? -10.233 -11.302 41.028 1.00 72.38 484 VAL A N 1
ATOM 3739 C CA . VAL A 1 484 ? -9.387 -12.485 40.789 1.00 72.38 484 VAL A CA 1
ATOM 3740 C C . VAL A 1 484 ? -9.115 -13.217 42.098 1.00 72.38 484 VAL A C 1
ATOM 3742 O O . VAL A 1 484 ? -9.271 -14.434 42.149 1.00 72.38 484 VAL A O 1
ATOM 3745 N N . GLU A 1 485 ? -8.781 -12.486 43.160 1.00 77.44 485 GLU A N 1
ATOM 3746 C CA . GLU A 1 485 ? -8.613 -13.007 44.514 1.00 77.44 485 GLU A CA 1
ATOM 3747 C C . GLU A 1 485 ? -9.907 -13.642 45.016 1.00 77.44 485 GLU A C 1
ATOM 3749 O O . GLU A 1 485 ? -9.865 -14.785 45.456 1.00 77.44 485 GLU A O 1
ATOM 3754 N N . LEU A 1 486 ? -11.068 -12.992 44.852 1.00 81.81 486 LEU A N 1
ATOM 3755 C CA . LEU A 1 486 ? -12.359 -13.593 45.212 1.00 81.81 486 LEU A CA 1
ATOM 3756 C C . LEU A 1 486 ? -12.637 -14.883 44.431 1.00 81.81 486 LEU A C 1
ATOM 3758 O O . LEU A 1 486 ? -13.091 -15.868 45.011 1.00 81.81 486 LEU A O 1
ATOM 3762 N N . LYS A 1 487 ? -12.389 -14.898 43.114 1.00 83.25 487 LYS A N 1
ATOM 3763 C CA . LYS A 1 487 ? -12.559 -16.102 42.283 1.00 83.25 487 LYS A CA 1
ATOM 3764 C C . LYS A 1 487 ? -11.613 -17.216 42.729 1.00 83.25 487 LYS A C 1
ATOM 3766 O O . LYS A 1 487 ? -12.044 -18.362 42.836 1.00 83.25 487 LYS A O 1
ATOM 3771 N N . HIS A 1 488 ? -10.358 -16.883 43.022 1.00 83.25 488 HIS A N 1
ATOM 3772 C CA . HIS A 1 488 ? -9.368 -17.823 43.537 1.00 83.25 488 HIS A CA 1
ATOM 3773 C C . HIS A 1 488 ? -9.766 -18.359 44.918 1.00 83.25 488 HIS A C 1
ATOM 3775 O O . HIS A 1 488 ? -9.699 -19.564 45.149 1.00 83.25 488 HIS A O 1
ATOM 3781 N N . GLU A 1 489 ? -10.255 -17.498 45.810 1.00 88.12 489 GLU A N 1
ATOM 3782 C CA . GLU A 1 489 ? -10.733 -17.884 47.135 1.00 88.12 489 GLU A CA 1
ATOM 3783 C C . GLU A 1 489 ? -11.907 -18.866 47.013 1.00 88.12 489 GLU A C 1
ATOM 3785 O O . GLU A 1 489 ? -11.887 -19.940 47.614 1.00 88.12 489 GLU A O 1
ATOM 3790 N N . ILE A 1 490 ? -12.895 -18.556 46.164 1.00 88.19 490 ILE A N 1
ATOM 3791 C CA . ILE A 1 490 ? -14.031 -19.444 45.870 1.00 88.19 490 ILE A CA 1
ATOM 3792 C C . ILE A 1 490 ? -13.546 -20.798 45.338 1.00 88.19 490 ILE A C 1
ATOM 3794 O O . ILE A 1 490 ? -14.042 -21.834 45.778 1.00 88.19 490 ILE A O 1
ATOM 3798 N N . GLU A 1 491 ? -12.574 -20.811 44.424 1.00 88.38 491 GLU A N 1
ATOM 3799 C CA . GLU A 1 491 ? -11.994 -22.030 43.848 1.00 88.38 491 GLU A CA 1
ATOM 3800 C C . GLU A 1 491 ? -11.328 -22.905 44.924 1.00 88.38 491 GLU A C 1
ATOM 3802 O O . GLU A 1 491 ? -11.543 -24.120 44.964 1.00 88.38 491 GLU A O 1
ATOM 3807 N N . VAL A 1 492 ? -10.557 -22.297 45.833 1.00 89.31 492 VAL A N 1
ATOM 3808 C CA . VAL A 1 492 ? -9.900 -22.986 46.955 1.00 89.31 492 VAL A CA 1
ATOM 3809 C C . VAL A 1 492 ? -10.939 -23.581 47.907 1.00 89.31 492 VAL A C 1
ATOM 3811 O O . VAL A 1 492 ? -10.876 -24.773 48.218 1.00 89.31 492 VAL A O 1
ATOM 3814 N N . TRP A 1 493 ? -11.945 -22.798 48.310 1.00 88.75 493 TRP A N 1
ATOM 3815 C CA . TRP A 1 493 ? -13.027 -23.282 49.172 1.00 88.75 493 TRP A CA 1
ATOM 3816 C C . TRP A 1 493 ? -13.850 -24.386 48.497 1.00 88.75 493 TRP A C 1
ATOM 3818 O O . TRP A 1 493 ? -14.238 -25.352 49.152 1.00 88.75 493 TRP A O 1
ATOM 3828 N N . ARG A 1 494 ? -14.072 -24.300 47.180 1.00 88.12 494 ARG A N 1
ATOM 3829 C CA . ARG A 1 494 ? -14.795 -25.312 46.396 1.00 88.12 494 ARG A CA 1
ATOM 3830 C C . ARG A 1 494 ? -13.998 -26.614 46.266 1.00 88.12 494 ARG A C 1
ATOM 3832 O O . ARG A 1 494 ? -14.584 -27.692 46.356 1.00 88.12 494 ARG A O 1
ATOM 3839 N N . LYS A 1 495 ? -12.670 -26.546 46.125 1.00 87.69 495 LYS A N 1
ATOM 3840 C CA . LYS A 1 495 ? -11.789 -27.728 46.177 1.00 87.69 495 LYS A CA 1
ATOM 3841 C C . LYS A 1 495 ? -11.820 -28.397 47.553 1.00 87.69 495 LYS A C 1
ATOM 3843 O O . LYS A 1 495 ? -11.984 -29.611 47.608 1.00 87.69 495 LYS A O 1
ATOM 3848 N N . ALA A 1 496 ? -11.752 -27.615 48.634 1.00 85.06 496 ALA A N 1
ATOM 3849 C CA . ALA A 1 496 ? -11.853 -28.118 50.008 1.00 85.06 496 ALA A CA 1
ATOM 3850 C C . ALA A 1 496 ? -13.228 -28.745 50.313 1.00 85.06 496 ALA A C 1
ATOM 3852 O O . ALA A 1 496 ? -13.327 -29.766 50.990 1.00 85.06 496 ALA A O 1
ATOM 3853 N N . PHE A 1 497 ? -14.301 -28.167 49.774 1.00 85.88 497 PHE A N 1
ATOM 3854 C CA . PHE A 1 497 ? -15.645 -28.733 49.862 1.00 85.88 497 PHE A CA 1
ATOM 3855 C C . PHE A 1 497 ? -15.751 -30.087 49.138 1.00 85.88 497 PHE A C 1
ATOM 3857 O O . PHE A 1 497 ? -16.314 -31.035 49.683 1.00 85.88 497 PHE A O 1
ATOM 3864 N N . ASN A 1 498 ? -15.173 -30.197 47.937 1.00 83.81 498 ASN A N 1
ATOM 3865 C CA . ASN A 1 498 ? -15.218 -31.411 47.115 1.00 83.81 498 ASN A CA 1
ATOM 3866 C C . ASN A 1 498 ? -14.305 -32.544 47.615 1.00 83.81 498 ASN A C 1
ATOM 3868 O O . ASN A 1 498 ? -14.515 -33.691 47.228 1.00 83.81 498 ASN A O 1
ATOM 3872 N N . SER A 1 499 ? -13.297 -32.250 48.442 1.00 83.19 499 SER A N 1
ATOM 3873 C CA . SER A 1 499 ? -12.411 -33.272 49.018 1.00 83.19 499 SER A CA 1
ATOM 3874 C C . SER A 1 499 ? -13.023 -34.039 50.197 1.00 83.19 499 SER A C 1
ATOM 3876 O O . SER A 1 499 ? -12.478 -35.064 50.593 1.00 83.19 499 SER A O 1
ATOM 3878 N N . LEU A 1 500 ? -14.136 -33.566 50.767 1.00 81.06 500 LEU A N 1
ATOM 3879 C CA . LEU A 1 500 ? -14.811 -34.217 51.896 1.00 81.06 500 LEU A CA 1
ATOM 3880 C C . LEU A 1 500 ? -15.717 -35.349 51.399 1.00 81.06 500 LEU A C 1
ATOM 3882 O O . LEU A 1 500 ? -16.563 -35.123 50.531 1.00 81.06 500 LEU A O 1
ATOM 3886 N N . SER A 1 501 ? -15.568 -36.550 51.965 1.00 67.56 501 SER A N 1
ATOM 3887 C CA . SER A 1 501 ? -16.198 -37.778 51.453 1.00 67.56 501 SER A CA 1
ATOM 3888 C C . SER A 1 501 ? -17.608 -38.069 51.996 1.00 67.56 501 SER A C 1
ATOM 3890 O O . SER A 1 501 ? -18.341 -38.831 51.376 1.00 67.56 501 SER A O 1
ATOM 3892 N N . GLY A 1 502 ? -18.073 -37.378 53.041 1.00 64.12 502 GLY A N 1
ATOM 3893 C CA . GLY A 1 502 ? -19.472 -37.419 53.495 1.00 64.12 502 GLY A CA 1
ATOM 3894 C C . GLY A 1 502 ? -19.853 -38.678 54.276 1.00 64.12 502 GLY A C 1
ATOM 3895 O O . GLY A 1 502 ? -21.028 -39.025 54.318 1.00 64.12 502 GLY A O 1
ATOM 3896 N N . TYR A 1 503 ? -18.878 -39.375 54.865 1.00 64.56 503 TYR A N 1
ATOM 3897 C CA . TYR A 1 503 ? -19.118 -40.619 55.608 1.00 64.56 503 TYR A CA 1
ATOM 3898 C C . TYR A 1 503 ? -19.293 -40.404 57.127 1.00 64.56 503 TYR A C 1
ATOM 3900 O O . TYR A 1 503 ? -19.695 -41.332 57.825 1.00 64.56 503 TYR A O 1
ATOM 3908 N N . SER A 1 504 ? -19.024 -39.198 57.654 1.00 76.25 504 SER A N 1
ATOM 3909 C CA . SER A 1 504 ? -19.097 -38.874 59.091 1.00 76.25 504 SER A CA 1
ATOM 3910 C C . SER A 1 504 ? -19.976 -37.648 59.380 1.00 76.25 504 SER A C 1
ATOM 3912 O O . SER A 1 504 ? -19.934 -36.663 58.644 1.00 76.25 504 SER A O 1
ATOM 3914 N N . ARG A 1 505 ? -20.714 -37.663 60.506 1.00 73.19 505 ARG A N 1
ATOM 3915 C CA . ARG A 1 505 ? -21.523 -36.516 60.987 1.00 73.19 505 ARG A CA 1
ATOM 3916 C C . ARG A 1 505 ? -20.695 -35.240 61.140 1.00 73.19 505 ARG A C 1
ATOM 3918 O O . ARG A 1 505 ? -21.204 -34.151 60.879 1.00 73.19 505 ARG A O 1
ATOM 3925 N N . ASP A 1 506 ? -19.432 -35.372 61.531 1.00 74.56 506 ASP A N 1
ATOM 3926 C CA . ASP A 1 506 ? -18.532 -34.230 61.683 1.00 74.56 506 ASP A CA 1
ATOM 3927 C C . ASP A 1 506 ? -18.128 -33.662 60.312 1.00 74.56 506 ASP A C 1
ATOM 3929 O O . ASP A 1 506 ? -18.098 -32.444 60.135 1.00 74.56 506 ASP A O 1
ATOM 3933 N N . GLU A 1 507 ? -17.941 -34.513 59.296 1.00 77.62 507 GLU A N 1
ATOM 3934 C CA . GLU A 1 507 ? -17.679 -34.060 57.922 1.00 77.62 507 GLU A CA 1
ATOM 3935 C C . GLU A 1 507 ? -18.873 -33.302 57.328 1.00 77.62 507 GLU A C 1
ATOM 3937 O O . GLU A 1 507 ? -18.675 -32.297 56.645 1.00 77.62 507 GLU A O 1
ATOM 3942 N N . ASP A 1 508 ? -20.106 -33.724 57.618 1.00 78.06 508 ASP A N 1
ATOM 3943 C CA . ASP A 1 508 ? -21.309 -33.037 57.133 1.00 78.06 508 ASP A CA 1
ATOM 3944 C C . ASP A 1 508 ? -21.473 -31.638 57.745 1.00 78.06 508 ASP A C 1
ATOM 3946 O O . ASP A 1 508 ? -21.862 -30.693 57.050 1.00 78.06 508 ASP A O 1
ATOM 3950 N N . THR A 1 509 ? -21.118 -31.461 59.023 1.00 82.62 509 THR A N 1
ATOM 3951 C CA . THR A 1 509 ? -21.130 -30.128 59.652 1.00 82.62 509 THR A CA 1
ATOM 3952 C C . THR A 1 509 ? -20.084 -29.195 59.040 1.00 82.62 509 THR A C 1
ATOM 3954 O O . THR A 1 509 ? -20.395 -28.044 58.720 1.00 82.62 509 THR A O 1
ATOM 3957 N N . VAL A 1 510 ? -18.870 -29.692 58.783 1.00 83.06 510 VAL A N 1
ATOM 3958 C CA . VAL A 1 510 ? -17.807 -28.935 58.101 1.00 83.06 510 VAL A CA 1
ATOM 3959 C C . VAL A 1 510 ? -18.211 -28.599 56.663 1.00 83.06 510 VAL A C 1
ATOM 3961 O O . VAL A 1 510 ? -18.037 -27.463 56.213 1.00 83.06 510 VAL A O 1
ATOM 3964 N N . ARG A 1 511 ? -18.834 -29.545 55.955 1.00 83.69 511 ARG A N 1
ATOM 3965 C CA . ARG A 1 511 ? -19.361 -29.353 54.600 1.00 83.69 511 ARG A CA 1
ATOM 3966 C C . ARG A 1 511 ? -20.432 -28.257 54.560 1.00 83.69 511 ARG A C 1
ATOM 3968 O O . ARG A 1 511 ? -20.395 -27.415 53.663 1.00 83.69 511 ARG A O 1
ATOM 3975 N N . ALA A 1 512 ? -21.333 -28.203 55.542 1.00 83.50 512 ALA A N 1
ATOM 3976 C CA . ALA A 1 512 ? -22.340 -27.144 55.647 1.00 83.50 512 ALA A CA 1
ATOM 3977 C C . ALA A 1 512 ? -21.717 -25.751 55.879 1.00 83.50 512 ALA A C 1
ATOM 3979 O O . ALA A 1 512 ? -22.161 -24.764 55.283 1.00 83.50 512 ALA A O 1
ATOM 3980 N N . ILE A 1 513 ? -20.657 -25.662 56.693 1.00 87.62 513 ILE A N 1
ATOM 3981 C CA . ILE A 1 513 ? -19.920 -24.410 56.946 1.00 87.62 513 ILE A CA 1
ATOM 3982 C C . ILE A 1 513 ? -19.199 -23.933 55.677 1.00 87.62 513 ILE A C 1
ATOM 3984 O O . ILE A 1 513 ? -19.314 -22.761 55.305 1.00 87.62 513 ILE A O 1
ATOM 3988 N N . LEU A 1 514 ? -18.501 -24.838 54.986 1.00 87.31 514 LEU A N 1
ATOM 3989 C CA . LEU A 1 514 ? -17.814 -24.553 53.722 1.00 87.31 514 LEU A CA 1
ATOM 3990 C C . LEU A 1 514 ? -18.796 -24.105 52.639 1.00 87.31 514 LEU A C 1
ATOM 3992 O O . LEU A 1 514 ? -18.564 -23.092 51.983 1.00 87.31 514 LEU A O 1
ATOM 3996 N N . HIS A 1 515 ? -19.929 -24.799 52.505 1.00 86.81 515 HIS A N 1
ATOM 3997 C CA . HIS A 1 515 ? -20.978 -24.430 51.559 1.00 86.81 515 HIS A CA 1
ATOM 3998 C C . HIS A 1 515 ? -21.499 -23.017 51.827 1.00 86.81 515 HIS A C 1
ATOM 4000 O O . HIS A 1 515 ? -21.561 -22.198 50.911 1.00 86.81 515 HIS A O 1
ATOM 4006 N N . ARG A 1 516 ? -21.809 -22.691 53.091 1.00 89.12 516 ARG A N 1
ATOM 4007 C CA . ARG A 1 516 ? -22.253 -21.347 53.486 1.00 89.12 516 ARG A CA 1
ATOM 4008 C C . ARG A 1 516 ? -21.216 -20.284 53.121 1.00 89.12 516 ARG A C 1
ATOM 4010 O O . ARG A 1 516 ? -21.591 -19.226 52.619 1.00 89.12 516 ARG A O 1
ATOM 4017 N N . LYS A 1 517 ? -19.926 -20.559 53.333 1.00 89.81 517 LYS A N 1
ATOM 4018 C CA . LYS A 1 517 ? -18.842 -19.628 52.992 1.00 89.81 517 LYS A CA 1
ATOM 4019 C C . LYS A 1 517 ? -18.699 -19.425 51.480 1.00 89.81 517 LYS A C 1
ATOM 4021 O O . LYS A 1 517 ? -18.609 -18.281 51.043 1.00 89.81 517 LYS A O 1
ATOM 4026 N N . ILE A 1 518 ? -18.786 -20.496 50.685 1.00 89.50 518 ILE A N 1
ATOM 4027 C CA . ILE A 1 518 ? -18.810 -20.421 49.214 1.00 89.50 518 ILE A CA 1
ATOM 4028 C C . ILE A 1 518 ? -19.997 -19.576 48.744 1.00 89.50 518 ILE A C 1
ATOM 4030 O O . ILE A 1 518 ? -19.816 -18.677 47.932 1.00 89.50 518 ILE A O 1
ATOM 4034 N N . THR A 1 519 ? -21.198 -19.797 49.291 1.00 88.00 519 THR A N 1
ATOM 4035 C CA . THR A 1 519 ? -22.396 -19.034 48.900 1.00 88.00 519 THR A CA 1
ATOM 4036 C C . THR A 1 519 ? -22.239 -17.538 49.196 1.00 88.00 519 THR A C 1
ATOM 4038 O O . THR A 1 519 ? -22.597 -16.707 48.363 1.00 88.00 519 THR A O 1
ATOM 4041 N N . VAL A 1 520 ? -21.660 -17.175 50.348 1.00 90.69 520 VAL A N 1
ATOM 4042 C CA . VAL A 1 520 ? -21.381 -15.772 50.702 1.00 90.69 520 VAL A CA 1
ATOM 4043 C C . VAL A 1 520 ? -20.381 -15.146 49.727 1.00 90.69 520 VAL A C 1
ATOM 4045 O O . VAL A 1 520 ? -20.654 -14.078 49.176 1.00 90.69 520 VAL A O 1
ATOM 4048 N N . LEU A 1 521 ? -19.262 -15.817 49.446 1.00 88.00 521 LEU A N 1
ATOM 4049 C CA . LEU A 1 521 ? -18.265 -15.323 48.492 1.00 88.00 521 LEU A CA 1
ATOM 4050 C C . LEU A 1 521 ? -18.840 -15.198 47.073 1.00 88.00 521 LEU A C 1
ATOM 4052 O O . LEU A 1 521 ? -18.623 -14.187 46.409 1.00 88.00 521 LEU A O 1
ATOM 4056 N N . GLU A 1 522 ? -19.656 -16.156 46.629 1.00 86.19 522 GLU A N 1
ATOM 4057 C CA . GLU A 1 522 ? -20.357 -16.082 45.344 1.00 86.19 522 GLU A CA 1
ATOM 4058 C C . GLU A 1 522 ? -21.347 -14.909 45.288 1.00 86.19 522 GLU A C 1
ATOM 4060 O O . GLU A 1 522 ? -21.488 -14.279 44.240 1.00 86.19 522 GLU A O 1
ATOM 4065 N N . THR A 1 523 ? -22.033 -14.578 46.390 1.00 85.38 523 THR A N 1
ATOM 4066 C CA . THR A 1 523 ? -22.895 -13.383 46.445 1.00 85.38 523 THR A CA 1
ATOM 4067 C C . THR A 1 523 ? -22.101 -12.078 46.407 1.00 85.38 523 THR A C 1
ATOM 4069 O O . THR A 1 523 ? -22.520 -11.147 45.718 1.00 85.38 523 THR A O 1
ATOM 4072 N N . LEU A 1 524 ? -20.938 -12.016 47.064 1.00 84.25 524 LEU A N 1
ATOM 4073 C CA . LEU A 1 524 ? -20.040 -10.857 47.016 1.00 84.25 524 LEU A CA 1
ATOM 4074 C C . LEU A 1 524 ? -19.450 -10.656 45.619 1.00 84.25 524 LEU A C 1
ATOM 4076 O O . LEU A 1 524 ? -19.465 -9.538 45.103 1.00 84.25 524 LEU A O 1
ATOM 4080 N N . LEU A 1 525 ? -19.019 -11.743 44.974 1.00 81.75 525 LEU A N 1
ATOM 4081 C CA . LEU A 1 525 ? -18.557 -11.736 43.590 1.00 81.75 525 LEU A CA 1
ATOM 4082 C C . LEU A 1 525 ? -19.663 -11.241 42.649 1.00 81.75 525 LEU A C 1
ATOM 4084 O O . LEU A 1 525 ? -19.419 -10.372 41.815 1.00 81.75 525 LEU A O 1
ATOM 4088 N N . ARG A 1 526 ? -20.899 -11.740 42.811 1.00 77.19 526 ARG A N 1
ATOM 4089 C CA . ARG A 1 526 ? -22.059 -11.286 42.023 1.00 77.19 526 ARG A CA 1
ATOM 4090 C C . ARG A 1 526 ? -22.326 -9.798 42.207 1.00 77.19 526 ARG A C 1
ATOM 4092 O O . ARG A 1 526 ? -22.595 -9.123 41.222 1.00 77.19 526 ARG A O 1
ATOM 4099 N N . LYS A 1 527 ? -22.241 -9.295 43.440 1.00 78.25 527 LYS A N 1
ATOM 4100 C CA . LYS A 1 527 ? -22.465 -7.881 43.756 1.00 78.25 527 LYS A CA 1
ATOM 4101 C C . LYS A 1 527 ? -21.390 -6.990 43.128 1.00 78.25 527 LYS A C 1
ATOM 4103 O O . LYS A 1 527 ? -21.739 -6.059 42.421 1.00 78.25 527 LYS A O 1
ATOM 4108 N N . LYS A 1 528 ? -20.106 -7.346 43.259 1.00 73.31 528 LYS A N 1
ATOM 4109 C CA . LYS A 1 528 ? -18.985 -6.640 42.606 1.00 73.31 528 LYS A CA 1
ATOM 4110 C C . LYS A 1 528 ? -19.083 -6.662 41.074 1.00 73.31 528 LYS A C 1
ATOM 4112 O O . LYS A 1 528 ? -18.818 -5.655 40.428 1.00 73.31 528 LYS A O 1
ATOM 4117 N N . LEU A 1 529 ? -19.499 -7.785 40.482 1.00 66.94 529 LEU A N 1
ATOM 4118 C CA . LEU A 1 529 ? -19.735 -7.891 39.035 1.00 66.94 529 LEU A CA 1
ATOM 4119 C C . LEU A 1 529 ? -20.958 -7.083 38.572 1.00 66.94 529 LEU A C 1
ATOM 4121 O O . LEU A 1 529 ? -20.965 -6.582 37.447 1.00 66.94 529 LEU A O 1
ATOM 4125 N N . TYR A 1 530 ? -21.986 -6.969 39.417 1.00 60.00 530 TYR A N 1
ATOM 4126 C CA . TYR A 1 530 ? -23.183 -6.174 39.151 1.00 60.00 530 TYR A CA 1
ATOM 4127 C C . TYR A 1 530 ? -22.902 -4.672 39.267 1.00 60.00 530 TYR A C 1
ATOM 4129 O O . TYR A 1 530 ? -23.285 -3.932 38.369 1.00 60.00 530 TYR A O 1
ATOM 4137 N N . ASP A 1 531 ? -22.155 -4.243 40.286 1.00 57.59 531 ASP A N 1
ATOM 4138 C CA . ASP A 1 531 ? -21.685 -2.858 40.443 1.00 57.59 531 ASP A CA 1
ATOM 4139 C C . ASP A 1 531 ? -20.717 -2.458 39.307 1.00 57.59 531 ASP A C 1
ATOM 4141 O O . ASP A 1 531 ? -20.670 -1.305 38.897 1.00 57.59 531 ASP A O 1
ATOM 4145 N N . ALA A 1 532 ? -19.999 -3.420 38.710 1.00 56.94 532 ALA A N 1
ATOM 4146 C CA . ALA A 1 532 ? -19.191 -3.215 37.501 1.00 56.94 532 ALA A CA 1
ATOM 4147 C C . ALA A 1 532 ? -20.014 -3.170 36.191 1.00 56.94 532 ALA A C 1
ATOM 4149 O O . ALA A 1 532 ? -19.463 -3.076 35.083 1.00 56.94 532 ALA A O 1
ATOM 4150 N N . LYS A 1 533 ? -21.340 -3.313 36.255 1.00 54.31 533 LYS A N 1
ATOM 4151 C CA . LYS A 1 533 ? -22.235 -3.103 35.116 1.00 54.31 533 LYS A CA 1
ATOM 4152 C C . LYS A 1 533 ? -22.607 -1.618 35.125 1.00 54.31 533 LYS A C 1
ATOM 4154 O O . LYS A 1 533 ? -23.412 -1.209 35.946 1.00 54.31 533 LYS A O 1
ATOM 4159 N N . ILE A 1 534 ? -21.971 -0.849 34.234 1.00 58.75 534 ILE A N 1
ATOM 4160 C CA . ILE A 1 534 ? -22.120 0.611 34.070 1.00 58.75 534 ILE A CA 1
ATOM 4161 C C . ILE A 1 534 ? -23.565 1.043 34.356 1.00 58.75 534 ILE A C 1
ATOM 4163 O O . ILE A 1 534 ? -24.478 0.628 33.633 1.00 58.75 534 ILE A O 1
ATOM 4167 N N . SER A 1 535 ? -23.763 1.848 35.403 1.00 61.00 535 SER A N 1
ATOM 4168 C CA . SER A 1 535 ? -25.062 2.456 35.693 1.00 61.00 535 SER A CA 1
ATOM 4169 C C . SER A 1 535 ? -25.432 3.433 34.572 1.00 61.00 535 SER A C 1
ATOM 4171 O O . SER A 1 535 ? -24.558 4.039 33.949 1.00 61.00 535 SER A O 1
ATOM 4173 N N . GLU A 1 536 ? -26.725 3.624 34.292 1.00 62.00 536 GLU A N 1
ATOM 4174 C CA . GLU A 1 536 ? -27.165 4.611 33.291 1.00 62.00 536 GLU A CA 1
ATOM 4175 C C . GLU A 1 536 ? -26.667 6.030 33.641 1.00 62.00 536 GLU A C 1
ATOM 4177 O O . GLU A 1 536 ? -26.362 6.828 32.750 1.00 62.00 536 GLU A O 1
ATOM 4182 N N . ASP A 1 537 ? -26.509 6.307 34.938 1.00 63.06 537 ASP A N 1
ATOM 4183 C CA . ASP A 1 537 ? -25.954 7.554 35.464 1.00 63.06 537 ASP A CA 1
ATOM 4184 C C . ASP A 1 537 ? -24.449 7.693 35.186 1.00 63.06 537 ASP A C 1
ATOM 4186 O O . ASP A 1 537 ? -24.008 8.768 34.773 1.00 63.06 537 ASP A O 1
ATOM 4190 N N . ASP A 1 538 ? -23.677 6.604 35.298 1.00 66.38 538 ASP A N 1
ATOM 4191 C CA . ASP A 1 538 ? -22.246 6.582 34.957 1.00 66.38 538 ASP A CA 1
ATOM 4192 C C . ASP A 1 538 ? -22.045 6.808 33.457 1.00 66.38 538 ASP A C 1
ATOM 4194 O O . ASP A 1 538 ? -21.219 7.622 33.053 1.00 66.38 538 ASP A O 1
ATOM 4198 N N . TYR A 1 539 ? -22.862 6.168 32.610 1.00 68.00 539 TYR A N 1
ATOM 4199 C CA . TYR A 1 539 ? -22.832 6.398 31.163 1.00 68.00 539 TYR A CA 1
ATOM 4200 C C . TYR A 1 539 ? -23.114 7.865 30.817 1.00 68.00 539 TYR A C 1
ATOM 4202 O O . TYR A 1 539 ? -22.415 8.456 29.994 1.00 68.00 539 TYR A O 1
ATOM 4210 N N . ARG A 1 540 ? -24.124 8.483 31.444 1.00 71.50 540 ARG A N 1
ATOM 4211 C CA . ARG A 1 540 ? -24.453 9.901 31.226 1.00 71.50 540 ARG A CA 1
ATOM 4212 C C . ARG A 1 540 ? -23.342 10.827 31.722 1.00 71.50 540 ARG A C 1
ATOM 4214 O O . ARG A 1 540 ? -23.062 11.825 31.053 1.00 71.50 540 ARG A O 1
ATOM 4221 N N . ALA A 1 541 ? -22.707 10.504 32.847 1.00 73.31 541 ALA A N 1
ATOM 4222 C CA . ALA A 1 541 ? -21.570 11.246 33.381 1.00 73.31 541 ALA A CA 1
ATOM 4223 C C . ALA A 1 541 ? -20.352 11.158 32.447 1.00 73.31 541 ALA A C 1
ATOM 4225 O O . ALA A 1 541 ? -19.855 12.199 32.011 1.00 73.31 541 ALA A O 1
ATOM 4226 N N . SER A 1 542 ? -19.954 9.949 32.036 1.00 70.81 542 SER A N 1
ATOM 4227 C CA . SER A 1 542 ? -18.867 9.726 31.075 1.00 70.81 542 SER A CA 1
ATOM 4228 C C . SER A 1 542 ? -19.160 10.370 29.723 1.00 70.81 542 SER A C 1
ATOM 4230 O O . SER A 1 542 ? -18.283 10.991 29.132 1.00 70.81 542 SER A O 1
ATOM 4232 N N . LEU A 1 543 ? -20.402 10.307 29.234 1.00 74.81 543 LEU A N 1
ATOM 4233 C CA . LEU A 1 543 ? -20.790 10.969 27.990 1.00 74.81 543 LEU A CA 1
ATOM 4234 C C . LEU A 1 543 ? -20.654 12.489 28.100 1.00 74.81 543 LEU A C 1
ATOM 4236 O O . LEU A 1 543 ? -20.197 13.130 27.155 1.00 74.81 543 LEU A O 1
ATOM 4240 N N . LYS A 1 544 ? -21.026 13.078 29.240 1.00 75.19 544 LYS A N 1
ATOM 4241 C CA . LYS A 1 544 ? -20.890 14.518 29.486 1.00 75.19 544 LYS A CA 1
ATOM 4242 C C . LYS A 1 544 ? -19.422 14.940 29.596 1.00 75.19 544 LYS A C 1
ATOM 4244 O O . LYS A 1 544 ? -19.067 15.997 29.081 1.00 75.19 544 LYS A O 1
ATOM 4249 N N . GLU A 1 545 ? -18.581 14.119 30.218 1.00 78.19 545 GLU A N 1
ATOM 4250 C CA . GLU A 1 545 ? -17.132 14.323 30.300 1.00 78.19 545 GLU A CA 1
ATOM 4251 C C . GLU A 1 545 ? -16.471 14.238 28.916 1.00 78.19 545 GLU A C 1
ATOM 4253 O O . GLU A 1 545 ? -15.833 15.195 28.481 1.00 78.19 545 GLU A O 1
ATOM 4258 N N . LEU A 1 546 ? -16.730 13.158 28.171 1.00 72.81 546 LEU A N 1
ATOM 4259 C CA . LEU A 1 546 ? -16.209 12.928 26.820 1.00 72.81 546 LEU A CA 1
ATOM 4260 C C . LEU A 1 546 ? -16.685 13.991 25.821 1.00 72.81 546 LEU A C 1
ATOM 4262 O O . LEU A 1 546 ? -15.913 14.479 25.003 1.00 72.81 546 LEU A O 1
ATOM 4266 N N . THR A 1 547 ? -17.951 14.409 25.893 1.00 74.31 547 THR A N 1
ATOM 4267 C CA . THR A 1 547 ? -18.475 15.476 25.020 1.00 74.31 547 THR A CA 1
ATOM 4268 C C . THR A 1 547 ? -17.826 16.829 25.329 1.00 74.31 547 THR A C 1
ATOM 4270 O O . THR A 1 547 ? -17.710 17.683 24.450 1.00 74.31 547 THR A O 1
ATOM 4273 N N . ASN A 1 548 ? -17.404 17.049 26.576 1.00 73.06 548 ASN A N 1
ATOM 4274 C CA . ASN A 1 548 ? -16.709 18.272 26.957 1.00 73.06 548 ASN A CA 1
ATOM 4275 C C . ASN A 1 548 ? -15.226 18.254 26.578 1.00 73.06 548 ASN A C 1
ATOM 4277 O O . ASN A 1 548 ? -14.713 19.314 26.216 1.00 73.06 548 ASN A O 1
ATOM 4281 N N . SER A 1 549 ? -14.564 17.095 26.629 1.00 71.25 549 SER A N 1
ATOM 4282 C CA . SER A 1 549 ? -13.158 16.948 26.238 1.00 71.25 549 SER A CA 1
ATOM 4283 C C . SER A 1 549 ? -12.958 16.943 24.718 1.00 71.25 549 SER A C 1
ATOM 4285 O O . SER A 1 549 ? -11.989 17.523 24.230 1.00 71.25 549 SER A O 1
ATOM 4287 N N . PHE A 1 550 ? -13.893 16.368 23.959 1.00 68.19 550 PHE A N 1
ATOM 4288 C CA . PHE A 1 550 ? -13.796 16.190 22.506 1.00 68.19 550 PHE A CA 1
ATOM 4289 C C . PHE A 1 550 ? -14.727 17.135 21.734 1.00 68.19 550 PHE A C 1
ATOM 4291 O O . PHE A 1 550 ? -15.641 16.720 21.015 1.00 68.19 550 PHE A O 1
ATOM 4298 N N . LYS A 1 551 ? -14.502 18.443 21.879 1.00 69.56 551 LYS A N 1
ATOM 4299 C CA . LYS A 1 551 ? -15.166 19.454 21.040 1.00 69.56 551 LYS A CA 1
ATOM 4300 C C . LYS A 1 551 ? -14.400 19.653 19.735 1.00 69.56 551 LYS A C 1
ATOM 4302 O O . LYS A 1 551 ? -13.171 19.619 19.723 1.00 69.56 551 LYS A O 1
ATOM 4307 N N . LEU A 1 552 ? -15.135 19.925 18.653 1.00 74.81 552 LEU A N 1
ATOM 4308 C CA . LEU A 1 552 ? -14.545 20.372 17.389 1.00 74.81 552 LEU A CA 1
ATOM 4309 C C . LEU A 1 552 ? -13.685 21.608 17.660 1.00 74.81 552 LEU A C 1
ATOM 4311 O O . LEU A 1 552 ? -14.203 22.638 18.093 1.00 74.81 552 LEU A O 1
ATOM 4315 N N . LYS A 1 553 ? -12.376 21.489 17.422 1.00 76.88 553 LYS A N 1
ATOM 4316 C CA . LYS A 1 553 ? -11.416 22.564 17.701 1.00 76.88 553 LYS A CA 1
ATOM 4317 C C . LYS A 1 553 ? -11.568 23.687 16.684 1.00 76.88 553 LYS A C 1
ATOM 4319 O O . LYS A 1 553 ? -11.634 24.851 17.058 1.00 76.88 553 LYS A O 1
ATOM 4324 N N . ASN A 1 554 ? -11.664 23.323 15.402 1.00 80.31 554 ASN A N 1
ATOM 4325 C CA . ASN A 1 554 ? -11.718 24.266 14.287 1.00 80.31 554 ASN A CA 1
ATOM 4326 C C . ASN A 1 554 ? -12.734 23.832 13.223 1.00 80.31 554 ASN A C 1
ATOM 4328 O O . ASN A 1 554 ? -12.410 23.113 12.279 1.00 80.31 554 ASN A O 1
ATOM 4332 N N . THR A 1 555 ? -13.965 24.332 13.332 1.00 81.62 555 THR A N 1
ATOM 4333 C CA . THR A 1 555 ? -15.053 24.057 12.374 1.00 81.62 555 THR A CA 1
ATOM 4334 C C . THR A 1 555 ? -14.807 24.666 10.991 1.00 81.62 555 THR A C 1
ATOM 4336 O O . THR A 1 555 ? -15.182 24.073 9.984 1.00 81.62 555 THR A O 1
ATOM 4339 N N . SER A 1 556 ? -14.133 25.818 10.917 1.00 85.56 556 SER A N 1
ATOM 4340 C CA . SER A 1 556 ? -13.760 26.456 9.644 1.00 85.56 556 SER A CA 1
ATOM 4341 C C . SER A 1 556 ? -12.729 25.628 8.874 1.00 85.56 556 SER A C 1
ATOM 4343 O O . SER A 1 556 ? -12.868 25.414 7.670 1.00 85.56 556 SER A O 1
ATOM 4345 N N . LEU A 1 557 ? -11.718 25.110 9.580 1.00 86.94 557 LEU A N 1
ATOM 4346 C CA . LEU A 1 557 ? -10.702 24.245 8.984 1.00 86.94 557 LEU A CA 1
ATOM 4347 C C . LEU A 1 557 ? -11.314 22.912 8.539 1.00 86.94 557 LEU A C 1
ATOM 4349 O O . LEU A 1 557 ? -11.027 22.476 7.431 1.00 86.94 557 LEU A O 1
ATOM 4353 N N . LEU A 1 558 ? -12.216 22.337 9.346 1.00 88.06 558 LEU A N 1
ATOM 4354 C CA . LEU A 1 558 ? -12.976 21.134 8.993 1.00 88.06 558 LEU A CA 1
ATOM 4355 C C . LEU A 1 558 ? -13.796 21.312 7.714 1.00 88.06 558 LEU A C 1
ATOM 4357 O O . LEU A 1 558 ? -13.814 20.427 6.865 1.00 88.06 558 LEU A O 1
ATOM 4361 N N . LEU A 1 559 ? -14.479 22.449 7.566 1.00 88.69 559 LEU A N 1
ATOM 4362 C CA . LEU A 1 559 ? -15.281 22.710 6.375 1.00 88.69 559 LEU A CA 1
ATOM 4363 C C . LEU A 1 559 ? -14.389 22.826 5.132 1.00 88.69 559 LEU A C 1
ATOM 4365 O O . LEU A 1 559 ? -14.690 22.228 4.104 1.00 88.69 559 LEU A O 1
ATOM 4369 N N . LYS A 1 560 ? -13.268 23.550 5.234 1.00 88.38 560 LYS A N 1
ATOM 4370 C CA . LYS A 1 560 ? -12.307 23.696 4.131 1.00 88.38 560 LYS A CA 1
ATOM 4371 C C . LYS A 1 560 ? -11.680 22.358 3.742 1.00 88.38 560 LYS A C 1
ATOM 4373 O O . LYS A 1 560 ? -11.671 22.026 2.561 1.00 88.38 560 LYS A O 1
ATOM 4378 N N . SER A 1 561 ? -11.190 21.582 4.711 1.00 86.62 561 SER A N 1
ATOM 4379 C CA . SER A 1 561 ? -10.594 20.271 4.439 1.00 86.62 561 SER A CA 1
ATOM 4380 C C . SER A 1 561 ? -11.631 19.285 3.904 1.00 86.62 561 SER A C 1
ATOM 4382 O O . SER A 1 561 ? -11.355 18.604 2.925 1.00 86.62 561 SER A O 1
ATOM 4384 N N . GLY A 1 562 ? -12.849 19.271 4.449 1.00 86.62 562 GLY A N 1
ATOM 4385 C CA . GLY A 1 562 ? -13.949 18.438 3.960 1.00 86.62 562 GLY A CA 1
ATOM 4386 C C . GLY A 1 562 ? -14.363 18.754 2.520 1.00 86.62 562 GLY A C 1
ATOM 4387 O O . GLY A 1 562 ? -14.598 17.833 1.735 1.00 86.62 562 GLY A O 1
ATOM 4388 N N . ILE A 1 563 ? -14.395 20.037 2.138 1.00 88.44 563 ILE A N 1
ATOM 4389 C CA . ILE A 1 563 ? -14.637 20.451 0.747 1.00 88.44 563 ILE A CA 1
ATOM 4390 C C . ILE A 1 563 ? -13.518 19.935 -0.162 1.00 88.44 563 ILE A C 1
ATOM 4392 O O . ILE A 1 563 ? -13.814 19.352 -1.201 1.00 88.44 563 ILE A O 1
ATOM 4396 N N . ILE A 1 564 ? -12.251 20.096 0.234 1.00 86.88 564 ILE A N 1
ATOM 4397 C CA . ILE A 1 564 ? -11.107 19.621 -0.558 1.00 86.88 564 ILE A CA 1
ATOM 4398 C C . ILE A 1 564 ? -11.157 18.097 -0.721 1.00 86.88 564 ILE A C 1
ATOM 4400 O O . ILE A 1 564 ? -11.052 17.623 -1.845 1.00 86.88 564 ILE A O 1
ATOM 4404 N N . ILE A 1 565 ? -11.392 17.335 0.354 1.00 85.00 565 ILE A N 1
ATOM 4405 C CA . ILE A 1 565 ? -11.559 15.870 0.296 1.00 85.00 565 ILE A CA 1
ATOM 4406 C C . ILE A 1 565 ? -12.656 15.495 -0.699 1.00 85.00 565 ILE A C 1
ATOM 4408 O O . ILE A 1 565 ? -12.455 14.640 -1.556 1.00 85.00 565 ILE A O 1
ATOM 4412 N N . SER A 1 566 ? -13.812 16.151 -0.599 1.00 86.38 566 SER A N 1
ATOM 4413 C CA . SER A 1 566 ? -14.957 15.863 -1.465 1.00 86.38 566 SER A CA 1
ATOM 4414 C C . SER A 1 566 ? -14.628 16.148 -2.928 1.00 86.38 566 SER A C 1
ATOM 4416 O O . SER A 1 566 ? -14.929 15.331 -3.791 1.00 86.38 566 SER A O 1
ATOM 4418 N N . ILE A 1 567 ? -13.964 17.273 -3.206 1.00 87.50 567 ILE A N 1
ATOM 4419 C CA . ILE A 1 567 ? -13.498 17.636 -4.547 1.00 87.50 567 ILE A CA 1
ATOM 4420 C C . ILE A 1 567 ? -12.514 16.588 -5.077 1.00 87.50 567 ILE A C 1
ATOM 4422 O O . ILE A 1 567 ? -12.686 16.122 -6.197 1.00 87.50 567 ILE A O 1
ATOM 4426 N N . VAL A 1 568 ? -11.524 16.185 -4.277 1.00 82.88 568 VAL A N 1
ATOM 4427 C CA . VAL A 1 568 ? -10.523 15.175 -4.655 1.00 82.88 568 VAL A CA 1
ATOM 4428 C C . VAL A 1 568 ? -11.196 13.845 -4.998 1.00 82.88 568 VAL A C 1
ATOM 4430 O O . VAL A 1 568 ? -10.949 13.296 -6.067 1.00 82.88 568 VAL A O 1
ATOM 4433 N N . ILE A 1 569 ? -12.108 13.360 -4.149 1.00 82.25 569 ILE A N 1
ATOM 4434 C CA . ILE A 1 569 ? -12.863 12.124 -4.402 1.00 82.25 569 ILE A CA 1
ATOM 4435 C C . ILE A 1 569 ? -13.688 12.245 -5.688 1.00 82.25 569 ILE A C 1
ATOM 4437 O O . ILE A 1 569 ? -13.674 11.337 -6.516 1.00 82.25 569 ILE A O 1
ATOM 4441 N N . ILE A 1 570 ? -14.384 13.369 -5.886 1.00 85.12 570 ILE A N 1
ATOM 4442 C CA . ILE A 1 570 ? -15.169 13.613 -7.101 1.00 85.12 570 ILE A CA 1
ATOM 4443 C C . ILE A 1 570 ? -14.266 13.589 -8.336 1.00 85.12 570 ILE A C 1
ATOM 4445 O O . ILE A 1 570 ? -14.623 12.944 -9.315 1.00 85.12 570 ILE A O 1
ATOM 4449 N N . PHE A 1 571 ? -13.093 14.225 -8.295 1.00 81.50 571 PHE A N 1
ATOM 4450 C CA . PHE A 1 571 ? -12.142 14.196 -9.407 1.00 81.50 571 PHE A CA 1
ATOM 4451 C C . PHE A 1 571 ? -11.669 12.778 -9.737 1.00 81.50 571 PHE A C 1
ATOM 4453 O O . PHE A 1 571 ? -11.628 12.435 -10.913 1.00 81.50 571 PHE A O 1
ATOM 4460 N N . PHE A 1 572 ? -11.411 11.930 -8.737 1.00 77.56 572 PHE A N 1
ATOM 4461 C CA . PHE A 1 572 ? -11.055 10.525 -8.972 1.00 77.56 572 PHE A CA 1
ATOM 4462 C C . PHE A 1 572 ? -12.166 9.727 -9.660 1.00 77.56 572 PHE A C 1
ATOM 4464 O O . PHE A 1 572 ? -11.912 8.951 -10.586 1.00 77.56 572 PHE A O 1
ATOM 4471 N N . PHE A 1 573 ? -13.416 9.931 -9.245 1.00 78.06 573 PHE A N 1
ATOM 4472 C CA . PHE A 1 573 ? -14.553 9.303 -9.915 1.00 78.06 573 PHE A CA 1
ATOM 4473 C C . PHE A 1 573 ? -14.796 9.885 -11.315 1.00 78.06 573 PHE A C 1
ATOM 4475 O O . PHE A 1 573 ? -15.155 9.133 -12.218 1.00 78.06 573 PHE A O 1
ATOM 4482 N N . LEU A 1 574 ? -14.564 11.185 -11.523 1.00 77.50 574 LEU A N 1
ATOM 4483 C CA . LEU A 1 574 ? -14.682 11.830 -12.835 1.00 77.50 574 LEU A CA 1
ATOM 4484 C C . LEU A 1 574 ? -13.592 11.376 -13.813 1.00 77.50 574 LEU A C 1
ATOM 4486 O O . LEU A 1 574 ? -13.909 11.173 -14.979 1.00 77.50 574 LEU A O 1
ATOM 4490 N N . GLU A 1 575 ? -12.353 11.155 -13.357 1.00 69.81 575 GLU A N 1
ATOM 4491 C CA . GLU A 1 575 ? -11.272 10.590 -14.187 1.00 69.81 575 GLU A CA 1
ATOM 4492 C C . GLU A 1 575 ? -11.629 9.189 -14.710 1.00 69.81 575 GLU A C 1
ATOM 4494 O O . GLU A 1 575 ? -11.168 8.771 -15.767 1.00 69.81 575 GLU A O 1
ATOM 4499 N N . SER A 1 576 ? -12.496 8.462 -14.001 1.00 68.06 576 SER A N 1
ATOM 4500 C CA . SER A 1 576 ? -12.946 7.136 -14.440 1.00 68.06 576 SER A CA 1
ATOM 4501 C C . SER A 1 576 ? -13.960 7.174 -15.580 1.00 68.06 576 SER A C 1
ATOM 4503 O O . SER A 1 576 ? -14.278 6.120 -16.122 1.00 68.06 576 SER A O 1
ATOM 4505 N N . ILE A 1 577 ? -14.506 8.343 -15.930 1.00 70.06 577 ILE A N 1
ATOM 4506 C CA . ILE A 1 577 ? -15.479 8.457 -17.015 1.00 70.06 577 ILE A CA 1
ATOM 4507 C C . ILE A 1 577 ? -14.713 8.664 -18.330 1.00 70.06 577 ILE A C 1
ATOM 4509 O O . ILE A 1 577 ? -14.137 9.735 -18.522 1.00 70.06 577 ILE A O 1
ATOM 4513 N N . PRO A 1 578 ? -14.736 7.696 -19.267 1.00 58.31 578 PRO A N 1
ATOM 4514 C CA . PRO A 1 578 ? -13.928 7.746 -20.488 1.00 58.31 578 PRO A CA 1
ATOM 4515 C C . PRO A 1 578 ? -14.268 8.923 -21.421 1.00 58.31 578 PRO A C 1
ATOM 4517 O O . PRO A 1 578 ? -13.429 9.319 -22.224 1.00 58.31 578 PRO A O 1
ATOM 4520 N N . ASP A 1 579 ? -15.466 9.508 -21.298 1.00 55.31 579 ASP A N 1
ATOM 4521 C CA . ASP A 1 579 ? -15.913 10.661 -22.098 1.00 55.31 579 ASP A CA 1
ATOM 4522 C C . ASP A 1 579 ? -15.465 12.024 -21.530 1.00 55.31 579 ASP A C 1
ATOM 4524 O O . ASP A 1 579 ? -15.573 13.053 -22.202 1.00 55.31 579 ASP A O 1
ATOM 4528 N N . LEU A 1 580 ? -14.958 12.059 -20.293 1.00 56.25 580 LEU A N 1
ATOM 4529 C CA . LEU A 1 580 ? -14.402 13.255 -19.666 1.00 56.25 580 LEU A CA 1
ATOM 4530 C C . LEU A 1 580 ? -12.876 13.186 -19.772 1.00 56.25 580 LEU A C 1
ATOM 4532 O O . LEU A 1 580 ? -12.221 12.518 -18.981 1.00 56.25 580 LEU A O 1
ATOM 4536 N N . ASN A 1 581 ? -12.295 13.916 -20.730 1.00 48.69 581 ASN A N 1
ATOM 4537 C CA . ASN A 1 581 ? -10.841 14.104 -20.874 1.00 48.69 581 ASN A CA 1
ATOM 4538 C C . ASN A 1 581 ? -10.250 14.944 -19.718 1.00 48.69 581 ASN A C 1
ATOM 4540 O O . ASN A 1 581 ? -9.649 15.995 -19.927 1.00 48.69 581 ASN A O 1
ATOM 4544 N N . LEU A 1 582 ? -10.423 14.499 -18.478 1.00 51.78 582 LEU A N 1
ATOM 4545 C CA . LEU A 1 582 ? -9.762 15.030 -17.292 1.00 51.78 582 LEU A CA 1
ATOM 4546 C C . LEU A 1 582 ? -8.552 14.145 -16.988 1.00 51.78 582 LEU A C 1
ATOM 4548 O O . LEU A 1 582 ? -8.499 13.455 -15.977 1.00 51.78 582 LEU A O 1
ATOM 4552 N N . SER A 1 583 ? -7.560 14.162 -17.881 1.00 46.09 583 SER A N 1
ATOM 4553 C CA . SER A 1 583 ? -6.227 13.674 -17.530 1.00 46.09 583 SER A CA 1
ATOM 4554 C C . SER A 1 583 ? -5.623 14.657 -16.524 1.00 46.09 583 SER A C 1
ATOM 4556 O O . SER A 1 583 ? -5.072 15.701 -16.896 1.00 46.09 583 SER A O 1
ATOM 4558 N N . ILE A 1 584 ? -5.742 14.339 -15.233 1.00 47.47 584 ILE A N 1
ATOM 4559 C CA . ILE A 1 584 ? -4.962 14.972 -14.162 1.00 47.47 584 ILE A CA 1
ATOM 4560 C C . ILE A 1 584 ? -3.532 14.425 -14.277 1.00 47.47 584 ILE A C 1
ATOM 4562 O O . ILE A 1 584 ? -3.092 13.546 -13.553 1.00 47.47 584 ILE A O 1
ATOM 4566 N N . GLY A 1 585 ? -2.860 14.922 -15.307 1.00 39.34 585 GLY A N 1
ATOM 4567 C CA . GLY A 1 585 ? -1.502 14.604 -15.748 1.00 39.34 585 GLY A CA 1
ATOM 4568 C C . GLY A 1 585 ? -1.030 15.561 -16.851 1.00 39.34 585 GLY A C 1
ATOM 4569 O O . GLY A 1 585 ? 0.103 15.483 -17.304 1.00 39.34 585 GLY A O 1
ATOM 4570 N N . SER A 1 586 ? -1.860 16.537 -17.245 1.00 31.75 586 SER A N 1
ATOM 4571 C CA . SER A 1 586 ? -1.536 17.567 -18.245 1.00 31.75 586 SER A CA 1
ATOM 4572 C C . SER A 1 586 ? -0.594 18.662 -17.704 1.00 31.75 586 SER A C 1
ATOM 4574 O O . SER A 1 586 ? -0.732 19.835 -18.045 1.00 31.75 586 SER A O 1
ATOM 4576 N N . VAL A 1 587 ? 0.343 18.295 -16.824 1.00 30.20 587 VAL A N 1
ATOM 4577 C CA . VAL A 1 587 ? 1.493 19.127 -16.434 1.00 30.20 587 VAL A CA 1
ATOM 4578 C C . VAL A 1 587 ? 2.788 18.368 -16.748 1.00 30.20 587 VAL A C 1
ATOM 4580 O O . VAL A 1 587 ? 3.751 18.401 -15.997 1.00 30.20 587 VAL A O 1
ATOM 4583 N N . GLU A 1 588 ? 2.825 17.688 -17.891 1.00 26.36 588 GLU A N 1
ATOM 4584 C CA . GLU A 1 588 ? 4.042 17.628 -18.693 1.00 26.36 588 GLU A CA 1
ATOM 4585 C C . GLU A 1 588 ? 3.799 18.500 -19.921 1.00 26.36 588 GLU A C 1
ATOM 4587 O O . GLU A 1 588 ? 3.011 18.198 -20.814 1.00 26.36 588 GLU A O 1
ATOM 4592 N N . THR A 1 589 ? 4.433 19.665 -19.900 1.00 27.98 589 THR A N 1
ATOM 4593 C CA . THR A 1 589 ? 4.624 20.505 -21.071 1.00 27.98 589 THR A CA 1
ATOM 4594 C C . THR A 1 589 ? 5.432 19.730 -22.111 1.00 27.98 589 THR A C 1
ATOM 4596 O O . THR A 1 589 ? 6.658 19.720 -22.043 1.00 27.98 589 THR A O 1
ATOM 4599 N N . GLU A 1 590 ? 4.762 19.160 -23.107 1.00 26.05 590 GLU A N 1
ATOM 4600 C CA . GLU A 1 590 ? 5.262 19.196 -24.481 1.00 26.05 590 GLU A CA 1
ATOM 4601 C C . GLU A 1 590 ? 4.421 20.206 -25.285 1.00 26.05 590 GLU A C 1
ATOM 4603 O O . GLU A 1 590 ? 3.203 20.301 -25.095 1.00 26.05 590 GLU A O 1
ATOM 4608 N N . PRO A 1 591 ? 5.043 21.039 -26.140 1.00 29.20 591 PRO A N 1
ATOM 4609 C CA . PRO A 1 591 ? 4.332 22.049 -26.907 1.00 29.20 591 PRO A CA 1
ATOM 4610 C C . PRO A 1 591 ? 3.651 21.393 -28.115 1.00 29.20 591 PRO A C 1
ATOM 4612 O O . PRO A 1 591 ? 4.297 21.145 -29.125 1.00 29.20 591 PRO A O 1
ATOM 4615 N N . GLY A 1 592 ? 2.346 21.137 -28.040 1.00 27.41 592 GLY A N 1
ATOM 4616 C CA . GLY A 1 592 ? 1.593 20.630 -29.192 1.00 27.41 592 GLY A CA 1
ATOM 4617 C C . GLY A 1 592 ? 0.171 20.231 -28.832 1.00 27.41 592 GLY A C 1
ATOM 4618 O O . GLY A 1 592 ? -0.082 19.138 -28.348 1.00 27.41 592 GLY A O 1
ATOM 4619 N N . VAL A 1 593 ? -0.761 21.157 -29.013 1.00 31.80 593 VAL A N 1
ATOM 4620 C CA . VAL A 1 593 ? -2.155 21.061 -28.575 1.00 31.80 593 VAL A CA 1
ATOM 4621 C C . VAL A 1 593 ? -2.941 20.017 -29.373 1.00 31.80 593 VAL A C 1
ATOM 4623 O O . VAL A 1 593 ? -3.020 20.067 -30.596 1.00 31.80 593 VAL A O 1
ATOM 4626 N N . VAL A 1 594 ? -3.621 19.141 -28.633 1.00 29.19 594 VAL A N 1
ATOM 4627 C CA . VAL A 1 594 ? -4.716 18.281 -29.092 1.00 29.19 594 VAL A CA 1
ATOM 4628 C C . VAL A 1 594 ? -5.895 19.134 -29.577 1.00 29.19 594 VAL A C 1
ATOM 4630 O O . VAL A 1 594 ? -6.544 19.811 -28.782 1.00 29.19 594 VAL A O 1
ATOM 4633 N N . HIS A 1 595 ? -6.258 19.008 -30.852 1.00 28.08 595 HIS A N 1
ATOM 4634 C CA . HIS A 1 595 ? -7.633 19.208 -31.313 1.00 28.08 595 HIS A CA 1
ATOM 4635 C C . HIS A 1 595 ? -8.045 18.009 -32.173 1.00 28.08 595 HIS A C 1
ATOM 4637 O O . HIS A 1 595 ? -7.513 17.804 -33.259 1.00 28.08 595 HIS A O 1
ATOM 4643 N N . ARG A 1 596 ? -9.001 17.206 -31.684 1.00 30.44 596 ARG A N 1
ATOM 4644 C CA . ARG A 1 596 ? -9.673 16.180 -32.490 1.00 30.44 596 ARG A CA 1
ATOM 4645 C C . ARG A 1 596 ? -10.837 16.817 -33.261 1.00 30.44 596 ARG A C 1
ATOM 4647 O O . ARG A 1 596 ? -11.727 17.415 -32.665 1.00 30.44 596 ARG A O 1
ATOM 4654 N N . GLU A 1 597 ? -10.714 16.679 -34.576 1.00 29.50 597 GLU A N 1
ATOM 4655 C CA . GLU A 1 597 ? -11.620 16.818 -35.727 1.00 29.50 597 GLU A CA 1
ATOM 4656 C C . GLU A 1 597 ? -13.145 16.956 -35.514 1.00 29.50 597 GLU A C 1
ATOM 4658 O O . GLU A 1 597 ? -13.728 16.308 -34.643 1.00 29.50 597 GLU A O 1
ATOM 4663 N N . PRO A 1 598 ? -13.844 17.644 -36.442 1.00 27.09 598 PRO A N 1
ATOM 4664 C CA . PRO A 1 598 ? -15.197 17.281 -36.835 1.00 27.09 598 PRO A CA 1
ATOM 4665 C C . PRO A 1 598 ? -15.193 16.163 -37.903 1.00 27.09 598 PRO A C 1
ATOM 4667 O O . PRO A 1 598 ? -14.584 16.281 -38.962 1.00 27.09 598 PRO A O 1
ATOM 4670 N N . ASP A 1 599 ? -15.936 15.101 -37.601 1.00 31.17 599 ASP A N 1
ATOM 4671 C CA . ASP A 1 599 ? -16.378 13.986 -38.453 1.00 31.17 599 ASP A CA 1
ATOM 4672 C C . ASP A 1 599 ? -16.662 14.370 -39.935 1.00 31.17 599 ASP A C 1
ATOM 4674 O O . ASP A 1 599 ? -17.591 15.146 -40.195 1.00 31.17 599 ASP A O 1
ATOM 4678 N N . PRO A 1 600 ? -15.941 13.825 -40.944 1.00 32.78 600 PRO A N 1
ATOM 4679 C CA . PRO A 1 600 ? -16.232 14.098 -42.354 1.00 32.78 600 PRO A CA 1
ATOM 4680 C C . PRO A 1 600 ? -17.408 13.267 -42.915 1.00 32.78 600 PRO A C 1
ATOM 4682 O O . PRO A 1 600 ? -17.712 13.348 -44.106 1.00 32.78 600 PRO A O 1
ATOM 4685 N N . GLY A 1 601 ? -18.118 12.487 -42.092 1.00 33.16 601 GLY A N 1
ATOM 4686 C CA . GLY A 1 601 ? -19.138 11.535 -42.540 1.00 33.16 601 GLY A CA 1
ATOM 4687 C C . GLY A 1 601 ? -20.563 12.058 -42.776 1.00 33.16 601 GLY A C 1
ATOM 4688 O O . GLY A 1 601 ? -21.423 11.259 -43.151 1.00 33.16 601 GLY A O 1
ATOM 4689 N N . ARG A 1 602 ? -20.881 13.350 -42.570 1.00 32.59 602 ARG A N 1
ATOM 4690 C CA . ARG A 1 602 ? -22.299 13.803 -42.546 1.00 32.59 602 ARG A CA 1
ATOM 4691 C C . ARG A 1 602 ? -22.727 14.977 -43.429 1.00 32.59 602 ARG A C 1
ATOM 4693 O O . ARG A 1 602 ? -23.895 15.358 -43.367 1.00 32.59 602 ARG A O 1
ATOM 4700 N N . HIS A 1 603 ? -21.876 15.498 -44.312 1.00 31.06 603 HIS A N 1
ATOM 4701 C CA . HIS A 1 603 ? -22.259 16.606 -45.202 1.00 31.06 603 HIS A CA 1
ATOM 4702 C C . HIS A 1 603 ? -21.770 16.453 -46.650 1.00 31.06 603 HIS A C 1
ATOM 4704 O O . HIS A 1 603 ? -21.113 17.334 -47.181 1.00 31.06 603 HIS A O 1
ATOM 4710 N N . GLN A 1 604 ? -22.162 15.375 -47.337 1.00 32.88 604 GLN A N 1
ATOM 4711 C CA . GLN A 1 604 ? -22.223 15.358 -48.811 1.00 32.88 604 GLN A CA 1
ATOM 4712 C C . GLN A 1 604 ? -23.465 14.598 -49.319 1.00 32.88 604 GLN A C 1
ATOM 4714 O O . GLN A 1 604 ? -23.419 13.759 -50.207 1.00 32.88 604 GLN A O 1
ATOM 4719 N N . GLN A 1 605 ? -24.626 14.918 -48.744 1.00 32.31 605 GLN A N 1
ATOM 4720 C CA . GLN A 1 605 ? -25.941 14.703 -49.358 1.00 32.31 605 GLN A CA 1
ATOM 4721 C C . GLN A 1 605 ? -26.840 15.888 -48.990 1.00 32.31 605 GLN A C 1
ATOM 4723 O O . GLN A 1 605 ? -27.734 15.771 -48.160 1.00 32.31 605 GLN A O 1
ATOM 4728 N N . ARG A 1 606 ? -26.537 17.067 -49.549 1.00 32.59 606 ARG A N 1
ATOM 4729 C CA . ARG A 1 606 ? -27.470 18.178 -49.828 1.00 32.59 606 ARG A CA 1
ATOM 4730 C C . ARG A 1 606 ? -26.680 19.413 -50.266 1.00 32.59 606 ARG A C 1
ATOM 4732 O O . ARG A 1 606 ? -26.251 20.192 -49.420 1.00 32.59 606 ARG A O 1
ATOM 4739 N N . ARG A 1 607 ? -26.622 19.571 -51.589 1.00 30.97 607 ARG A N 1
ATOM 4740 C CA . ARG A 1 607 ? -26.441 20.773 -52.427 1.00 30.97 607 ARG A CA 1
ATOM 4741 C C . ARG A 1 607 ? -25.335 20.605 -53.447 1.00 30.97 607 ARG A C 1
ATOM 4743 O O . ARG A 1 607 ? -24.212 20.257 -53.037 1.00 30.97 607 ARG A O 1
#

Secondary structure (DSSP, 8-state):
--------------------PPPPPHHHHHHHHHHHHHHHHHHHTTSS---------------------PPP-----TTHHHHHHHHHHHHHHHHHHHHHHHHHHHHHHHHHHHHHHHHHHHHHHHHHHSPP-----EEEEEBTTB-EEEE-GGG--SSSEEEEEEEESSBPPGGGTTS---EEEEEEEEE-TT--EEE-SPPEEEEBPP--TT-----PPEEEEEEPPP----TTPEEEEEEEE--SSS-EEEEEEEEEEETT-HHHHHHHHHHHHHHHHHHHTT-S-HHHHHHHHHHHHHHHHHHTT----HHHHHHTS-HHHHHHHHHHHHHHHHHHHTTHHHHHHHHHHHHHTT-HHHHHHHHHHHHHHHHTTS-HHHHHHHHHHHHHHHHHHTTB-HHHHHHHHHHHHHHHHTTSSSSSHHHHHHHT-HHHHHTT--HHHHHHHHHHHHHHHHHHHHHHHHHHT-SGGGGB-S--HHHHHHHHHHHHHHHHHHT----SHHHHHHHHHHHHHHHHHHHHHHHHHHHTS--HHHHHHHHHHHHHHS--S-HHHHHHHHHHHHHHHHHHHHHT-TTS---TT--S--S--------TTSSSS--

pLDDT: mean 70.95, std 21.84, range [19.95, 95.62]